Protein AF-0000000066530319 (afdb_homodimer)

Foldseek 3Di:
DPPPPPADPDPVSNVVVVVVVVVVVVVVVVVVVVVLVVLQVDLWWKWKAQPVVGFTPDIYPNCCVVQVDDPVVCRVPVCVVLQFFDPVCSVVQVVQVVCQVVPQWDFARWGWTAHPVGDIWIKGKIKGFPPPDDDPDTTMIIIIIDTCRVVVVVVVVVVQVQFADPLQRAGEQVNLVVLLQVLLVVCLVVVAKKKKKKKFWPPLVVVCVVQNVVVSSVLQNQLSVLLVVLDDDPKHWYANDPGMIMIMDTRDDPVRVQVSVVSSQVSQQPDWDDDPPDIDGIGMFMFMEMDDNPDPGPVVNVVRRVVQSVVCNVVPGSDYGYD/DPPPPPADPDPVSNVVVVVVVVVVVVVVVVVVVVVLVVLQVDLWWKWKAQPVVGFTPDIYPNCCVVQVDDPVVCRVPVCVVLQFFDPVCSVVQVVQVVCQVVPQWDFARWGWTAHPVGDIWIKGKIKGFPPPDDDPDTTMIIIIIDTCRVVVVVVVVVVCVQFADPLQRAGEQVNLVVLVQVLLVVCLVVVAKKKKKKKFWPPLVVVCVVQNVVQSSVLQNQLSVLLVVLDDPPKHWYDNDDGMIMIMDTRDDPVRVQVSVVSSQVSQQPDWDDDPPDIDGIGMFMFMEMDDNPDPGPVVNVVRRVVQSVVCNVVPGSDYGYD

Radius of gyration: 35.14 Å; Cα contacts (8 Å, |Δi|>4): 1174; chains: 2; bounding box: 63×110×72 Å

pLDDT: mean 91.61, std 8.75, range [45.94, 98.5]

Sequence (646 aa):
MDDLTGIPEDPQEAALALLHSRAEVARLKEREQLFSALLASVNSVLWAYDWQNRRMVYVSPAYEKIFGRSAALLLADYEEWRNSIYPDDLDYADSSLLQVLERGAVEQREYRIVRGDGEVRWLNDKCFVSRQGEAGLPLMVVGIAEDITDKKHMESELQRLATTDVLTQSSNRRYFFDSAEAAFKECRREGIPLAFLLLDVDDFKKINDRFGHQVGDQVLQRIAQSGSAALRRGDLFGRIGGEEFAVLLPGCDEQTARQIGERLQREVQRLRFQEGEHSFGITVSQGLTVLQADDEGLGALYSRADAAMYSAKRQGKDCIVVGMDDLTGIPEDPQEAALALLHSRAEVARLKEREQLFSALLASVNSVLWAYDWQNRRMVYVSPAYEKIFGRSAALLLADYEEWRNSIYPDDLDYADSSLLQVLERGAVEQREYRIVRGDGEVRWLNDKCFVSRQGEAGLPLMVVGIAEDITDKKHMESELQRLATTDVLTQSSNRRYFFDSAEAAFKECRREGIPLAFLLLDVDDFKKINDRFGHQVGDQVLQRIAQSGSAALRRGDLFGRIGGEEFAVLLPGCDEQTARQIGERLQREVQRLRFQEGEHSFGITVSQGLTVLQADDEGLGALYSRADAAMYSAKRQGKDCIVVG

Secondary structure (DSSP, 8-state):
--TTT---SSHHHHHHHHHHHHHHHHHHHHHHHHHHHHHHH-SSEEEEEETTTTEEEEE-THHHHHH-S-HHHHHH-THHHHHHB-GGGHHHHHHHHHHHHHHSEE---EEEEE-TTS-EEEEEEEEEEE----TT---EEEEEEEE-HHHHHHHHHHHHHHHB-TTTSSB-HHHHHHHHHHHHHHHHHHT--EEEEEEEETTHHHHHHHH-HHHHHHHHHHHHHHHHHH--TT-EEEE-SSSEEEEEEET--HHHHHHHHHHHHHHHHH-EEEETTEEEE--EEEEEEE--TT--SHHHHHHHHHHHHHHHHHTTSS-EEE-/--TTT---SSHHHHHHHHHHHHHHHHHHHHHHHHHHHHHHH-SSEEEEEETTTTEEEEE-THHHHHH-S-HHHHHH-THHHHTTB-GGGHHHHHHHHHHHHHHSEE---EEEEE-TTS-EEEEEEEEEEE----TT---EEEEEEEE-HHHHHHHHHHHHHHHB-TTTSSB-HHHHHHHHHHHHHHHHHHT--EEEEEEEETTHHHHHHHH-HHHHHHHHHHHHHHHHHH--TT-EEEE-SSSEEEEEEET--HHHHHHHHHHHHHHHHH-EEEETTEEEE--EEEEEEE--TT--SHHHHHHHHHHHHHHHHHTTSS-EEE-

Organism: Pseudomonas aeruginosa (strain ATCC 15692 / DSM 22644 / CIP 104116 / JCM 14847 / LMG 12228 / 1C / PRS 101 / PAO1) (NCBI:txid208964)

Nearest PDB structures (foldseek):
  3ign-assembly1_A  TM=9.689E-01  e=5.281E-19  Marinobacter nauticus VT8
  5xgd-assembly1_A  TM=5.733E-01  e=2.766E-23  Pseudomonas aeruginosa PAO1
  5xgb-assembly1_A-2  TM=5.643E-01  e=4.269E-23  Pseudomonas aeruginosa PAO1
  5xge-assembly1_A  TM=5.709E-01  e=5.423E-22  Pseudomonas aeruginosa PAO1
  7e6g-assembly1_B  TM=6.761E-01  e=7.594E-18  Pseudomonas aeruginosa

InterPro domains:
  IPR000014 PAS domain [PS50112] (31-104)
  IPR000014 PAS domain [SM00091] (33-102)
  IPR000014 PAS domain [TIGR00229] (29-158)
  IPR000014 PAS domain [cd00130] (55-148)
  IPR000160 GGDEF domain [PF00990] (162-318)
  IPR000160 GGDEF domain [PS50887] (192-323)
  IPR000160 GGDEF domain [SM00267] (151-323)
  IPR000160 GGDEF domain [TIGR00254] (158-321)
  IPR000160 GGDEF domain [cd01949] (163-321)
  IPR000700 PAS-associated, C-terminal [PS50113] (107-160)
  IPR001610 PAC motif [SM00086] (108-151)
  IPR013655 PAS fold 3 [PF08447] (57-144)
  IPR029787 Nucleotide cyclase [SSF55073] (167-322)
  IPR035965 PAS domain superfamily [SSF55785] (39-153)
  IPR043128 Reverse transcriptase/Diguanylate cyclase domain [G3DSA:3.30.70.270] (157-322)
  IPR052163 Diguanylate Cyclase/Regulatory Protein [PTHR46663] (30-322)

Solvent-accessible surface area (backbone atoms only — not comparable to full-atom values): 33245 Å² total; per-residue (Å²): 90,39,85,87,78,68,42,45,71,50,65,68,55,34,50,50,51,32,52,52,34,49,51,48,36,54,54,44,49,52,52,46,53,52,49,52,55,52,53,61,65,40,84,36,26,37,38,31,32,32,62,78,79,61,34,38,75,42,68,36,71,32,36,34,72,71,40,47,44,63,61,66,55,29,50,73,32,49,62,52,57,64,70,27,36,31,77,94,32,40,65,57,55,54,54,54,56,56,42,21,78,75,64,41,47,36,75,83,39,74,44,42,30,40,25,63,85,62,51,75,42,36,30,40,42,24,35,31,53,54,68,83,57,59,98,83,53,74,55,31,38,34,34,39,34,32,76,39,40,66,58,52,52,50,52,51,50,40,51,44,51,61,33,33,27,85,82,46,68,32,24,16,44,68,37,38,50,54,52,47,44,54,50,47,53,50,25,62,74,70,70,42,46,30,22,37,37,31,36,35,52,54,65,47,67,57,45,24,72,73,64,31,60,68,51,41,49,51,52,50,29,53,48,39,51,51,50,59,67,73,51,58,92,82,45,42,56,19,41,61,40,85,62,28,35,39,35,38,32,72,69,26,47,67,68,60,43,47,52,51,51,50,50,47,46,52,58,44,47,65,42,74,46,76,57,90,92,45,73,50,70,49,41,42,16,22,2,30,27,55,70,54,92,83,56,87,46,61,64,52,53,50,53,37,8,49,54,16,19,52,48,14,50,72,73,71,35,64,35,75,26,78,74,90,41,86,86,79,68,42,44,70,49,65,68,55,35,50,51,51,33,51,53,36,48,49,49,36,54,53,44,50,53,50,46,51,51,51,51,55,52,53,61,66,40,86,35,26,36,37,30,34,33,62,78,78,60,34,38,76,43,69,36,69,31,37,36,71,70,40,47,45,61,63,67,54,30,49,73,32,48,61,51,55,63,70,27,34,29,78,94,33,40,66,56,55,53,55,54,57,56,43,20,78,76,63,41,47,38,78,83,38,72,43,40,30,40,24,63,84,63,51,75,43,34,30,40,42,23,34,31,53,54,67,82,56,58,98,83,53,73,56,30,38,34,34,40,35,34,76,39,40,66,58,52,51,50,52,51,50,41,51,42,51,62,33,33,26,85,82,46,68,33,22,16,42,70,38,38,50,55,52,46,45,52,51,48,54,50,25,63,74,70,71,43,46,30,22,40,38,30,37,34,52,54,64,48,67,58,46,25,70,73,65,31,61,69,51,41,50,50,50,51,29,52,48,39,50,50,51,60,69,72,51,60,91,81,45,43,55,20,43,64,41,86,61,28,34,39,37,38,33,73,69,24,47,66,67,60,43,50,51,51,52,49,51,48,46,51,57,43,49,66,40,73,48,77,56,91,93,44,73,49,70,50,42,44,15,23,2,30,27,55,71,54,91,81,54,84,47,61,63,54,53,50,52,37,8,49,52,15,19,51,48,14,50,71,74,70,34,64,35,78,24,78,75

Structure (mmCIF, N/CA/C/O backbone):
data_AF-0000000066530319-model_v1
#
loop_
_entity.id
_entity.type
_entity.pdbx_description
1 polymer 'Diguanylate cyclase'
#
loop_
_atom_site.group_PDB
_atom_site.id
_atom_site.type_symbol
_atom_site.label_atom_id
_atom_site.label_alt_id
_atom_site.label_comp_id
_atom_site.label_asym_id
_atom_site.label_entity_id
_atom_site.label_seq_id
_atom_site.pdbx_PDB_ins_code
_atom_site.Cartn_x
_atom_site.Cartn_y
_atom_site.Cartn_z
_atom_site.occupancy
_atom_site.B_iso_or_equiv
_atom_site.auth_seq_id
_atom_site.auth_comp_id
_atom_site.auth_asym_id
_atom_site.auth_atom_id
_atom_site.pdbx_PDB_model_num
ATOM 1 N N . MET A 1 1 ? 12.992 -62.688 -26.875 1 46.16 1 MET A N 1
ATOM 2 C CA . MET A 1 1 ? 12.797 -61.281 -27.156 1 46.16 1 MET A CA 1
ATOM 3 C C . MET A 1 1 ? 13.383 -60.906 -28.516 1 46.16 1 MET A C 1
ATOM 5 O O . MET A 1 1 ? 14.5 -61.312 -28.844 1 46.16 1 MET A O 1
ATOM 9 N N . ASP A 1 2 ? 12.68 -60.719 -29.422 1 50.34 2 ASP A N 1
ATOM 10 C CA . ASP A 1 2 ? 13.305 -60.375 -30.688 1 50.34 2 ASP A CA 1
ATOM 11 C C . ASP A 1 2 ? 14.188 -59.125 -30.547 1 50.34 2 ASP A C 1
ATOM 13 O O . ASP A 1 2 ? 13.805 -58.156 -29.891 1 50.34 2 ASP A O 1
ATOM 17 N N . ASP A 1 3 ? 15.461 -59.312 -30.75 1 53.34 3 ASP A N 1
ATOM 18 C CA . ASP A 1 3 ? 16.594 -58.438 -30.547 1 53.34 3 ASP A CA 1
ATOM 19 C C . ASP A 1 3 ? 16.234 -57 -30.984 1 53.34 3 ASP A C 1
ATOM 21 O O . ASP A 1 3 ? 16.672 -56.031 -30.344 1 53.34 3 ASP A O 1
ATOM 25 N N . LEU A 1 4 ? 15.602 -56.938 -32.188 1 51.16 4 LEU A N 1
ATOM 26 C CA . LEU A 1 4 ? 15.516 -55.625 -32.844 1 51.16 4 LEU A CA 1
ATOM 27 C C . LEU A 1 4 ? 14.328 -54.812 -32.312 1 51.16 4 LEU A C 1
ATOM 29 O O . LEU A 1 4 ? 14.391 -53.594 -32.219 1 51.16 4 LEU A O 1
ATOM 33 N N . THR A 1 5 ? 13.203 -55.625 -32.094 1 60.09 5 THR A N 1
ATOM 34 C CA . THR A 1 5 ? 11.977 -54.875 -31.875 1 60.09 5 THR A CA 1
ATOM 35 C C . THR A 1 5 ? 11.594 -54.875 -30.406 1 60.09 5 THR A C 1
ATOM 37 O O . THR A 1 5 ? 10.719 -54.125 -29.984 1 60.09 5 THR A O 1
ATOM 40 N N . GLY A 1 6 ? 12.461 -55.656 -29.594 1 66.06 6 GLY A N 1
ATOM 41 C CA . GLY A 1 6 ? 12.203 -55.844 -28.172 1 66.06 6 GLY A CA 1
ATOM 42 C C . GLY A 1 6 ? 10.891 -56.531 -27.891 1 66.06 6 GLY A C 1
ATOM 43 O O . GLY A 1 6 ? 10.367 -56.438 -26.766 1 66.06 6 GLY A O 1
ATOM 44 N N . ILE A 1 7 ? 10.312 -57.062 -28.891 1 71.5 7 ILE A N 1
ATOM 45 C CA . ILE A 1 7 ? 9.055 -57.781 -28.766 1 71.5 7 ILE A CA 1
ATOM 46 C C . ILE A 1 7 ? 9.328 -59.25 -28.391 1 71.5 7 ILE A C 1
ATOM 48 O O . ILE A 1 7 ? 10.117 -59.906 -29.047 1 71.5 7 ILE A O 1
ATOM 52 N N . PRO A 1 8 ? 8.734 -59.719 -27.375 1 76.69 8 PRO A N 1
ATOM 53 C CA . PRO A 1 8 ? 8.953 -61.125 -27 1 76.69 8 PRO A CA 1
ATOM 54 C C . PRO A 1 8 ? 8.562 -62.094 -28.094 1 76.69 8 PRO A C 1
ATOM 56 O O . PRO A 1 8 ? 7.566 -61.875 -28.797 1 76.69 8 PRO A O 1
ATOM 59 N N . GLU A 1 9 ? 9.266 -63.156 -28.281 1 78.19 9 GLU A N 1
ATOM 60 C CA . GLU A 1 9 ? 9.008 -64.188 -29.297 1 78.19 9 GLU A CA 1
ATOM 61 C C . GLU A 1 9 ? 7.844 -65.062 -28.875 1 78.19 9 GLU A C 1
ATOM 63 O O . GLU A 1 9 ? 7.047 -65.5 -29.719 1 78.19 9 GLU A O 1
ATOM 68 N N . ASP A 1 10 ? 7.777 -65.312 -27.578 1 83.31 10 ASP A N 1
ATOM 69 C CA . ASP A 1 10 ? 6.695 -66.125 -27.031 1 83.31 10 ASP A CA 1
ATOM 70 C C . ASP A 1 10 ? 5.379 -65.312 -27.031 1 83.31 10 ASP A C 1
ATOM 72 O O . ASP A 1 10 ? 5.301 -64.25 -26.469 1 83.31 10 ASP A O 1
ATOM 76 N N . PRO A 1 11 ? 4.301 -65.812 -27.75 1 81.56 11 PRO A N 1
ATOM 77 C CA . PRO A 1 11 ? 3.016 -65.125 -27.844 1 81.56 11 PRO A CA 1
ATOM 78 C C . PRO A 1 11 ? 2.426 -64.812 -26.469 1 81.56 11 PRO A C 1
ATOM 80 O O . PRO A 1 11 ? 1.812 -63.719 -26.297 1 81.56 11 PRO A O 1
ATOM 83 N N . GLN A 1 12 ? 2.6 -65.688 -25.562 1 83.31 12 GLN A N 1
ATOM 84 C CA . GLN A 1 12 ? 2.094 -65.438 -24.219 1 83.31 12 GLN A CA 1
ATOM 85 C C . GLN A 1 12 ? 2.84 -64.312 -23.562 1 83.31 12 GLN A C 1
ATOM 87 O O . GLN A 1 12 ? 2.229 -63.438 -22.906 1 83.31 12 GLN A O 1
ATOM 92 N N . GLU A 1 13 ? 4.09 -64.312 -23.781 1 85.81 13 GLU A N 1
ATOM 93 C CA . GLU A 1 13 ? 4.91 -63.219 -23.234 1 85.81 13 GLU A CA 1
ATOM 94 C C . GLU A 1 13 ? 4.574 -61.906 -23.906 1 85.81 13 GLU A C 1
ATOM 96 O O . GLU A 1 13 ? 4.543 -60.844 -23.234 1 85.81 13 GLU A O 1
ATOM 101 N N . ALA A 1 14 ? 4.305 -61.906 -25.156 1 84.88 14 ALA A N 1
ATOM 102 C CA . ALA A 1 14 ? 3.936 -60.688 -25.891 1 84.88 14 ALA A CA 1
ATOM 103 C C . ALA A 1 14 ? 2.59 -60.156 -25.422 1 84.88 14 ALA A C 1
ATOM 105 O O . ALA A 1 14 ? 2.42 -58.938 -25.281 1 84.88 14 ALA A O 1
ATOM 106 N N . ALA A 1 15 ? 1.704 -61.031 -25.125 1 86.44 15 ALA A N 1
ATOM 107 C CA . ALA A 1 15 ? 0.384 -60.625 -24.641 1 86.44 15 ALA A CA 1
ATOM 108 C C . ALA A 1 15 ? 0.479 -59.969 -23.281 1 86.44 15 ALA A C 1
ATOM 110 O O . ALA A 1 15 ? -0.16 -58.938 -23.031 1 86.44 15 ALA A O 1
ATOM 111 N N . LEU A 1 16 ? 1.314 -60.531 -22.469 1 89.44 16 LEU A N 1
ATOM 112 C CA . LEU A 1 16 ? 1.501 -60 -21.141 1 89.44 16 LEU A CA 1
ATOM 113 C C . LEU A 1 16 ? 2.156 -58.625 -21.219 1 89.44 16 LEU A C 1
ATOM 115 O O . LEU A 1 16 ? 1.77 -57.688 -20.484 1 89.44 16 LEU A O 1
ATOM 119 N N . ALA A 1 17 ? 3.125 -58.531 -22.031 1 89.25 17 ALA A N 1
ATOM 120 C CA . ALA A 1 17 ? 3.809 -57.25 -22.219 1 89.25 17 ALA A CA 1
ATOM 121 C C . ALA A 1 17 ? 2.84 -56.188 -22.719 1 89.25 17 ALA A C 1
ATOM 123 O O . ALA A 1 17 ? 2.9 -55.031 -22.297 1 89.25 17 ALA A O 1
ATOM 124 N N . LEU A 1 18 ? 2.025 -56.5 -23.594 1 90.06 18 LEU A N 1
ATOM 125 C CA . LEU A 1 18 ? 1.032 -55.562 -24.125 1 90.06 18 LEU A CA 1
ATOM 126 C C . LEU A 1 18 ? 0.057 -55.125 -23.031 1 90.06 18 LEU A C 1
ATOM 128 O O . LEU A 1 18 ? -0.252 -53.938 -22.922 1 90.06 18 LEU A O 1
ATOM 132 N N . LEU A 1 19 ? -0.387 -56.062 -22.234 1 90.62 19 LEU A N 1
ATOM 133 C CA . LEU A 1 19 ? -1.299 -55.75 -21.141 1 90.62 19 LEU A CA 1
ATOM 134 C C . LEU A 1 19 ? -0.653 -54.75 -20.172 1 90.62 19 LEU A C 1
ATOM 136 O O . LEU A 1 19 ? -1.291 -53.812 -19.734 1 90.62 19 LEU A O 1
ATOM 140 N N . HIS A 1 20 ? 0.564 -55.062 -19.844 1 91.69 20 HIS A N 1
ATOM 141 C CA . HIS A 1 20 ? 1.298 -54.188 -18.953 1 91.69 20 HIS A CA 1
ATOM 142 C C . HIS A 1 20 ? 1.433 -52.781 -19.531 1 91.69 20 HIS A C 1
ATOM 144 O O . HIS A 1 20 ? 1.243 -51.781 -18.828 1 91.69 20 HIS A O 1
ATOM 150 N N . SER A 1 21 ? 1.764 -52.656 -20.781 1 91.44 21 SER A N 1
ATOM 151 C CA . SER A 1 21 ? 1.935 -51.375 -21.438 1 91.44 21 SER A CA 1
ATOM 152 C C . SER A 1 21 ? 0.623 -50.625 -21.5 1 91.44 21 SER A C 1
ATOM 154 O O . SER A 1 21 ? 0.601 -49.406 -21.266 1 91.44 21 SER A O 1
ATOM 156 N N . ARG A 1 22 ? -0.396 -51.281 -21.719 1 91 22 ARG A N 1
ATOM 157 C CA . ARG A 1 22 ? -1.703 -50.625 -21.766 1 91 22 ARG A CA 1
ATOM 158 C C . ARG A 1 22 ? -2.104 -50.125 -20.391 1 91 22 ARG A C 1
ATOM 160 O O . ARG A 1 22 ? -2.691 -49.031 -20.281 1 91 22 ARG A O 1
ATOM 167 N N . ALA A 1 23 ? -1.798 -50.906 -19.453 1 92.25 23 ALA A N 1
ATOM 168 C CA . ALA A 1 23 ? -2.066 -50.469 -18.094 1 92.25 23 ALA A CA 1
ATOM 169 C C . ALA A 1 23 ? -1.273 -49.188 -17.75 1 92.25 23 ALA A C 1
ATOM 171 O O . ALA A 1 23 ? -1.794 -48.281 -17.109 1 92.25 23 ALA A O 1
ATOM 172 N N . GLU A 1 24 ? -0.096 -49.219 -18.156 1 93.06 24 GLU A N 1
ATOM 173 C CA . GLU A 1 24 ? 0.76 -48.031 -17.938 1 93.06 24 GLU A CA 1
ATOM 174 C C . GLU A 1 24 ? 0.235 -46.812 -18.672 1 93.06 24 GLU A C 1
ATOM 176 O O . GLU A 1 24 ? 0.258 -45.719 -18.156 1 93.06 24 GLU A O 1
ATOM 181 N N . VAL A 1 25 ? -0.174 -46.969 -19.859 1 92.31 25 VAL A N 1
ATOM 182 C CA . VAL A 1 25 ? -0.753 -45.875 -20.641 1 92.31 25 VAL A CA 1
ATOM 183 C C . VAL A 1 25 ? -1.958 -45.281 -19.906 1 92.31 25 VAL A C 1
ATOM 185 O O . VAL A 1 25 ? -2.086 -44.062 -19.781 1 92.31 25 VAL A O 1
ATOM 188 N N . ALA A 1 26 ? -2.768 -46.188 -19.406 1 91 26 ALA A N 1
ATOM 189 C CA . ALA A 1 26 ? -3.957 -45.75 -18.672 1 91 26 ALA A CA 1
ATOM 190 C C . ALA A 1 26 ? -3.576 -44.906 -17.453 1 91 26 ALA A C 1
ATOM 192 O O . ALA A 1 26 ? -4.152 -43.844 -17.203 1 91 26 ALA A O 1
ATOM 193 N N . ARG A 1 27 ? -2.656 -45.375 -16.766 1 90.81 27 ARG A N 1
ATOM 194 C CA . ARG A 1 27 ? -2.188 -44.688 -15.562 1 90.81 27 ARG A CA 1
ATOM 195 C C . ARG A 1 27 ? -1.613 -43.312 -15.914 1 90.81 27 ARG A C 1
ATOM 197 O O . ARG A 1 27 ? -1.92 -42.312 -15.25 1 90.81 27 ARG A O 1
ATOM 204 N N . LEU A 1 28 ? -0.817 -43.219 -16.938 1 92.38 28 LEU A N 1
ATOM 205 C CA . LEU A 1 28 ? -0.166 -42 -17.344 1 92.38 28 LEU A CA 1
ATOM 206 C C . LEU A 1 28 ? -1.185 -41 -17.891 1 92.38 28 LEU A C 1
ATOM 208 O O . LEU A 1 28 ? -1.033 -39.781 -17.703 1 92.38 28 LEU A O 1
ATOM 212 N N . LYS A 1 29 ? -2.168 -41.469 -18.484 1 90.38 29 LYS A N 1
ATOM 213 C CA . LYS A 1 29 ? -3.225 -40.594 -18.984 1 90.38 29 LYS A CA 1
ATOM 214 C C . LYS A 1 29 ? -3.986 -39.969 -17.844 1 90.38 29 LYS A C 1
ATOM 216 O O . LYS A 1 29 ? -4.312 -38.75 -17.891 1 90.38 29 LYS A O 1
ATOM 221 N N . GLU A 1 30 ? -4.246 -40.719 -16.828 1 87 30 GLU A N 1
ATOM 222 C CA . GLU A 1 30 ? -4.91 -40.188 -15.641 1 87 30 GLU A CA 1
ATOM 223 C C . GLU A 1 30 ? -4.074 -39.094 -14.977 1 87 30 GLU A C 1
ATOM 225 O O . GLU A 1 30 ? -4.605 -38.062 -14.594 1 87 30 GLU A O 1
ATOM 230 N N . ARG A 1 31 ? -2.863 -39.344 -14.844 1 88.56 31 ARG A N 1
ATOM 231 C CA . ARG A 1 31 ? -1.952 -38.375 -14.242 1 88.56 31 ARG A CA 1
ATOM 232 C C . ARG A 1 31 ? -1.877 -37.094 -15.086 1 88.56 31 ARG A C 1
ATOM 234 O O . ARG A 1 31 ? -1.86 -36 -14.547 1 88.56 31 ARG A O 1
ATOM 241 N N . GLU A 1 32 ? -1.806 -37.281 -16.328 1 88.81 32 GLU A N 1
ATOM 242 C CA . GLU A 1 32 ? -1.774 -36.156 -17.25 1 88.81 32 GLU A CA 1
ATOM 243 C C . GLU A 1 32 ? -3.029 -35.281 -17.094 1 88.81 32 GLU A C 1
ATOM 245 O O . GLU A 1 32 ? -2.953 -34.062 -17.109 1 88.81 32 GLU A O 1
ATOM 250 N N . GLN A 1 33 ? -4.133 -35.938 -17 1 88.12 33 GLN A N 1
ATOM 251 C CA . GLN A 1 33 ? -5.391 -35.219 -16.828 1 88.12 33 GLN A CA 1
ATOM 252 C C . GLN A 1 33 ? -5.395 -34.406 -15.523 1 88.12 33 GLN A C 1
ATOM 254 O O . GLN A 1 33 ? -5.836 -33.281 -15.492 1 88.12 33 GLN A O 1
ATOM 259 N N . LEU A 1 34 ? -4.926 -35.062 -14.516 1 88.88 34 LEU A N 1
ATOM 260 C CA . LEU A 1 34 ? -4.828 -34.375 -13.227 1 88.88 34 LEU A CA 1
ATOM 261 C C . LEU A 1 34 ? -3.932 -33.156 -13.328 1 88.88 34 LEU A C 1
ATOM 263 O O . LEU A 1 34 ? -4.32 -32.062 -12.898 1 88.88 34 LEU A O 1
ATOM 267 N N . PHE A 1 35 ? -2.758 -33.281 -13.93 1 90 35 PHE A N 1
ATOM 268 C CA . PHE A 1 35 ? -1.809 -32.188 -14.062 1 90 35 PHE A CA 1
ATOM 269 C C . PHE A 1 35 ? -2.389 -31.078 -14.93 1 90 35 PHE A C 1
ATOM 271 O O . PHE A 1 35 ? -2.199 -29.891 -14.633 1 90 35 PHE A O 1
ATOM 278 N N . SER A 1 36 ? -3.066 -31.484 -15.938 1 89 36 SER A N 1
ATOM 279 C CA . SER A 1 36 ? -3.713 -30.5 -16.797 1 89 36 SER A CA 1
ATOM 280 C C . SER A 1 36 ? -4.723 -29.656 -16.016 1 89 36 SER A C 1
ATOM 282 O O . SER A 1 36 ? -4.785 -28.438 -16.188 1 89 36 SER A O 1
ATOM 284 N N . ALA A 1 37 ? -5.488 -30.297 -15.164 1 88.56 37 ALA A N 1
ATOM 285 C CA . ALA A 1 37 ? -6.461 -29.594 -14.344 1 88.56 37 ALA A CA 1
ATOM 286 C C . ALA A 1 37 ? -5.77 -28.641 -13.367 1 88.56 37 ALA A C 1
ATOM 288 O O . ALA A 1 37 ? -6.219 -27.516 -13.172 1 88.56 37 ALA A O 1
ATOM 289 N N . LEU A 1 38 ? -4.73 -29.062 -12.766 1 91.56 38 LEU A N 1
ATOM 290 C CA . LEU A 1 38 ? -3.961 -28.25 -11.844 1 91.56 38 LEU A CA 1
ATOM 291 C C . LEU A 1 38 ? -3.373 -27.031 -12.547 1 91.56 38 LEU A C 1
ATOM 293 O O . LEU A 1 38 ? -3.494 -25.906 -12.062 1 91.56 38 LEU A O 1
ATOM 297 N N . LEU A 1 39 ? -2.76 -27.266 -13.719 1 90.69 39 LEU A N 1
ATOM 298 C CA . LEU A 1 39 ? -2.141 -26.188 -14.484 1 90.69 39 LEU A CA 1
ATOM 299 C C . LEU A 1 39 ? -3.18 -25.156 -14.914 1 90.69 39 LEU A C 1
ATOM 301 O O . LEU A 1 39 ? -2.893 -23.953 -14.953 1 90.69 39 LEU A O 1
ATOM 305 N N . ALA A 1 40 ? -4.359 -25.609 -15.156 1 88.12 40 ALA A N 1
ATOM 306 C CA . ALA A 1 40 ? -5.441 -24.719 -15.586 1 88.12 40 ALA A CA 1
ATOM 307 C C . ALA A 1 40 ? -5.895 -23.828 -14.438 1 88.12 40 ALA A C 1
ATOM 309 O O . ALA A 1 40 ? -6.473 -22.75 -14.664 1 88.12 40 ALA A O 1
ATOM 310 N N . SER A 1 41 ? -5.629 -24.234 -13.234 1 87.5 41 SER A N 1
ATOM 311 C CA . SER A 1 41 ? -6.07 -23.469 -12.07 1 87.5 41 SER A CA 1
ATOM 312 C C . SER A 1 41 ? -5.105 -22.328 -11.758 1 87.5 41 SER A C 1
ATOM 314 O O . SER A 1 41 ? -5.445 -21.406 -11.008 1 87.5 41 SER A O 1
ATOM 316 N N . VAL A 1 42 ? -3.91 -22.406 -12.352 1 91.19 42 VAL A N 1
ATOM 317 C CA . VAL A 1 42 ? -2.873 -21.438 -12.039 1 91.19 42 VAL A CA 1
ATOM 318 C C . VAL A 1 42 ? -3.174 -20.109 -12.758 1 91.19 42 VAL A C 1
ATOM 320 O O . VAL A 1 42 ? -3.451 -20.109 -13.961 1 91.19 42 VAL A O 1
ATOM 323 N N . ASN A 1 43 ? -3.178 -19.031 -12.008 1 89.19 43 ASN A N 1
ATOM 324 C CA . ASN A 1 43 ? -3.482 -17.719 -12.57 1 89.19 43 ASN A CA 1
ATOM 325 C C . ASN A 1 43 ? -2.229 -17.031 -13.102 1 89.19 43 ASN A C 1
ATOM 327 O O . ASN A 1 43 ? -2.205 -15.812 -13.266 1 89.19 43 ASN A O 1
ATOM 331 N N . SER A 1 44 ? -1.233 -17.703 -13.32 1 95 44 SER A N 1
ATOM 332 C CA . SER A 1 44 ? 0.005 -17.25 -13.938 1 95 44 SER A CA 1
ATOM 333 C C . SER A 1 44 ? 0.306 -18.016 -15.219 1 95 44 SER A C 1
ATOM 335 O O . SER A 1 44 ? -0.212 -19.125 -15.422 1 95 44 SER A O 1
ATOM 337 N N . VAL A 1 45 ? 1.066 -17.406 -16.031 1 97.06 45 VAL A N 1
ATOM 338 C CA . VAL A 1 45 ? 1.383 -18.047 -17.297 1 97.06 45 VAL A CA 1
ATOM 339 C C . VAL A 1 45 ? 2.553 -19 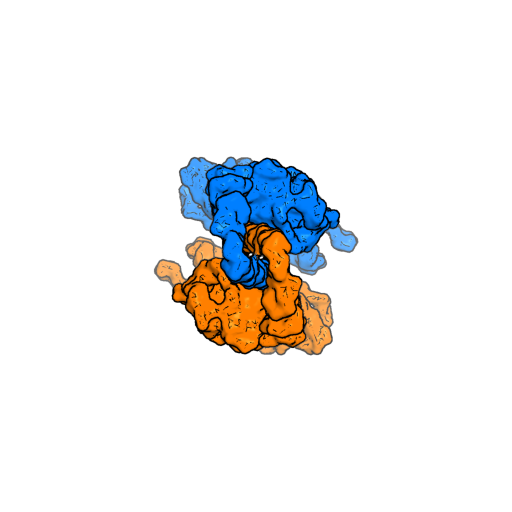-17.109 1 97.06 45 VAL A C 1
ATOM 341 O O . VAL A 1 45 ? 3.67 -18.578 -16.812 1 97.06 45 VAL A O 1
ATOM 344 N N . LEU A 1 46 ? 2.244 -20.25 -17.266 1 96.56 46 LEU A N 1
ATOM 345 C CA . LEU A 1 46 ? 3.301 -21.25 -17.312 1 96.56 46 LEU A CA 1
ATOM 346 C C . LEU A 1 46 ? 3.74 -21.516 -18.75 1 96.56 46 LEU A C 1
ATOM 348 O O . LEU A 1 46 ? 2.906 -21.594 -19.656 1 96.56 46 LEU A O 1
ATOM 352 N N . TRP A 1 47 ? 5.023 -21.625 -18.938 1 96.12 47 TRP A N 1
ATOM 353 C CA . TRP A 1 47 ? 5.531 -21.797 -20.297 1 96.12 47 TRP A CA 1
ATOM 354 C C . TRP A 1 47 ? 6.766 -22.688 -20.312 1 96.12 47 TRP A C 1
ATOM 356 O O . TRP A 1 47 ? 7.449 -22.828 -19.281 1 96.12 47 TRP A O 1
ATOM 366 N N . ALA A 1 48 ? 6.957 -23.375 -21.375 1 95.38 48 ALA A N 1
ATOM 367 C CA . ALA A 1 48 ? 8.141 -24.188 -21.672 1 95.38 48 ALA A CA 1
ATOM 368 C C . ALA A 1 48 ? 8.688 -23.875 -23.062 1 95.38 48 ALA A C 1
ATOM 370 O O . ALA A 1 48 ? 7.934 -23.812 -24.031 1 95.38 48 ALA A O 1
ATOM 371 N N . TYR A 1 49 ? 9.922 -23.672 -23.078 1 94.12 49 TYR A N 1
ATOM 372 C CA . TYR A 1 49 ? 10.602 -23.25 -24.297 1 94.12 49 TYR A CA 1
ATOM 373 C C . TYR A 1 49 ? 11.734 -24.203 -24.656 1 94.12 49 TYR A C 1
ATOM 375 O O . TYR A 1 49 ? 12.594 -24.5 -23.812 1 94.12 49 TYR A O 1
ATOM 383 N N . ASP A 1 50 ? 11.656 -24.703 -25.859 1 91.44 50 ASP A N 1
ATOM 384 C CA . ASP A 1 50 ? 12.734 -25.5 -26.422 1 91.44 50 ASP A CA 1
ATOM 385 C C . ASP A 1 50 ? 13.836 -24.609 -27 1 91.44 50 ASP A C 1
ATOM 387 O O . ASP A 1 50 ? 13.68 -24.031 -28.062 1 91.44 50 ASP A O 1
ATOM 391 N N . TRP A 1 51 ? 14.945 -24.547 -26.312 1 89.81 51 TRP A N 1
ATOM 392 C CA . TRP A 1 51 ? 16 -23.594 -26.656 1 89.81 51 TRP A CA 1
ATOM 393 C C . TRP A 1 51 ? 16.672 -23.953 -27.984 1 89.81 51 TRP A C 1
ATOM 395 O O . TRP A 1 51 ? 17 -23.078 -28.781 1 89.81 51 TRP A O 1
ATOM 405 N N . GLN A 1 52 ? 16.828 -25.172 -28.203 1 86.56 52 GLN A N 1
ATOM 406 C CA . GLN A 1 52 ? 17.531 -25.641 -29.391 1 86.56 52 GLN A CA 1
ATOM 407 C C . GLN A 1 52 ? 16.703 -25.359 -30.656 1 86.56 52 GLN A C 1
ATOM 409 O O . GLN A 1 52 ? 17.234 -24.859 -31.656 1 86.56 52 GLN A O 1
ATOM 414 N N . ASN A 1 53 ? 15.453 -25.688 -30.594 1 88.94 53 ASN A N 1
ATOM 415 C CA . ASN A 1 53 ? 14.609 -25.516 -31.766 1 88.94 53 ASN A CA 1
ATOM 416 C C . ASN A 1 53 ? 13.914 -24.156 -31.766 1 88.94 53 ASN A C 1
ATOM 418 O O . ASN A 1 53 ? 13.141 -23.844 -32.688 1 88.94 53 ASN A O 1
ATOM 422 N N . ARG A 1 54 ? 14.117 -23.391 -30.75 1 89.94 54 ARG A N 1
ATOM 423 C CA . ARG A 1 54 ? 13.602 -22.031 -30.609 1 89.94 54 ARG A CA 1
ATOM 424 C C . ARG A 1 54 ? 12.086 -22 -30.781 1 89.94 54 ARG A C 1
ATOM 426 O O . ARG A 1 54 ? 11.562 -21.203 -31.562 1 89.94 54 ARG A O 1
ATOM 433 N N . ARG A 1 55 ? 11.461 -22.828 -30.109 1 92.81 55 ARG A N 1
ATOM 434 C CA . ARG A 1 55 ? 10.008 -22.891 -30.188 1 92.81 55 ARG A CA 1
ATOM 435 C C . ARG A 1 55 ? 9.383 -23.094 -28.812 1 92.81 55 ARG A C 1
ATOM 437 O O . ARG A 1 55 ? 9.953 -23.766 -27.953 1 92.81 55 ARG A O 1
ATOM 444 N N . MET A 1 56 ? 8.211 -22.562 -28.625 1 94.31 56 MET A N 1
ATOM 445 C CA . MET A 1 56 ? 7.414 -22.797 -27.422 1 94.31 56 MET A CA 1
ATOM 446 C C . MET A 1 56 ? 6.785 -24.188 -27.453 1 94.31 56 MET A C 1
ATOM 448 O O . MET A 1 56 ? 6.133 -24.562 -28.422 1 94.31 56 MET A O 1
ATOM 452 N N . VAL A 1 57 ? 7.004 -24.906 -26.391 1 92.44 57 VAL A N 1
ATOM 453 C CA . VAL A 1 57 ? 6.5 -26.266 -26.328 1 92.44 57 VAL A CA 1
ATOM 454 C C . VAL A 1 57 ? 5.172 -26.297 -25.562 1 92.44 57 VAL A C 1
ATOM 456 O O . VAL A 1 57 ? 4.32 -27.141 -25.828 1 92.44 57 VAL A O 1
ATOM 459 N N . TYR A 1 58 ? 5.066 -25.375 -24.719 1 93.75 58 TYR A N 1
ATOM 460 C CA . TYR A 1 58 ? 3.857 -25.312 -23.891 1 93.75 58 TYR A CA 1
ATOM 461 C C . TYR A 1 58 ? 3.607 -23.906 -23.391 1 93.75 58 TYR A C 1
ATOM 463 O O . TYR A 1 58 ? 4.551 -23.172 -23.094 1 93.75 58 TYR A O 1
ATOM 471 N N . VAL A 1 59 ? 2.371 -23.562 -23.297 1 96.25 59 VAL A N 1
ATOM 472 C CA . VAL A 1 59 ? 1.913 -22.344 -22.641 1 96.25 59 VAL A CA 1
ATOM 473 C C . VAL A 1 59 ? 0.56 -22.594 -21.969 1 96.25 59 VAL A C 1
ATOM 475 O O . VAL A 1 59 ? -0.307 -23.25 -22.547 1 96.25 59 VAL A O 1
ATOM 478 N N . SER A 1 60 ? 0.409 -22.172 -20.781 1 94.5 60 SER A N 1
ATOM 479 C CA . SER A 1 60 ? -0.806 -22.453 -20.031 1 94.5 60 SER A CA 1
ATOM 480 C C . SER A 1 60 ? -1.959 -21.578 -20.484 1 94.5 60 SER A C 1
ATOM 482 O O . SER A 1 60 ? -1.743 -20.562 -21.156 1 94.5 60 SER A O 1
ATOM 484 N N . PRO A 1 61 ? -3.148 -21.938 -20.078 1 91.69 61 PRO A N 1
ATOM 485 C CA . PRO A 1 61 ? -4.34 -21.188 -20.484 1 91.69 61 PRO A CA 1
ATOM 486 C C . PRO A 1 61 ? -4.336 -19.75 -19.984 1 91.69 61 PRO A C 1
ATOM 488 O O . PRO A 1 61 ? -4.945 -18.859 -20.594 1 91.69 61 PRO A O 1
ATOM 491 N N . ALA A 1 62 ? -3.67 -19.484 -18.969 1 95.06 62 ALA A N 1
ATOM 492 C CA . ALA A 1 62 ? -3.611 -18.156 -18.375 1 95.06 62 ALA A CA 1
ATOM 493 C C . ALA A 1 62 ? -3.004 -17.156 -19.344 1 95.06 62 ALA A C 1
ATOM 495 O O . ALA A 1 62 ? -3.213 -15.945 -19.219 1 95.06 62 ALA A O 1
ATOM 496 N N . TYR A 1 63 ? -2.285 -17.609 -20.328 1 97.12 63 TYR A N 1
ATOM 497 C CA . TYR A 1 63 ? -1.633 -16.734 -21.297 1 97.12 63 TYR A CA 1
ATOM 498 C C . TYR A 1 63 ? -2.65 -15.836 -22 1 97.12 63 TYR A C 1
ATOM 500 O O . TYR A 1 63 ? -2.471 -14.625 -22.078 1 97.12 63 TYR A O 1
ATOM 508 N N . GLU A 1 64 ? -3.695 -16.422 -22.422 1 96.69 64 GLU A N 1
ATOM 509 C CA . GLU A 1 64 ? -4.691 -15.656 -23.156 1 96.69 64 GLU A CA 1
ATOM 510 C C . GLU A 1 64 ? -5.383 -14.633 -22.266 1 96.69 64 GLU A C 1
ATOM 512 O O . GLU A 1 64 ? -5.73 -13.539 -22.719 1 96.69 64 GLU A O 1
ATOM 517 N N . LYS A 1 65 ? -5.527 -14.953 -21.047 1 95.06 65 LYS A N 1
ATOM 518 C CA . LYS A 1 65 ? -6.152 -14.031 -20.109 1 95.06 65 LYS A CA 1
ATOM 519 C C . LYS A 1 65 ? -5.223 -12.867 -19.766 1 95.06 65 LYS A C 1
ATOM 521 O O . LYS A 1 65 ? -5.66 -11.719 -19.703 1 95.06 65 LYS A O 1
ATOM 526 N N . ILE A 1 66 ? -3.975 -13.125 -19.641 1 96.94 66 ILE A N 1
ATOM 527 C CA . ILE A 1 66 ? -3.029 -12.125 -19.156 1 96.94 66 ILE A CA 1
ATOM 528 C C . ILE A 1 66 ? -2.482 -11.312 -20.328 1 96.94 66 ILE A C 1
ATOM 530 O O . ILE A 1 66 ? -2.445 -10.086 -20.266 1 96.94 66 ILE A O 1
ATOM 534 N N . PHE A 1 67 ? -2.17 -11.961 -21.422 1 97.56 67 PHE A N 1
ATOM 535 C CA . PHE A 1 67 ? -1.581 -11.273 -22.578 1 97.56 67 PHE A CA 1
ATOM 536 C C . PHE A 1 67 ? -2.664 -10.773 -23.516 1 97.56 67 PHE A C 1
ATOM 538 O O . PHE A 1 67 ? -2.424 -9.867 -24.312 1 97.56 67 PHE A O 1
ATOM 545 N N . GLY A 1 68 ? -3.857 -11.453 -23.406 1 97.19 68 GLY A N 1
ATOM 546 C CA . GLY A 1 68 ? -4.918 -11.086 -24.328 1 97.19 68 GLY A CA 1
ATOM 547 C C . GLY A 1 68 ? -4.594 -11.43 -25.766 1 97.19 68 GLY A C 1
ATOM 548 O O . GLY A 1 68 ? -4.988 -10.711 -26.688 1 97.19 68 GLY A O 1
ATOM 549 N N . ARG A 1 69 ? -3.764 -12.367 -26 1 96.69 69 ARG A N 1
ATOM 550 C CA . ARG A 1 69 ? -3.318 -12.805 -27.312 1 96.69 69 ARG A CA 1
ATOM 551 C C . ARG A 1 69 ? -3.502 -14.312 -27.484 1 96.69 69 ARG A C 1
ATOM 553 O O . ARG A 1 69 ? -3.705 -15.031 -26.5 1 96.69 69 ARG A O 1
ATOM 560 N N . SER A 1 70 ? -3.395 -14.75 -28.641 1 95.94 70 SER A N 1
ATOM 561 C CA . SER A 1 70 ? -3.658 -16.156 -28.953 1 95.94 70 SER A CA 1
ATOM 562 C C . SER A 1 70 ? -2.496 -17.047 -28.531 1 95.94 70 SER A C 1
ATOM 564 O O . SER A 1 70 ? -1.352 -16.812 -28.938 1 95.94 70 SER A O 1
ATOM 566 N N . ALA A 1 71 ? -2.84 -18.109 -27.797 1 96.38 71 ALA A N 1
ATOM 567 C CA . ALA A 1 71 ? -1.83 -19.094 -27.406 1 96.38 71 ALA A CA 1
ATOM 568 C C . ALA A 1 71 ? -1.323 -19.859 -28.625 1 96.38 71 ALA A C 1
ATOM 570 O O . ALA A 1 71 ? -0.135 -20.172 -28.719 1 96.38 71 ALA A O 1
ATOM 571 N N . ALA A 1 72 ? -2.186 -20.125 -29.516 1 96.25 72 ALA A N 1
ATOM 572 C CA . ALA A 1 72 ? -1.844 -20.859 -30.734 1 96.25 72 ALA A CA 1
ATOM 573 C C . ALA A 1 72 ? -0.788 -20.125 -31.547 1 96.25 72 ALA A C 1
ATOM 575 O O . ALA A 1 72 ? 0.142 -20.734 -32.062 1 96.25 72 ALA A O 1
ATOM 576 N N . LEU A 1 73 ? -0.938 -18.828 -31.609 1 95.44 73 LEU A N 1
ATOM 577 C CA . LEU A 1 73 ? 0.024 -18.031 -32.375 1 95.44 73 LEU A CA 1
ATOM 578 C C . LEU A 1 73 ? 1.395 -18.062 -31.703 1 95.44 73 LEU A C 1
ATOM 580 O O . LEU A 1 73 ? 2.42 -18.141 -32.375 1 95.44 73 LEU A O 1
ATOM 584 N N . LEU A 1 74 ? 1.411 -18.016 -30.406 1 96.5 74 LEU A N 1
ATOM 585 C CA . LEU A 1 74 ? 2.674 -18.078 -29.672 1 96.5 74 LEU A CA 1
ATOM 586 C C . LEU A 1 74 ? 3.361 -19.422 -29.875 1 96.5 74 LEU A C 1
ATOM 588 O O . LEU A 1 74 ? 4.578 -19.484 -30.078 1 96.5 74 LEU A O 1
ATOM 592 N N . LEU A 1 75 ? 2.592 -20.516 -29.812 1 95.75 75 LEU A N 1
ATOM 593 C CA . LEU A 1 75 ? 3.145 -21.859 -30 1 95.75 75 LEU A CA 1
ATOM 594 C C . LEU A 1 75 ? 3.709 -22.016 -31.406 1 95.75 75 LEU A C 1
ATOM 596 O O . LEU A 1 75 ? 4.668 -22.766 -31.609 1 95.75 75 LEU A O 1
ATOM 600 N N . ALA A 1 76 ? 3.117 -21.266 -32.312 1 95 76 ALA A N 1
ATOM 601 C CA . ALA A 1 76 ? 3.564 -21.312 -33.688 1 95 76 ALA A CA 1
ATOM 602 C C . ALA A 1 76 ? 4.816 -20.469 -33.906 1 95 76 ALA A C 1
ATOM 604 O O . ALA A 1 76 ? 5.672 -20.812 -34.719 1 95 76 ALA A O 1
ATOM 605 N N . ASP A 1 77 ? 4.852 -19.359 -33.188 1 94.94 77 ASP A N 1
ATOM 606 C CA . ASP A 1 77 ? 5.949 -18.406 -33.344 1 94.94 77 ASP A CA 1
ATOM 607 C C . ASP A 1 77 ? 6.32 -17.734 -32.031 1 94.94 77 ASP A C 1
ATOM 609 O O . ASP A 1 77 ? 5.605 -16.859 -31.562 1 94.94 77 ASP A O 1
ATOM 613 N N . TYR A 1 78 ? 7.52 -18.078 -31.641 1 91.94 78 TYR A N 1
ATOM 614 C CA . TYR A 1 78 ? 8.039 -17.562 -30.375 1 91.94 78 TYR A CA 1
ATOM 615 C C . TYR A 1 78 ? 8.125 -16.031 -30.422 1 91.94 78 TYR A C 1
ATOM 617 O O . TYR A 1 78 ? 8.07 -15.375 -29.375 1 91.94 78 TYR A O 1
ATOM 625 N N . GLU A 1 79 ? 8.234 -15.422 -31.562 1 92.94 79 GLU A N 1
ATOM 626 C CA . GLU A 1 79 ? 8.383 -13.977 -31.719 1 92.94 79 GLU A CA 1
ATOM 627 C C . GLU A 1 79 ? 7.148 -13.234 -31.219 1 92.94 79 GLU A C 1
ATOM 629 O O . GLU A 1 79 ? 7.207 -12.039 -30.953 1 92.94 79 GLU A O 1
ATOM 634 N N . GLU A 1 80 ? 6.082 -14 -31.109 1 94.38 80 GLU A N 1
ATOM 635 C CA . GLU A 1 80 ? 4.855 -13.398 -30.578 1 94.38 80 GLU A CA 1
ATOM 636 C C . GLU A 1 80 ? 5.051 -12.906 -29.156 1 94.38 80 GLU A C 1
ATOM 638 O O . GLU A 1 80 ? 4.457 -11.906 -28.75 1 94.38 80 GLU A O 1
ATOM 643 N N . TRP A 1 81 ? 5.848 -13.594 -28.438 1 94.62 81 TRP A N 1
ATOM 644 C CA . TRP A 1 81 ? 6.176 -13.141 -27.094 1 94.62 81 TRP A CA 1
ATOM 645 C C . TRP A 1 81 ? 6.957 -11.828 -27.125 1 94.62 81 TRP A C 1
ATOM 647 O O . TRP A 1 81 ? 6.598 -10.867 -26.453 1 94.62 81 TRP A O 1
ATOM 657 N N . ARG A 1 82 ? 7.98 -11.742 -27.938 1 94.06 82 ARG A N 1
ATOM 658 C CA . ARG A 1 82 ? 8.812 -10.547 -28.062 1 94.06 82 ARG A CA 1
ATOM 659 C C . ARG A 1 82 ? 7.984 -9.344 -28.5 1 94.06 82 ARG A C 1
ATOM 661 O O . ARG A 1 82 ? 8.188 -8.234 -28 1 94.06 82 ARG A O 1
ATOM 668 N N . ASN A 1 83 ? 7.062 -9.625 -29.312 1 95.06 83 ASN A N 1
ATOM 669 C CA . ASN A 1 83 ? 6.219 -8.57 -29.859 1 95.06 83 ASN A CA 1
ATOM 670 C C . ASN A 1 83 ? 5.277 -8.008 -28.797 1 95.06 83 ASN A C 1
ATOM 672 O O . ASN A 1 83 ? 4.711 -6.926 -28.969 1 95.06 83 ASN A O 1
ATOM 676 N N . SER A 1 84 ? 5.105 -8.742 -27.734 1 97.19 84 SER A N 1
ATOM 677 C CA . SER A 1 84 ? 4.184 -8.305 -26.703 1 97.19 84 SER A CA 1
ATOM 678 C C . SER A 1 84 ? 4.898 -7.484 -25.625 1 97.19 84 SER A C 1
ATOM 680 O O . SER A 1 84 ? 4.254 -6.863 -24.781 1 97.19 84 SER A O 1
ATOM 682 N N . ILE A 1 85 ? 6.172 -7.445 -25.656 1 97.75 85 ILE A N 1
ATOM 683 C CA . ILE A 1 85 ? 6.953 -6.754 -24.641 1 97.75 85 ILE A CA 1
ATOM 684 C C . ILE A 1 85 ? 6.918 -5.25 -24.891 1 97.75 85 ILE A C 1
ATOM 686 O O . ILE A 1 85 ? 7.027 -4.805 -26.031 1 97.75 85 ILE A O 1
ATOM 690 N N . TYR A 1 86 ? 6.703 -4.512 -23.844 1 97.69 86 TYR A N 1
ATOM 691 C CA . TYR A 1 86 ? 6.801 -3.061 -23.969 1 97.69 86 TYR A CA 1
ATOM 692 C C . TYR A 1 86 ? 8.141 -2.646 -24.547 1 97.69 86 TYR A C 1
ATOM 694 O O . TYR A 1 86 ? 9.195 -3.123 -24.109 1 97.69 86 TYR A O 1
ATOM 702 N N . PRO A 1 87 ? 8.188 -1.735 -25.453 1 96.38 87 PRO A N 1
ATOM 703 C CA . PRO A 1 87 ? 9.391 -1.446 -26.234 1 96.38 87 PRO A CA 1
ATOM 704 C C . PRO A 1 87 ? 10.594 -1.094 -25.375 1 96.38 87 PRO A C 1
ATOM 706 O O . PRO A 1 87 ? 11.695 -1.59 -25.609 1 96.38 87 PRO A O 1
ATOM 709 N N . ASP A 1 88 ? 10.398 -0.327 -24.266 1 96.88 88 ASP A N 1
ATOM 710 C CA . ASP A 1 88 ? 11.5 0.123 -23.422 1 96.88 88 ASP A CA 1
ATOM 711 C C . ASP A 1 88 ? 12.078 -1.034 -22.609 1 96.88 88 ASP A C 1
ATOM 713 O O . ASP A 1 88 ? 13.172 -0.919 -22.047 1 96.88 88 ASP A O 1
ATOM 717 N N . ASP A 1 89 ? 11.336 -2.172 -22.594 1 97.44 89 ASP A N 1
ATOM 718 C CA . ASP A 1 89 ? 11.75 -3.273 -21.734 1 97.44 89 ASP A CA 1
ATOM 719 C C . ASP A 1 89 ? 12.266 -4.449 -22.562 1 97.44 89 ASP A C 1
ATOM 721 O O . ASP A 1 89 ? 12.703 -5.461 -22 1 97.44 89 ASP A O 1
ATOM 725 N N . LEU A 1 90 ? 12.273 -4.355 -23.906 1 96.38 90 LEU A N 1
ATOM 726 C CA . LEU A 1 90 ? 12.586 -5.465 -24.797 1 96.38 90 LEU A CA 1
ATOM 727 C C . LEU A 1 90 ? 14.008 -5.957 -24.562 1 96.38 90 LEU A C 1
ATOM 729 O O . LEU A 1 90 ? 14.234 -7.16 -24.406 1 96.38 90 LEU A O 1
ATOM 733 N N . ASP A 1 91 ? 14.898 -5.066 -24.547 1 95.94 91 ASP A N 1
ATOM 734 C CA . ASP A 1 91 ? 16.297 -5.434 -24.359 1 95.94 91 ASP A CA 1
ATOM 735 C C . ASP A 1 91 ? 16.5 -6.145 -23.016 1 95.94 91 ASP A C 1
ATOM 737 O O . ASP A 1 91 ? 17.188 -7.168 -22.953 1 95.94 91 ASP A O 1
ATOM 741 N N . TYR A 1 92 ? 15.938 -5.613 -22.078 1 96.19 92 TYR A N 1
ATOM 742 C CA . TYR A 1 92 ? 16.062 -6.207 -20.75 1 96.19 92 TYR A CA 1
ATOM 743 C C . TYR A 1 92 ? 15.453 -7.602 -20.719 1 96.19 92 TYR A C 1
ATOM 745 O O . TYR A 1 92 ? 16.062 -8.539 -20.188 1 96.19 92 TYR A O 1
ATOM 753 N N . ALA A 1 93 ? 14.25 -7.758 -21.234 1 95.69 93 ALA A N 1
ATOM 754 C CA . ALA A 1 93 ? 13.562 -9.047 -21.234 1 95.69 93 ALA A CA 1
ATOM 755 C C . ALA A 1 93 ? 14.375 -10.102 -21.969 1 95.69 93 ALA A C 1
ATOM 757 O O . ALA A 1 93 ? 14.531 -11.227 -21.5 1 95.69 93 ALA A O 1
ATOM 758 N N . ASP A 1 94 ? 14.938 -9.75 -23.078 1 93.31 94 ASP A N 1
ATOM 759 C CA . ASP A 1 94 ? 15.75 -10.656 -23.891 1 93.31 94 ASP A CA 1
ATOM 760 C C . ASP A 1 94 ? 17.031 -11.047 -23.156 1 93.31 94 ASP A C 1
ATOM 762 O O . ASP A 1 94 ? 17.359 -12.234 -23.047 1 93.31 94 ASP A O 1
ATOM 766 N N . SER A 1 95 ? 17.688 -10.023 -22.688 1 94.31 95 SER A N 1
ATOM 767 C CA . SER A 1 95 ? 18.984 -10.266 -22.047 1 94.31 95 SER A CA 1
ATOM 768 C C . SER A 1 95 ? 18.812 -11.086 -20.766 1 94.31 95 SER A C 1
ATOM 770 O O . SER A 1 95 ? 19.625 -11.945 -20.469 1 94.31 95 SER A O 1
ATOM 772 N N . SER A 1 96 ? 17.75 -10.82 -20.078 1 94.06 96 SER A N 1
ATOM 773 C CA . SER A 1 96 ? 17.516 -11.547 -18.828 1 94.06 96 SER A CA 1
ATOM 774 C C . SER A 1 96 ? 17.172 -13.008 -19.109 1 94.06 96 SER A C 1
ATOM 776 O O . SER A 1 96 ? 17.516 -13.891 -18.312 1 94.06 96 SER A O 1
ATOM 778 N N . LEU A 1 97 ? 16.5 -13.312 -20.188 1 93.12 97 LEU A N 1
ATOM 779 C CA . LEU A 1 97 ? 16.203 -14.688 -20.562 1 93.12 97 LEU A CA 1
ATOM 780 C C . LEU A 1 97 ? 17.469 -15.461 -20.875 1 93.12 97 LEU A C 1
ATOM 782 O O . LEU A 1 97 ? 17.625 -16.609 -20.453 1 93.12 97 LEU A O 1
ATOM 786 N N . LEU A 1 98 ? 18.359 -14.797 -21.5 1 92.38 98 LEU A N 1
ATOM 787 C CA . LEU A 1 98 ? 19.609 -15.422 -21.875 1 92.38 98 LEU A CA 1
ATOM 788 C C . LEU A 1 98 ? 20.438 -15.781 -20.641 1 92.38 98 LEU A C 1
ATOM 790 O O . LEU A 1 98 ? 21.203 -16.75 -20.656 1 92.38 98 LEU A O 1
ATOM 794 N N . GLN A 1 99 ? 20.203 -15.062 -19.609 1 94.62 99 GLN A N 1
ATOM 795 C CA . GLN A 1 99 ? 20.969 -15.273 -18.375 1 94.62 99 GLN A CA 1
ATOM 796 C C . GLN A 1 99 ? 20.656 -16.625 -17.766 1 94.62 99 GLN A C 1
ATOM 798 O O . GLN A 1 99 ? 21.438 -17.156 -16.969 1 94.62 99 GLN A O 1
ATOM 803 N N . VAL A 1 100 ? 19.469 -17.172 -18.125 1 92.81 100 VAL A N 1
ATOM 804 C CA . VAL A 1 100 ? 19.047 -18.438 -17.531 1 92.81 100 VAL A CA 1
ATOM 805 C C . VAL A 1 100 ? 20 -19.562 -17.953 1 92.81 100 VAL A C 1
ATOM 807 O O . VAL A 1 100 ? 20.203 -20.516 -17.219 1 92.81 100 VAL A O 1
ATOM 810 N N . LEU A 1 101 ? 20.594 -19.453 -19.125 1 89.69 101 LEU A N 1
ATOM 811 C CA . LEU A 1 101 ? 21.484 -20.469 -19.641 1 89.69 101 LEU A CA 1
ATOM 812 C C . LEU A 1 101 ? 22.797 -20.516 -18.844 1 89.69 101 LEU A C 1
ATOM 814 O O . LEU A 1 101 ? 23.391 -21.578 -18.672 1 89.69 101 LEU A O 1
ATOM 818 N N . GLU A 1 102 ? 23.109 -19.344 -18.359 1 91.75 102 GLU A N 1
ATOM 819 C CA . GLU A 1 102 ? 24.344 -19.25 -17.594 1 91.75 102 GLU A CA 1
ATOM 820 C C . GLU A 1 102 ? 24.109 -19.562 -16.125 1 91.75 102 GLU A C 1
ATOM 822 O O . GLU A 1 102 ? 24.875 -20.297 -15.5 1 91.75 102 GLU A O 1
ATOM 827 N N . ARG A 1 103 ? 23.078 -19.109 -15.609 1 92.75 103 ARG A N 1
ATOM 828 C CA . ARG A 1 103 ? 22.844 -19.172 -14.172 1 92.75 103 ARG A CA 1
ATOM 829 C C . ARG A 1 103 ? 22 -20.375 -13.797 1 92.75 103 ARG A C 1
ATOM 831 O O . ARG A 1 103 ? 21.938 -20.766 -12.625 1 92.75 103 ARG A O 1
ATOM 838 N N . GLY A 1 104 ? 21.328 -20.938 -14.789 1 91.25 104 GLY A N 1
ATOM 839 C CA . GLY A 1 104 ? 20.453 -22.062 -14.531 1 91.25 104 GLY A CA 1
ATOM 840 C C . GLY A 1 104 ? 19.047 -21.641 -14.125 1 91.25 104 GLY A C 1
ATOM 841 O O . GLY A 1 104 ? 18.094 -22.391 -14.32 1 91.25 104 GLY A O 1
ATOM 842 N N . ALA A 1 105 ? 19.062 -20.469 -13.461 1 93.06 105 ALA A N 1
ATOM 843 C CA . ALA A 1 105 ? 17.766 -19.938 -13.055 1 93.06 105 ALA A CA 1
ATOM 844 C C . ALA A 1 105 ? 17.797 -18.422 -12.922 1 93.06 105 ALA A C 1
ATOM 846 O O . ALA A 1 105 ? 18.844 -17.844 -12.602 1 93.06 105 ALA A O 1
ATOM 847 N N . VAL A 1 106 ? 16.719 -17.828 -13.242 1 93.12 106 VAL A N 1
ATOM 848 C CA . VAL A 1 106 ? 16.516 -16.406 -13.031 1 93.12 106 VAL A CA 1
ATOM 849 C C . VAL A 1 106 ? 15.148 -16.172 -12.383 1 93.12 106 VAL A C 1
ATOM 851 O O . VAL A 1 106 ? 14.109 -16.422 -12.992 1 93.12 106 VAL A O 1
ATOM 854 N N . GLU A 1 107 ? 15.203 -15.586 -11.164 1 89.12 107 GLU A N 1
ATOM 855 C CA . GLU A 1 107 ? 13.969 -15.523 -10.383 1 89.12 107 GLU A CA 1
ATOM 856 C C . GLU A 1 107 ? 13.328 -14.141 -10.477 1 89.12 107 GLU A C 1
ATOM 858 O O . GLU A 1 107 ? 12.133 -13.992 -10.242 1 89.12 107 GLU A O 1
ATOM 863 N N . GLN A 1 108 ? 14.125 -13.273 -10.734 1 90.12 108 GLN A N 1
ATOM 864 C CA . GLN A 1 108 ? 13.594 -11.914 -10.781 1 90.12 108 GLN A CA 1
ATOM 865 C C . GLN A 1 108 ? 13.781 -11.305 -12.164 1 90.12 108 GLN A C 1
ATOM 867 O O . GLN A 1 108 ? 14.875 -10.859 -12.516 1 90.12 108 GLN A O 1
ATOM 872 N N . ARG A 1 109 ? 12.695 -11.391 -13.008 1 95.5 109 ARG A N 1
ATOM 873 C CA . ARG A 1 109 ? 12.609 -10.766 -14.32 1 95.5 109 ARG A CA 1
ATOM 874 C C . ARG A 1 109 ? 11.305 -9.984 -14.469 1 95.5 109 ARG A C 1
ATOM 876 O O . ARG A 1 109 ? 10.305 -10.523 -14.938 1 95.5 109 ARG A O 1
ATOM 883 N N . GLU A 1 110 ? 11.445 -8.734 -14.031 1 97.06 110 GLU A N 1
ATOM 884 C CA . GLU A 1 110 ? 10.25 -7.902 -14.117 1 97.06 110 GLU A CA 1
ATOM 885 C C . GLU A 1 110 ? 10.289 -7.008 -15.359 1 97.06 110 GLU A C 1
ATOM 887 O O . GLU A 1 110 ? 11.281 -6.309 -15.594 1 97.06 110 GLU A O 1
ATOM 892 N N . TYR A 1 111 ? 9.32 -7.043 -16.203 1 98 111 TYR A N 1
ATOM 893 C CA . TYR A 1 111 ? 9.203 -6.199 -17.375 1 98 111 TYR A CA 1
ATOM 894 C C . TYR A 1 111 ? 7.746 -5.988 -17.766 1 98 111 TYR A C 1
ATOM 896 O O . TYR A 1 111 ? 6.863 -6.699 -17.281 1 98 111 TYR A O 1
ATOM 904 N N . ARG A 1 112 ? 7.469 -5.027 -18.578 1 97.94 112 ARG A N 1
ATOM 905 C CA . ARG A 1 112 ? 6.113 -4.691 -19 1 97.94 112 ARG A CA 1
ATOM 906 C C . ARG A 1 112 ? 5.77 -5.367 -20.328 1 97.94 112 ARG A C 1
ATOM 908 O O . ARG A 1 112 ? 6.645 -5.574 -21.172 1 97.94 112 ARG A O 1
ATOM 915 N N . ILE A 1 113 ? 4.465 -5.645 -20.453 1 98.5 113 ILE A N 1
ATOM 916 C CA . ILE A 1 113 ? 3.939 -6.133 -21.734 1 98.5 113 ILE A CA 1
ATOM 917 C C . ILE A 1 113 ? 2.773 -5.254 -22.172 1 98.5 113 ILE A C 1
ATOM 919 O O . ILE A 1 113 ? 2.201 -4.516 -21.375 1 98.5 113 ILE A O 1
ATOM 923 N N . VAL A 1 114 ? 2.482 -5.367 -23.469 1 98.06 114 VAL A N 1
ATOM 924 C CA . VAL A 1 114 ? 1.294 -4.742 -24.031 1 98.06 114 VAL A CA 1
ATOM 925 C C . VAL A 1 114 ? 0.286 -5.816 -24.438 1 98.06 114 VAL A C 1
ATOM 927 O O . VAL A 1 114 ? 0.566 -6.645 -25.312 1 98.06 114 VAL A O 1
ATOM 930 N N . ARG A 1 115 ? -0.815 -5.738 -23.797 1 97.75 115 ARG A N 1
ATOM 931 C CA . ARG A 1 115 ? -1.868 -6.703 -24.094 1 97.75 115 ARG A CA 1
ATOM 932 C C . ARG A 1 115 ? -2.406 -6.504 -25.5 1 97.75 115 ARG A C 1
ATOM 934 O O . ARG A 1 115 ? -2.137 -5.484 -26.141 1 97.75 115 ARG A O 1
ATOM 941 N N . GLY A 1 116 ? -3.182 -7.555 -25.953 1 95.62 116 GLY A N 1
ATOM 942 C CA . GLY A 1 116 ? -3.805 -7.453 -27.266 1 95.62 116 GLY A CA 1
ATOM 943 C C . GLY A 1 116 ? -4.695 -6.23 -27.406 1 95.62 116 GLY A C 1
ATOM 944 O O . GLY A 1 116 ? -4.832 -5.684 -28.5 1 95.62 116 GLY A O 1
ATOM 945 N N . ASP A 1 117 ? -5.215 -5.742 -26.297 1 96.06 117 ASP A N 1
ATOM 946 C CA . ASP A 1 117 ? -6.121 -4.598 -26.328 1 96.06 117 ASP A CA 1
ATOM 947 C C . ASP A 1 117 ? -5.367 -3.295 -26.078 1 96.06 117 ASP A C 1
ATOM 949 O O . ASP A 1 117 ? -5.977 -2.227 -25.984 1 96.06 117 ASP A O 1
ATOM 953 N N . GLY A 1 118 ? -4.117 -3.332 -25.875 1 96.31 118 GLY A N 1
ATOM 954 C CA . GLY A 1 118 ? -3.301 -2.137 -25.719 1 96.31 118 GLY A CA 1
ATOM 955 C C . GLY A 1 118 ? -2.965 -1.818 -24.281 1 96.31 118 GLY A C 1
ATOM 956 O O . GLY A 1 118 ? -2.141 -0.943 -24 1 96.31 118 GLY A O 1
ATOM 957 N N . GLU A 1 119 ? -3.531 -2.502 -23.406 1 97 119 GLU A N 1
ATOM 958 C CA . GLU A 1 119 ? -3.264 -2.26 -21.984 1 97 119 GLU A CA 1
ATOM 959 C C . GLU A 1 119 ? -1.852 -2.699 -21.609 1 97 119 GLU A C 1
ATOM 961 O O . GLU A 1 119 ? -1.379 -3.744 -22.062 1 97 119 GLU A O 1
ATOM 966 N N . VAL A 1 120 ? -1.234 -1.874 -20.781 1 97.75 120 VAL A N 1
ATOM 967 C CA . VAL A 1 120 ? 0.105 -2.215 -20.312 1 97.75 120 VAL A CA 1
ATOM 968 C C . VAL A 1 120 ? 0.013 -2.961 -18.984 1 97.75 120 VAL A C 1
ATOM 970 O O . VAL A 1 120 ? -0.754 -2.572 -18.094 1 97.75 120 VAL A O 1
ATOM 973 N N . ARG A 1 121 ? 0.783 -4.035 -18.812 1 98 121 ARG A N 1
ATOM 974 C CA . ARG A 1 121 ? 0.828 -4.828 -17.578 1 98 121 ARG A CA 1
ATOM 975 C C . ARG A 1 121 ? 2.268 -5.137 -17.188 1 98 121 ARG A C 1
ATOM 977 O O . ARG A 1 121 ? 3.15 -5.219 -18.047 1 98 121 ARG A O 1
ATOM 984 N N . TRP A 1 122 ? 2.484 -5.246 -15.922 1 98.12 122 TRP A N 1
ATOM 985 C CA . TRP A 1 122 ? 3.771 -5.66 -15.367 1 98.12 122 TRP A CA 1
ATOM 986 C C . TRP A 1 122 ? 3.799 -7.164 -15.117 1 98.12 122 TRP A C 1
ATOM 988 O O . TRP A 1 122 ? 2.834 -7.73 -14.602 1 98.12 122 TRP A O 1
ATOM 998 N N . LEU A 1 123 ? 4.918 -7.832 -15.445 1 98 123 LEU A N 1
ATOM 999 C CA . LEU A 1 123 ? 5.109 -9.258 -15.188 1 98 123 LEU A CA 1
ATOM 1000 C C . LEU A 1 123 ? 6.359 -9.5 -14.352 1 98 123 LEU A C 1
ATOM 1002 O O . LEU A 1 123 ? 7.336 -8.758 -14.461 1 98 123 LEU A O 1
ATOM 1006 N N . ASN A 1 124 ? 6.262 -10.398 -13.492 1 97.38 124 ASN A N 1
ATOM 1007 C CA . ASN A 1 124 ? 7.441 -11.086 -12.977 1 97.38 124 ASN A CA 1
ATOM 1008 C C . ASN A 1 124 ? 7.594 -12.477 -13.594 1 97.38 124 ASN A C 1
ATOM 1010 O O . ASN A 1 124 ? 6.816 -13.383 -13.289 1 97.38 124 ASN A O 1
ATOM 1014 N N . ASP A 1 125 ? 8.539 -12.656 -14.469 1 96.81 125 ASP A N 1
ATOM 1015 C CA . ASP A 1 125 ? 8.719 -13.836 -15.305 1 96.81 125 ASP A CA 1
ATOM 1016 C C . ASP A 1 125 ? 9.93 -14.648 -14.859 1 96.81 125 ASP A C 1
ATOM 1018 O O . ASP A 1 125 ? 11.016 -14.523 -15.438 1 96.81 125 ASP A O 1
ATOM 1022 N N . LYS A 1 126 ? 9.672 -15.578 -13.945 1 96.19 126 LYS A N 1
ATOM 1023 C CA . LYS A 1 126 ? 10.734 -16.453 -13.445 1 96.19 126 LYS A CA 1
ATOM 1024 C C . LYS A 1 126 ? 10.93 -17.656 -14.359 1 96.19 126 LYS A C 1
ATOM 1026 O O . LYS A 1 126 ? 9.969 -18.188 -14.914 1 96.19 126 LYS A O 1
ATOM 1031 N N . CYS A 1 127 ? 12.227 -18.094 -14.508 1 95.25 127 CYS A N 1
ATOM 1032 C CA . CYS A 1 127 ? 12.453 -19.25 -15.352 1 95.25 127 CYS A CA 1
ATOM 1033 C C . CYS A 1 127 ? 13.68 -20.031 -14.898 1 95.25 127 CYS A C 1
ATOM 1035 O O . CYS A 1 127 ? 14.5 -19.516 -14.125 1 95.25 127 CYS A O 1
ATOM 1037 N N . PHE A 1 128 ? 13.766 -21.266 -15.305 1 92.69 128 PHE A N 1
ATOM 1038 C CA . PHE A 1 128 ? 14.883 -22.141 -14.969 1 92.69 128 PHE A CA 1
ATOM 1039 C C . PHE A 1 128 ? 15.094 -23.188 -16.047 1 92.69 128 PHE A C 1
ATOM 1041 O O . PHE A 1 128 ? 14.172 -23.5 -16.812 1 92.69 128 PHE A O 1
ATOM 1048 N N . VAL A 1 129 ? 16.312 -23.703 -16.078 1 91.25 129 VAL A N 1
ATOM 1049 C CA . VAL A 1 129 ? 16.656 -24.766 -17.016 1 91.25 129 VAL A CA 1
ATOM 1050 C C . VAL A 1 129 ? 16.156 -26.109 -16.484 1 91.25 129 VAL A C 1
ATOM 1052 O O . VAL A 1 129 ? 16.422 -26.469 -15.336 1 91.25 129 VAL A O 1
ATOM 1055 N N . SER A 1 130 ? 15.25 -26.688 -17.219 1 82.62 130 SER A N 1
ATOM 1056 C CA . SER A 1 130 ? 14.758 -28 -16.812 1 82.62 130 SER A CA 1
ATOM 1057 C C . SER A 1 130 ? 15.742 -29.094 -17.172 1 82.62 130 SER A C 1
ATOM 1059 O O . SER A 1 130 ? 16.109 -29.234 -18.344 1 82.62 130 SER A O 1
ATOM 1061 N N . ARG A 1 131 ? 16.828 -29.484 -16.312 1 64.06 131 ARG A N 1
ATOM 1062 C CA . ARG A 1 131 ? 17.938 -30.406 -16.562 1 64.06 131 ARG A CA 1
ATOM 1063 C C . ARG A 1 131 ? 17.422 -31.828 -16.797 1 64.06 131 ARG A C 1
ATOM 1065 O O . ARG A 1 131 ? 18.203 -32.75 -16.969 1 64.06 131 ARG A O 1
ATOM 1072 N N . GLN A 1 132 ? 16.234 -32.312 -16.406 1 54.41 132 GLN A N 1
ATOM 1073 C CA . GLN A 1 132 ? 16.109 -33.75 -16.234 1 54.41 132 GLN A CA 1
ATOM 1074 C C . GLN A 1 132 ? 16.484 -34.5 -17.516 1 54.41 132 GLN A C 1
ATOM 1076 O O . GLN A 1 132 ? 16.297 -35.688 -17.609 1 54.41 132 GLN A O 1
ATOM 1081 N N . GLY A 1 133 ? 16.734 -33.812 -18.562 1 48.41 133 GLY A N 1
ATOM 1082 C CA . GLY A 1 133 ? 16.828 -34.719 -19.688 1 48.41 133 GLY A CA 1
ATOM 1083 C C . GLY A 1 133 ? 18.156 -35.469 -19.734 1 48.41 133 GLY A C 1
ATOM 1084 O O . GLY A 1 133 ? 19.156 -35 -19.203 1 48.41 133 GLY A O 1
ATOM 1085 N N . GLU A 1 134 ? 18.078 -36.844 -19.688 1 48.25 134 GLU A N 1
ATOM 1086 C CA . GLU A 1 134 ? 19.125 -37.75 -20.125 1 48.25 134 GLU A CA 1
ATOM 1087 C C . GLU A 1 134 ? 19.906 -37.188 -21.312 1 48.25 134 GLU A C 1
ATOM 1089 O O . GLU A 1 134 ? 19.406 -36.281 -22 1 48.25 134 GLU A O 1
ATOM 1094 N N . ALA A 1 135 ? 21.047 -37.75 -21.562 1 49.41 135 ALA A N 1
ATOM 1095 C CA . ALA A 1 135 ? 21.891 -37.594 -22.75 1 49.41 135 ALA A CA 1
ATOM 1096 C C . ALA A 1 135 ? 21.047 -37.594 -24.031 1 49.41 135 ALA A C 1
ATOM 1098 O O . ALA A 1 135 ? 20.281 -38.531 -24.281 1 49.41 135 ALA A O 1
ATOM 1099 N N . GLY A 1 136 ? 20.703 -36.312 -24.578 1 57.88 136 GLY A N 1
ATOM 1100 C CA . GLY A 1 136 ? 20.109 -36.188 -25.906 1 57.88 136 GLY A CA 1
ATOM 1101 C C . GLY A 1 136 ? 18.844 -35.312 -25.891 1 57.88 136 GLY A C 1
ATOM 1102 O O . GLY A 1 136 ? 18.297 -35.031 -26.953 1 57.88 136 GLY A O 1
ATOM 1103 N N . LEU A 1 137 ? 18.297 -35.062 -24.719 1 61.28 137 LEU A N 1
ATOM 1104 C CA . LEU A 1 137 ? 17.047 -34.312 -24.75 1 61.28 137 LEU A CA 1
ATOM 1105 C C . LEU A 1 137 ? 17.328 -32.812 -24.906 1 61.28 137 LEU A C 1
ATOM 1107 O O . LEU A 1 137 ? 18.359 -32.312 -24.438 1 61.28 137 LEU A O 1
ATOM 1111 N N . PRO A 1 138 ? 16.516 -32.125 -25.688 1 72.62 138 PRO A N 1
ATOM 1112 C CA . PRO A 1 138 ? 16.688 -30.688 -25.953 1 72.62 138 PRO A CA 1
ATOM 1113 C C . PRO A 1 138 ? 16.688 -29.859 -24.672 1 72.62 138 PRO A C 1
ATOM 1115 O O . PRO A 1 138 ? 16.094 -30.266 -23.672 1 72.62 138 PRO A O 1
ATOM 1118 N N . LEU A 1 139 ? 17.578 -28.906 -24.672 1 85.94 139 LEU A N 1
ATOM 1119 C CA . LEU A 1 139 ? 17.625 -27.938 -23.578 1 85.94 139 LEU A CA 1
ATOM 1120 C C . LEU A 1 139 ? 16.281 -27.234 -23.422 1 85.94 139 LEU A C 1
ATOM 1122 O O . LEU A 1 139 ? 15.852 -26.516 -24.344 1 85.94 139 LEU A O 1
ATOM 1126 N N . MET A 1 140 ? 15.594 -27.531 -22.359 1 89.75 140 MET A N 1
ATOM 1127 C CA . MET A 1 140 ? 14.273 -26.953 -22.094 1 89.75 140 MET A CA 1
ATOM 1128 C C . MET A 1 140 ? 14.359 -25.906 -21 1 89.75 140 MET A C 1
ATOM 1130 O O . MET A 1 140 ? 14.992 -26.125 -19.953 1 89.75 140 MET A O 1
ATOM 1134 N N . VAL A 1 141 ? 13.797 -24.75 -21.297 1 93.31 141 VAL A N 1
ATOM 1135 C CA . VAL A 1 141 ? 13.641 -23.719 -20.281 1 93.31 141 VAL A CA 1
ATOM 1136 C C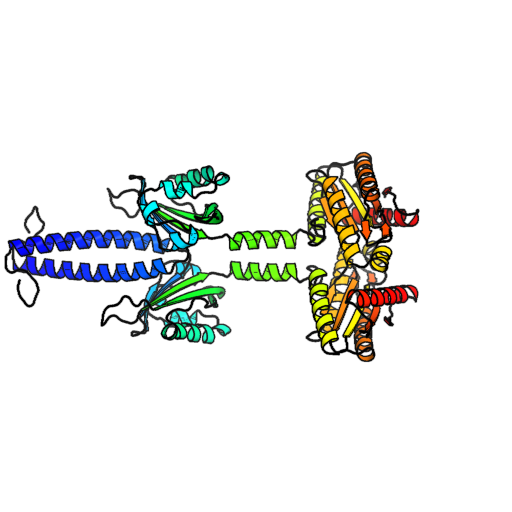 . VAL A 1 141 ? 12.164 -23.609 -19.875 1 93.31 141 VAL A C 1
ATOM 1138 O O . VAL A 1 141 ? 11.289 -23.516 -20.75 1 93.31 141 VAL A O 1
ATOM 1141 N N . VAL A 1 142 ? 11.922 -23.672 -18.609 1 94.38 142 VAL A N 1
ATOM 1142 C CA . VAL A 1 142 ? 10.57 -23.594 -18.078 1 94.38 142 VAL A CA 1
ATOM 1143 C C . VAL A 1 142 ? 10.43 -22.344 -17.203 1 94.38 142 VAL A C 1
ATOM 1145 O O . VAL A 1 142 ? 11.383 -21.938 -16.531 1 94.38 142 VAL A O 1
ATOM 1148 N N . GLY A 1 143 ? 9.211 -21.75 -17.266 1 95.56 143 GLY A N 1
ATOM 1149 C CA . GLY A 1 143 ? 9.039 -20.531 -16.484 1 95.56 143 GLY A CA 1
ATOM 1150 C C . GLY A 1 143 ? 7.598 -20.281 -16.078 1 95.56 143 GLY A C 1
ATOM 1151 O O . GLY A 1 143 ? 6.703 -21.047 -16.438 1 95.56 143 GLY A O 1
ATOM 1152 N N . ILE A 1 144 ? 7.477 -19.281 -15.234 1 96.56 144 ILE A N 1
ATOM 1153 C CA . ILE A 1 144 ? 6.184 -18.812 -14.75 1 96.56 144 ILE A CA 1
ATOM 1154 C C . ILE A 1 144 ? 6.168 -17.281 -14.758 1 96.56 144 ILE A C 1
ATOM 1156 O O . ILE A 1 144 ? 7.016 -16.641 -14.133 1 96.56 144 ILE A O 1
ATOM 1160 N N . ALA A 1 145 ? 5.273 -16.734 -15.516 1 97.38 145 ALA A N 1
ATOM 1161 C CA . ALA A 1 145 ? 5.105 -15.281 -15.586 1 97.38 145 ALA A CA 1
ATOM 1162 C C . ALA A 1 145 ? 3.873 -14.836 -14.797 1 97.38 145 ALA A C 1
ATOM 1164 O O . ALA A 1 145 ? 2.74 -15.117 -15.195 1 97.38 145 ALA A O 1
ATOM 1165 N N . GLU A 1 146 ? 4.109 -14.094 -13.758 1 96.06 146 GLU A N 1
ATOM 1166 C CA . GLU A 1 146 ? 3.037 -13.617 -12.891 1 96.06 146 GLU A CA 1
ATOM 1167 C C . GLU A 1 146 ? 2.684 -12.164 -13.203 1 96.06 146 GLU A C 1
ATOM 1169 O O . GLU A 1 146 ? 3.572 -11.328 -13.367 1 96.06 146 GLU A O 1
ATOM 1174 N N . ASP A 1 147 ? 1.331 -11.914 -13.305 1 96.94 147 ASP A N 1
ATOM 1175 C CA . ASP A 1 147 ? 0.874 -10.531 -13.43 1 96.94 147 ASP A CA 1
ATOM 1176 C C . ASP A 1 147 ? 1.008 -9.789 -12.102 1 96.94 147 ASP A C 1
ATOM 1178 O O . ASP A 1 147 ? 0.249 -10.047 -11.164 1 96.94 147 ASP A O 1
ATOM 1182 N N . ILE A 1 148 ? 1.955 -8.867 -12.07 1 96 148 ILE A N 1
ATOM 1183 C CA . ILE A 1 148 ? 2.207 -8.172 -10.812 1 96 148 ILE A CA 1
ATOM 1184 C C . ILE A 1 148 ? 1.76 -6.715 -10.93 1 96 148 ILE A C 1
ATOM 1186 O O . ILE A 1 148 ? 2.277 -5.84 -10.234 1 96 148 ILE A O 1
ATOM 1190 N N . THR A 1 149 ? 0.839 -6.422 -11.828 1 96.94 149 THR A N 1
ATOM 1191 C CA . THR A 1 149 ? 0.371 -5.062 -12.07 1 96.94 149 THR A CA 1
ATOM 1192 C C . THR A 1 149 ? -0.25 -4.469 -10.812 1 96.94 149 THR A C 1
ATOM 1194 O O . THR A 1 149 ? 0.086 -3.352 -10.414 1 96.94 149 THR A O 1
ATOM 1197 N N . ASP A 1 150 ? -1.114 -5.164 -10.203 1 94.06 150 ASP A N 1
ATOM 1198 C CA . ASP A 1 150 ? -1.76 -4.691 -8.984 1 94.06 150 ASP A CA 1
ATOM 1199 C C . ASP A 1 150 ? -0.731 -4.441 -7.883 1 94.06 150 ASP A C 1
ATOM 1201 O O . ASP A 1 150 ? -0.832 -3.455 -7.145 1 94.06 150 ASP A O 1
ATOM 1205 N N . LYS A 1 151 ? 0.18 -5.41 -7.77 1 93.56 151 LYS A N 1
ATOM 1206 C CA . LYS A 1 151 ? 1.247 -5.242 -6.785 1 93.56 151 LYS A CA 1
ATOM 1207 C C . LYS A 1 151 ? 2.027 -3.955 -7.035 1 93.56 151 LYS A C 1
ATOM 1209 O O . LYS A 1 151 ? 2.299 -3.195 -6.105 1 93.56 151 LYS A O 1
ATOM 1214 N N . LYS A 1 152 ? 2.389 -3.684 -8.281 1 95.62 152 LYS A N 1
ATOM 1215 C CA . LYS A 1 152 ? 3.123 -2.477 -8.648 1 95.62 152 LYS A CA 1
ATOM 1216 C C . LYS A 1 152 ? 2.312 -1.223 -8.336 1 95.62 152 LYS A C 1
ATOM 1218 O O . LYS A 1 152 ? 2.854 -0.236 -7.832 1 95.62 152 LYS A O 1
ATOM 1223 N N . HIS A 1 153 ? 1.06 -1.271 -8.609 1 94.62 153 HIS A N 1
ATOM 1224 C CA . HIS A 1 153 ? 0.178 -0.156 -8.281 1 94.62 153 HIS A CA 1
ATOM 1225 C C . HIS A 1 153 ? 0.133 0.09 -6.777 1 94.62 153 HIS A C 1
ATOM 1227 O O . HIS A 1 153 ? 0.202 1.237 -6.328 1 94.62 153 HIS A O 1
ATOM 1233 N N . MET A 1 154 ? 0.019 -0.922 -6.008 1 93.75 154 MET A N 1
ATOM 1234 C CA . MET A 1 154 ? -0.019 -0.802 -4.551 1 93.75 154 MET A CA 1
ATOM 1235 C C . MET A 1 154 ? 1.294 -0.24 -4.016 1 93.75 154 MET A C 1
ATOM 1237 O O . MET A 1 154 ? 1.293 0.604 -3.119 1 93.75 154 MET A O 1
ATOM 1241 N N . GLU A 1 155 ? 2.35 -0.764 -4.57 1 94 155 GLU A N 1
ATOM 1242 C CA . GLU A 1 155 ? 3.66 -0.26 -4.176 1 94 155 GLU A CA 1
ATOM 1243 C C . GLU A 1 155 ? 3.789 1.232 -4.465 1 94 155 GLU A C 1
ATOM 1245 O O . GLU A 1 155 ? 4.293 1.992 -3.635 1 94 155 GLU A O 1
ATOM 1250 N N . SER A 1 156 ? 3.34 1.612 -5.57 1 94.12 156 SER A N 1
ATOM 1251 C CA . SER A 1 156 ? 3.373 3.021 -5.949 1 94.12 156 SER A CA 1
ATOM 1252 C C . SER A 1 156 ? 2.498 3.863 -5.027 1 94.12 156 SER A C 1
ATOM 1254 O O . SER A 1 156 ? 2.904 4.941 -4.594 1 94.12 156 SER A O 1
ATOM 1256 N N . GLU A 1 157 ? 1.355 3.414 -4.758 1 93.12 157 GLU A N 1
ATOM 1257 C CA . GLU A 1 157 ? 0.441 4.117 -3.861 1 93.12 157 GLU A CA 1
ATOM 1258 C C . GLU A 1 157 ? 1.02 4.223 -2.453 1 93.12 157 GLU A C 1
ATOM 1260 O O . GLU A 1 157 ? 0.895 5.258 -1.802 1 93.12 157 GLU A O 1
ATOM 1265 N N . LEU A 1 158 ? 1.599 3.213 -1.971 1 92.62 158 LEU A N 1
ATOM 1266 C CA . LEU A 1 158 ? 2.258 3.221 -0.669 1 92.62 158 LEU A CA 1
ATOM 1267 C C . LEU A 1 158 ? 3.344 4.289 -0.616 1 92.62 158 LEU A C 1
ATOM 1269 O O . LEU A 1 158 ? 3.422 5.051 0.35 1 92.62 158 LEU A O 1
ATOM 1273 N N . GLN A 1 159 ? 4.117 4.289 -1.628 1 93.19 159 GLN A N 1
ATOM 1274 C CA . GLN A 1 159 ? 5.18 5.285 -1.694 1 93.19 159 GLN A CA 1
ATOM 1275 C C . GLN A 1 159 ? 4.605 6.699 -1.69 1 93.19 159 GLN A C 1
ATOM 1277 O O . GLN A 1 159 ? 5.094 7.57 -0.969 1 93.19 159 GLN A O 1
ATOM 1282 N N . ARG A 1 160 ? 3.619 6.895 -2.457 1 92.56 160 ARG A N 1
ATOM 1283 C CA . ARG A 1 160 ? 2.971 8.203 -2.541 1 92.56 160 ARG A CA 1
ATOM 1284 C C . ARG A 1 160 ? 2.414 8.625 -1.185 1 92.56 160 ARG A C 1
ATOM 1286 O O . ARG A 1 160 ? 2.695 9.727 -0.708 1 92.56 160 ARG A O 1
ATOM 1293 N N . LEU A 1 161 ? 1.707 7.762 -0.521 1 90.25 161 LEU A N 1
ATOM 1294 C CA . LEU A 1 161 ? 1.083 8.062 0.762 1 90.25 161 LEU A CA 1
ATOM 1295 C C . LEU A 1 161 ? 2.137 8.266 1.845 1 90.25 161 LEU A C 1
ATOM 1297 O O . LEU A 1 161 ? 1.935 9.055 2.773 1 90.25 161 LEU A O 1
ATOM 1301 N N . ALA A 1 162 ? 3.227 7.621 1.679 1 90.38 162 ALA A N 1
ATOM 1302 C CA . ALA A 1 162 ? 4.273 7.672 2.697 1 90.38 162 ALA A CA 1
ATOM 1303 C C . ALA A 1 162 ? 5.125 8.93 2.545 1 90.38 162 ALA A C 1
ATOM 1305 O O . ALA A 1 162 ? 5.742 9.391 3.51 1 90.38 162 ALA A O 1
ATOM 1306 N N . THR A 1 163 ? 5.094 9.516 1.355 1 93.69 163 THR A N 1
ATOM 1307 C CA . THR A 1 163 ? 6.129 10.523 1.134 1 93.69 163 THR A CA 1
ATOM 1308 C C . THR A 1 163 ? 5.516 11.844 0.676 1 93.69 163 THR A C 1
ATOM 1310 O O . THR A 1 163 ? 6.16 12.891 0.747 1 93.69 163 THR A O 1
ATOM 1313 N N . THR A 1 164 ? 4.305 11.797 0.189 1 93.44 164 THR A N 1
ATOM 1314 C CA . THR A 1 164 ? 3.766 12.945 -0.525 1 93.44 164 THR A CA 1
ATOM 1315 C C . THR A 1 164 ? 2.543 13.508 0.197 1 93.44 164 THR A C 1
ATOM 1317 O O . THR A 1 164 ? 1.713 12.742 0.701 1 93.44 164 THR A O 1
ATOM 1320 N N . ASP A 1 165 ? 2.498 14.828 0.22 1 91.38 165 ASP A N 1
ATOM 1321 C CA . ASP A 1 165 ? 1.277 15.508 0.64 1 91.38 165 ASP A CA 1
ATOM 1322 C C . ASP A 1 165 ? 0.215 15.461 -0.456 1 91.38 165 ASP A C 1
ATOM 1324 O O . ASP A 1 165 ? 0.411 16 -1.544 1 91.38 165 ASP A O 1
ATOM 1328 N N . VAL A 1 166 ? -0.884 14.844 -0.105 1 85.69 166 VAL A N 1
ATOM 1329 C CA . VAL A 1 166 ? -1.893 14.508 -1.104 1 85.69 166 VAL A CA 1
ATOM 1330 C C . VAL A 1 166 ? -2.441 15.789 -1.734 1 85.69 166 VAL A C 1
ATOM 1332 O O . VAL A 1 166 ? -2.734 15.82 -2.932 1 85.69 166 VAL A O 1
ATOM 1335 N N . LEU A 1 167 ? -2.518 16.828 -1.009 1 89 167 LEU A N 1
ATOM 1336 C CA . LEU A 1 167 ? -3.121 18.062 -1.501 1 89 167 LEU A CA 1
ATOM 1337 C C . LEU A 1 167 ? -2.189 18.781 -2.475 1 89 167 LEU A C 1
ATOM 1339 O O . LEU A 1 167 ? -2.611 19.188 -3.561 1 89 167 LEU A O 1
ATOM 1343 N N . THR A 1 168 ? -0.965 18.859 -2.119 1 95.31 168 THR A N 1
ATOM 1344 C CA . THR A 1 168 ? -0.073 19.75 -2.852 1 95.31 168 THR A CA 1
ATOM 1345 C C . THR A 1 168 ? 0.898 18.953 -3.719 1 95.31 168 THR A C 1
ATOM 1347 O O . THR A 1 168 ? 1.579 19.531 -4.574 1 95.31 168 THR A O 1
ATOM 1350 N N . GLN A 1 169 ? 1.064 17.703 -3.477 1 93.81 169 GLN A N 1
ATOM 1351 C CA . GLN A 1 169 ? 1.954 16.797 -4.199 1 93.81 169 GLN A CA 1
ATOM 1352 C C . GLN A 1 169 ? 3.412 17.047 -3.828 1 93.81 169 GLN A C 1
ATOM 1354 O O . GLN A 1 169 ? 4.32 16.516 -4.465 1 93.81 169 GLN A O 1
ATOM 1359 N N . SER A 1 170 ? 3.6 17.875 -2.857 1 94.81 170 SER A N 1
ATOM 1360 C CA . SER A 1 170 ? 4.934 18.031 -2.293 1 94.81 170 SER A CA 1
ATOM 1361 C C . SER A 1 170 ? 5.219 16.984 -1.228 1 94.81 170 SER A C 1
ATOM 1363 O O . SER A 1 170 ? 4.367 16.141 -0.935 1 94.81 170 SER A O 1
ATOM 1365 N N . SER A 1 171 ? 6.465 17 -0.747 1 94.75 171 SER A N 1
ATOM 1366 C CA . SER A 1 171 ? 6.773 16.078 0.336 1 94.75 171 SER A CA 1
ATOM 1367 C C . SER A 1 171 ? 5.891 16.328 1.554 1 94.75 171 SER A C 1
ATOM 1369 O O . SER A 1 171 ? 5.617 17.484 1.896 1 94.75 171 SER A O 1
ATOM 1371 N N . ASN A 1 172 ? 5.445 15.219 2.127 1 91.19 172 ASN A N 1
ATOM 1372 C CA . ASN A 1 172 ? 4.727 15.391 3.385 1 91.19 172 ASN A CA 1
ATOM 1373 C C . ASN A 1 172 ? 5.68 15.656 4.543 1 91.19 172 ASN A C 1
ATOM 1375 O O . ASN A 1 172 ? 6.898 15.562 4.387 1 91.19 172 ASN A O 1
ATOM 1379 N N . ARG A 1 173 ? 5.129 16 5.621 1 88.12 173 ARG A N 1
ATOM 1380 C CA . ARG A 1 173 ? 5.918 16.438 6.77 1 88.12 173 ARG A CA 1
ATOM 1381 C C . ARG A 1 173 ? 6.918 15.367 7.188 1 88.12 173 ARG A C 1
ATOM 1383 O O . ARG A 1 173 ? 8.109 15.648 7.336 1 88.12 173 ARG A O 1
ATOM 1390 N N . ARG A 1 174 ? 6.422 14.219 7.359 1 84.69 174 ARG A N 1
ATOM 1391 C CA . ARG A 1 174 ? 7.273 13.133 7.84 1 84.69 174 ARG A CA 1
ATOM 1392 C C . ARG A 1 174 ? 8.445 12.891 6.895 1 84.69 174 ARG A C 1
ATOM 1394 O O . ARG A 1 174 ? 9.602 12.844 7.328 1 84.69 174 ARG A O 1
ATOM 1401 N N . TYR A 1 175 ? 8.094 12.734 5.652 1 92.12 175 TYR A N 1
ATOM 1402 C CA . TYR A 1 175 ? 9.133 12.453 4.668 1 92.12 175 TYR A CA 1
ATOM 1403 C C . TYR A 1 175 ? 10.109 13.617 4.559 1 92.12 175 TYR A C 1
ATOM 1405 O O . TYR A 1 175 ? 11.32 13.414 4.422 1 92.12 175 TYR A O 1
ATOM 1413 N N . PHE A 1 176 ? 9.633 14.836 4.539 1 94.75 176 PHE A N 1
ATOM 1414 C CA . PHE A 1 176 ? 10.5 16 4.473 1 94.75 176 PHE A CA 1
ATOM 1415 C C . PHE A 1 176 ? 11.531 15.984 5.598 1 94.75 176 PHE A C 1
ATOM 1417 O O . PHE A 1 176 ? 12.727 16.109 5.348 1 94.75 176 PHE A O 1
ATOM 1424 N N . PHE A 1 177 ? 11.07 15.758 6.793 1 91.38 177 PHE A N 1
ATOM 1425 C CA . PHE A 1 177 ? 11.961 15.875 7.938 1 91.38 177 PHE A CA 1
ATOM 1426 C C . PHE A 1 177 ? 12.922 14.688 8 1 91.38 177 PHE A C 1
ATOM 1428 O O . PHE A 1 177 ? 14.07 14.836 8.422 1 91.38 177 PHE A O 1
ATOM 1435 N N . ASP A 1 178 ? 12.469 13.562 7.676 1 93 178 ASP A N 1
ATOM 1436 C CA . ASP A 1 178 ? 13.375 12.422 7.594 1 93 178 ASP A CA 1
ATOM 1437 C C . ASP A 1 178 ? 14.508 12.688 6.605 1 93 178 ASP A C 1
ATOM 1439 O O . ASP A 1 178 ? 15.672 12.453 6.914 1 93 178 ASP A O 1
ATOM 1443 N N . SER A 1 179 ? 14.078 13.125 5.453 1 95.81 179 SER A N 1
ATOM 1444 C CA . SER A 1 179 ? 15.055 13.43 4.414 1 95.81 179 SER A CA 1
ATOM 1445 C C . SER A 1 179 ? 15.961 14.586 4.82 1 95.81 179 SER A C 1
ATOM 1447 O O . SER A 1 179 ? 17.156 14.562 4.551 1 95.81 179 SER A O 1
ATOM 1449 N N . ALA A 1 180 ? 15.359 15.547 5.426 1 96.38 180 ALA A N 1
ATOM 1450 C CA . ALA A 1 180 ? 16.109 16.719 5.867 1 96.38 180 ALA A CA 1
ATOM 1451 C C . ALA A 1 180 ? 17.141 16.344 6.926 1 96.38 180 ALA A C 1
ATOM 1453 O O . ALA A 1 180 ? 18.266 16.859 6.926 1 96.38 180 ALA A O 1
ATOM 1454 N N . GLU A 1 181 ? 16.75 15.5 7.832 1 95 181 GLU A N 1
ATOM 1455 C CA . GLU A 1 181 ? 17.672 15.031 8.859 1 95 181 GLU A CA 1
ATOM 1456 C C . GLU A 1 181 ? 18.875 14.32 8.242 1 95 181 GLU A C 1
ATOM 1458 O O . GLU A 1 181 ? 20.016 14.539 8.656 1 95 181 GLU A O 1
ATOM 1463 N N . ALA A 1 182 ? 18.609 13.461 7.316 1 96.06 182 ALA A N 1
ATOM 1464 C CA . ALA A 1 182 ? 19.688 12.75 6.613 1 96.06 182 ALA A CA 1
ATOM 1465 C C . ALA A 1 182 ? 20.625 13.734 5.914 1 96.06 182 ALA A C 1
ATOM 1467 O O . ALA A 1 182 ? 21.844 13.602 5.996 1 96.06 182 ALA A O 1
ATOM 1468 N N . ALA A 1 183 ? 20.031 14.711 5.227 1 96.19 183 ALA A N 1
ATOM 1469 C CA . ALA A 1 183 ? 20.828 15.719 4.527 1 96.19 183 ALA A CA 1
ATOM 1470 C C . ALA A 1 183 ? 21.641 16.562 5.508 1 96.19 183 ALA A C 1
ATOM 1472 O O . ALA A 1 183 ? 22.797 16.891 5.23 1 96.19 183 ALA A O 1
ATOM 1473 N N . PHE A 1 184 ? 21.094 16.891 6.652 1 96.38 184 PHE A N 1
ATOM 1474 C CA . PHE A 1 184 ? 21.781 17.656 7.695 1 96.38 184 PHE A CA 1
ATOM 1475 C C . PHE A 1 184 ? 23.031 16.922 8.172 1 96.38 184 PHE A C 1
ATOM 1477 O O . PHE A 1 184 ? 24.109 17.516 8.242 1 96.38 184 PHE A O 1
ATOM 1484 N N . LYS A 1 185 ? 22.828 15.648 8.445 1 96.12 185 LYS A N 1
ATOM 1485 C CA . LYS A 1 185 ? 23.938 14.844 8.93 1 96.12 185 LYS A CA 1
ATOM 1486 C C . LYS A 1 185 ? 25.047 14.758 7.895 1 96.12 185 LYS A C 1
ATOM 1488 O O . LYS A 1 185 ? 26.234 14.891 8.227 1 96.12 185 LYS A O 1
ATOM 1493 N N . GLU A 1 186 ? 24.672 14.578 6.727 1 96.06 186 GLU A N 1
ATOM 1494 C CA . GLU A 1 186 ? 25.625 14.477 5.633 1 96.06 186 GLU A CA 1
ATOM 1495 C C . GLU A 1 186 ? 26.391 15.789 5.441 1 96.06 186 GLU A C 1
ATOM 1497 O O . GLU A 1 186 ? 27.609 15.797 5.336 1 96.06 186 GLU A O 1
ATOM 1502 N N . CYS A 1 187 ? 25.703 16.859 5.387 1 96.12 187 CYS A N 1
ATOM 1503 C CA . CYS A 1 187 ? 26.312 18.172 5.176 1 96.12 187 CYS A CA 1
ATOM 1504 C C . CYS A 1 187 ? 27.219 18.547 6.336 1 96.12 187 CYS A C 1
ATOM 1506 O O . CYS A 1 187 ? 28.297 19.109 6.133 1 96.12 187 CYS A O 1
ATOM 1508 N N . ARG A 1 188 ? 26.766 18.219 7.496 1 95 188 ARG A N 1
ATOM 1509 C CA . ARG A 1 188 ? 27.578 18.5 8.672 1 95 188 ARG A CA 1
ATOM 1510 C C . ARG A 1 188 ? 28.875 17.688 8.641 1 95 188 ARG A C 1
ATOM 1512 O O . ARG A 1 188 ? 29.953 18.234 8.914 1 95 188 ARG A O 1
ATOM 1519 N N . ARG A 1 189 ? 28.75 16.453 8.32 1 94.56 189 ARG A N 1
ATOM 1520 C CA . ARG A 1 189 ? 29.891 15.555 8.273 1 94.56 189 ARG A CA 1
ATOM 1521 C C . ARG A 1 189 ? 30.875 15.992 7.191 1 94.56 189 ARG A C 1
ATOM 1523 O O . ARG A 1 189 ? 32.094 15.969 7.41 1 94.56 189 ARG A O 1
ATOM 1530 N N . GLU A 1 190 ? 30.406 16.453 6.078 1 95.5 190 GLU A N 1
ATOM 1531 C CA . GLU A 1 190 ? 31.25 16.75 4.926 1 95.5 190 GLU A CA 1
ATOM 1532 C C . GLU A 1 190 ? 31.641 18.234 4.891 1 95.5 190 GLU A C 1
ATOM 1534 O O . GLU A 1 190 ? 32.406 18.656 4.035 1 95.5 190 GLU A O 1
ATOM 1539 N N . GLY A 1 191 ? 31.109 19.062 5.695 1 94.44 191 GLY A N 1
ATOM 1540 C CA . GLY A 1 191 ? 31.375 20.484 5.719 1 94.44 191 GLY A CA 1
ATOM 1541 C C . GLY A 1 191 ? 30.75 21.234 4.555 1 94.44 191 GLY A C 1
ATOM 1542 O O . GLY A 1 191 ? 31.344 22.156 4.016 1 94.44 191 GLY A O 1
ATOM 1543 N N . ILE A 1 192 ? 29.641 20.703 4.098 1 95.81 192 ILE A N 1
ATOM 1544 C CA . ILE A 1 192 ? 28.906 21.312 2.99 1 95.81 192 ILE A CA 1
ATOM 1545 C C . ILE A 1 192 ? 27.875 22.297 3.533 1 95.81 192 ILE A C 1
ATOM 1547 O O . ILE A 1 192 ? 27.219 22.016 4.539 1 95.81 192 ILE A O 1
ATOM 1551 N N . PRO A 1 193 ? 27.812 23.5 2.934 1 96.88 193 PRO A N 1
ATOM 1552 C CA . PRO A 1 193 ? 26.797 24.438 3.391 1 96.88 193 PRO A CA 1
ATOM 1553 C C . PRO A 1 193 ? 25.375 23.891 3.244 1 96.88 193 PRO A C 1
ATOM 1555 O O . PRO A 1 193 ? 25.125 23.047 2.389 1 96.88 193 PRO A O 1
ATOM 1558 N N . LEU A 1 194 ? 24.516 24.375 4.109 1 97.81 194 LEU A N 1
ATOM 1559 C CA . LEU A 1 194 ? 23.125 23.953 4.141 1 97.81 194 LEU A CA 1
ATOM 1560 C C . LEU A 1 194 ? 22.203 25.109 4.535 1 97.81 194 LEU A C 1
ATOM 1562 O O . LEU A 1 194 ? 22.453 25.766 5.543 1 97.81 194 LEU A O 1
ATOM 1566 N N . ALA A 1 195 ? 21.25 25.359 3.727 1 98 195 ALA A N 1
ATOM 1567 C CA . ALA A 1 195 ? 20.281 26.406 4.043 1 98 195 ALA A CA 1
ATOM 1568 C C . ALA A 1 195 ? 18.891 25.828 4.258 1 98 195 ALA A C 1
ATOM 1570 O O . ALA A 1 195 ? 18.547 24.797 3.676 1 98 195 ALA A O 1
ATOM 1571 N N . PHE A 1 196 ? 18.141 26.422 5.094 1 98 196 PHE A N 1
ATOM 1572 C CA . PHE A 1 196 ? 16.781 26.031 5.457 1 98 196 PHE A CA 1
ATOM 1573 C C . PHE A 1 196 ? 15.836 27.234 5.363 1 98 196 PHE A C 1
ATOM 1575 O O . PHE A 1 196 ? 16.094 28.281 5.941 1 98 196 PHE A O 1
ATOM 1582 N N . LEU A 1 197 ? 14.773 27.062 4.582 1 97.69 197 LEU A N 1
ATOM 1583 C CA . LEU A 1 197 ? 13.758 28.109 4.422 1 97.69 197 LEU A CA 1
ATOM 1584 C C . LEU A 1 197 ? 12.398 27.625 4.918 1 97.69 197 LEU A C 1
ATOM 1586 O O . LEU A 1 197 ? 11.984 26.5 4.617 1 97.69 197 LEU A O 1
ATOM 1590 N N . LEU A 1 198 ? 11.766 28.438 5.691 1 97.06 198 LEU A N 1
ATOM 1591 C CA . LEU A 1 198 ? 10.383 28.219 6.117 1 97.06 198 LEU A CA 1
ATOM 1592 C C . LEU A 1 198 ? 9.461 29.281 5.527 1 97.06 198 LEU A C 1
ATOM 1594 O O . LEU A 1 198 ? 9.758 30.469 5.582 1 97.06 198 LEU A O 1
ATOM 1598 N N . LEU A 1 199 ? 8.398 28.781 4.934 1 96.69 199 LEU A N 1
ATOM 1599 C CA . LEU A 1 199 ? 7.422 29.672 4.312 1 96.69 199 LEU A CA 1
ATOM 1600 C C . LEU A 1 199 ? 6.055 29.531 4.973 1 96.69 199 LEU A C 1
ATOM 1602 O O . LEU A 1 199 ? 5.629 28.422 5.293 1 96.69 199 LEU A O 1
ATOM 1606 N N . ASP A 1 200 ? 5.395 30.562 5.098 1 96.06 200 ASP A N 1
ATOM 1607 C CA . ASP A 1 200 ? 4.023 30.578 5.59 1 96.06 200 ASP A CA 1
ATOM 1608 C C . ASP A 1 200 ? 3.146 31.5 4.734 1 96.06 200 ASP A C 1
ATOM 1610 O O . ASP A 1 200 ? 3.562 32.594 4.367 1 96.06 200 ASP A O 1
ATOM 1614 N N . VAL A 1 201 ? 1.986 31.062 4.438 1 96.31 201 VAL A N 1
ATOM 1615 C CA . VAL A 1 201 ? 1.064 31.859 3.625 1 96.31 201 VAL A CA 1
ATOM 1616 C C . VAL A 1 201 ? 0.464 32.969 4.465 1 96.31 201 VAL A C 1
ATOM 1618 O O . VAL A 1 201 ? -0.118 32.719 5.523 1 96.31 201 VAL A O 1
ATOM 1621 N N . ASP A 1 202 ? 0.584 34.188 3.922 1 96 202 ASP A N 1
ATOM 1622 C CA . ASP A 1 202 ? 0.079 35.344 4.652 1 96 202 ASP A CA 1
ATOM 1623 C C . ASP A 1 202 ? -1.444 35.438 4.586 1 96 202 ASP A C 1
ATOM 1625 O O . ASP A 1 202 ? -2.029 35.344 3.506 1 96 202 ASP A O 1
ATOM 1629 N N . ASP A 1 203 ? -2.068 35.562 5.766 1 93 203 ASP A N 1
ATOM 1630 C CA . ASP A 1 203 ? -3.502 35.781 5.906 1 93 203 ASP A CA 1
ATOM 1631 C C . ASP A 1 203 ? -4.305 34.625 5.312 1 93 203 ASP A C 1
ATOM 1633 O O . ASP A 1 203 ? -5.344 34.844 4.684 1 93 203 ASP A O 1
ATOM 1637 N N . PHE A 1 204 ? -3.803 33.469 5.48 1 91.94 204 PHE A N 1
ATOM 1638 C CA . PHE A 1 204 ? -4.438 32.281 4.895 1 91.94 204 PHE A CA 1
ATOM 1639 C C . PHE A 1 204 ? -5.812 32.031 5.508 1 91.94 204 PHE A C 1
ATOM 1641 O O . PHE A 1 204 ? -6.754 31.672 4.809 1 91.94 204 PHE A O 1
ATOM 1648 N N . LYS A 1 205 ? -5.875 32.188 6.785 1 84 205 LYS A N 1
ATOM 1649 C CA . LYS A 1 205 ? -7.164 32 7.453 1 84 205 LYS A CA 1
ATOM 1650 C C . LYS A 1 205 ? -8.203 32.969 6.879 1 84 205 LYS A C 1
ATOM 1652 O O . LYS A 1 205 ? -9.367 32.594 6.695 1 84 205 LYS A O 1
ATOM 1657 N N . LYS A 1 206 ? -7.832 34.188 6.656 1 88.75 206 LYS A N 1
ATOM 1658 C CA . LYS A 1 206 ? -8.742 35.156 6.082 1 88.75 206 LYS A CA 1
ATOM 1659 C C . LYS A 1 206 ? -9.234 34.719 4.707 1 88.75 206 LYS A C 1
ATOM 1661 O O . LYS A 1 206 ? -10.391 34.938 4.352 1 88.75 206 LYS A O 1
ATOM 1666 N N . ILE A 1 207 ? -8.367 34.188 3.979 1 91.38 207 ILE A N 1
ATOM 1667 C CA . ILE A 1 207 ? -8.719 33.656 2.656 1 91.38 207 ILE A CA 1
ATOM 1668 C C . ILE A 1 207 ? -9.75 32.562 2.789 1 91.38 207 ILE A C 1
ATOM 1670 O O . ILE A 1 207 ? -10.766 32.562 2.088 1 91.38 207 ILE A O 1
ATOM 1674 N N . ASN A 1 208 ? -9.531 31.625 3.66 1 85.56 208 ASN A N 1
ATOM 1675 C CA . ASN A 1 208 ? -10.477 30.531 3.891 1 85.56 208 ASN A CA 1
ATOM 1676 C C . ASN A 1 208 ? -11.828 31.047 4.367 1 85.56 208 ASN A C 1
ATOM 1678 O O . ASN A 1 208 ? -12.875 30.547 3.939 1 85.56 208 ASN A O 1
ATOM 1682 N N . ASP A 1 209 ? -11.75 32 5.238 1 81.44 209 ASP A N 1
ATOM 1683 C CA . ASP A 1 209 ? -12.969 32.562 5.805 1 81.44 209 ASP A CA 1
ATOM 1684 C C . ASP A 1 209 ? -13.805 33.25 4.734 1 81.44 209 ASP A C 1
ATOM 1686 O O . ASP A 1 209 ? -15.039 33.188 4.746 1 81.44 209 ASP A O 1
ATOM 1690 N N . ARG A 1 210 ? -13.102 33.938 3.934 1 85.88 210 ARG A N 1
ATOM 1691 C CA . ARG A 1 210 ? -13.773 34.781 2.945 1 85.88 210 ARG A CA 1
ATOM 1692 C C . ARG A 1 210 ? -14.234 33.938 1.751 1 85.88 210 ARG A C 1
ATOM 1694 O O . ARG A 1 210 ? -15.328 34.156 1.226 1 85.88 210 ARG A O 1
ATOM 1701 N N . PHE A 1 211 ? -13.398 33.031 1.321 1 88.19 211 PHE A N 1
ATOM 1702 C CA . PHE A 1 211 ? -13.672 32.375 0.041 1 88.19 211 PHE A CA 1
ATOM 1703 C C . PHE A 1 211 ? -13.922 30.891 0.224 1 88.19 211 PHE A C 1
ATOM 1705 O O . PHE A 1 211 ? -14.281 30.188 -0.727 1 88.19 211 PHE A O 1
ATOM 1712 N N . GLY A 1 212 ? -13.742 30.406 1.359 1 82.56 212 GLY A N 1
ATOM 1713 C CA . GLY A 1 212 ? -13.961 29 1.634 1 82.56 212 GLY A CA 1
ATOM 1714 C C . GLY A 1 212 ? -12.68 28.188 1.599 1 82.56 212 GLY A C 1
ATOM 1715 O O . GLY A 1 212 ? -11.695 28.578 0.974 1 82.56 212 GLY A O 1
ATOM 1716 N N . HIS A 1 213 ? -12.727 26.938 2.104 1 80.12 213 HIS A N 1
ATOM 1717 C CA . HIS A 1 213 ? -11.555 26.078 2.238 1 80.12 213 HIS A CA 1
ATOM 1718 C C . HIS A 1 213 ? -11.125 25.5 0.887 1 80.12 213 HIS A C 1
ATOM 1720 O O . HIS A 1 213 ? -9.945 25.219 0.675 1 80.12 213 HIS A O 1
ATOM 1726 N N . GLN A 1 214 ? -12.016 25.344 0.065 1 84.31 214 GLN A N 1
ATOM 1727 C CA . GLN A 1 214 ? -11.672 24.859 -1.263 1 84.31 214 GLN A CA 1
ATOM 1728 C C . GLN A 1 214 ? -10.734 25.812 -1.983 1 84.31 214 GLN A C 1
ATOM 1730 O O . GLN A 1 214 ? -9.789 25.391 -2.648 1 84.31 214 GLN A O 1
ATOM 1735 N N . VAL A 1 215 ? -11.078 27.062 -1.8 1 90.62 215 VAL A N 1
ATOM 1736 C CA . VAL A 1 215 ? -10.227 28.078 -2.391 1 90.62 215 VAL A CA 1
ATOM 1737 C C . VAL A 1 215 ? -8.867 28.094 -1.693 1 90.62 215 VAL A C 1
ATOM 1739 O O . VAL A 1 215 ? -7.828 28.25 -2.34 1 90.62 215 VAL A O 1
ATOM 1742 N N . GLY A 1 216 ? -8.898 27.891 -0.446 1 92.5 216 GLY A N 1
ATOM 1743 C CA . GLY A 1 216 ? -7.656 27.75 0.291 1 92.5 216 GLY A CA 1
ATOM 1744 C C . GLY A 1 216 ? -6.793 26.609 -0.214 1 92.5 216 GLY A C 1
ATOM 1745 O O . GLY A 1 216 ? -5.574 26.75 -0.352 1 92.5 216 GLY A O 1
ATOM 1746 N N . ASP A 1 217 ? -7.418 25.547 -0.518 1 90.5 217 ASP A N 1
ATOM 1747 C CA . ASP A 1 217 ? -6.711 24.391 -1.062 1 90.5 217 ASP A CA 1
ATOM 1748 C C . ASP A 1 217 ? -6.043 24.734 -2.391 1 90.5 217 ASP A C 1
ATOM 1750 O O . ASP A 1 217 ? -4.91 24.312 -2.645 1 90.5 217 ASP A O 1
ATOM 1754 N N . GLN A 1 218 ? -6.73 25.406 -3.146 1 95.06 218 GLN A N 1
ATOM 1755 C CA . GLN A 1 218 ? -6.184 25.812 -4.438 1 95.06 218 GLN A CA 1
ATOM 1756 C C . GLN A 1 218 ? -4.961 26.719 -4.258 1 95.06 218 GLN A C 1
ATOM 1758 O O . GLN A 1 218 ? -3.994 26.609 -5.016 1 95.06 218 GLN A O 1
ATOM 1763 N N . VAL A 1 219 ? -5.094 27.562 -3.309 1 96.38 219 VAL A N 1
ATOM 1764 C CA . VAL A 1 219 ? -3.98 28.453 -3 1 96.38 219 VAL A CA 1
ATOM 1765 C C . VAL A 1 219 ? -2.748 27.625 -2.625 1 96.38 219 VAL A C 1
ATOM 1767 O O . VAL A 1 219 ? -1.661 27.844 -3.166 1 96.38 219 VAL A O 1
ATOM 1770 N N . LEU A 1 220 ? -2.928 26.703 -1.768 1 96.31 220 LEU A N 1
ATOM 1771 C CA . LEU A 1 220 ? -1.828 25.844 -1.321 1 96.31 220 LEU A CA 1
ATOM 1772 C C . LEU A 1 220 ? -1.229 25.078 -2.492 1 96.31 220 LEU A C 1
ATOM 1774 O O . LEU A 1 220 ? -0.008 24.938 -2.59 1 96.31 220 LEU A O 1
ATOM 1778 N N . GLN A 1 221 ? -2.049 24.578 -3.369 1 96.94 221 GLN A N 1
ATOM 1779 C CA . GLN A 1 221 ? -1.6 23.828 -4.531 1 96.94 221 GLN A CA 1
ATOM 1780 C C . GLN A 1 221 ? -0.732 24.688 -5.449 1 96.94 221 GLN A C 1
ATOM 1782 O O . GLN A 1 221 ? 0.317 24.25 -5.918 1 96.94 221 GLN A O 1
ATOM 1787 N N . ARG A 1 222 ? -1.167 25.891 -5.641 1 96.75 222 ARG A N 1
ATOM 1788 C CA . ARG A 1 222 ? -0.442 26.781 -6.539 1 96.75 222 ARG A CA 1
ATOM 1789 C C . ARG A 1 222 ? 0.89 27.219 -5.934 1 96.75 222 ARG A C 1
ATOM 1791 O O . ARG A 1 222 ? 1.88 27.375 -6.648 1 96.75 222 ARG A O 1
ATOM 1798 N N . ILE A 1 223 ? 0.875 27.391 -4.684 1 96.56 223 ILE A N 1
ATOM 1799 C CA . ILE A 1 223 ? 2.121 27.734 -4.004 1 96.56 223 ILE A CA 1
ATOM 1800 C C . ILE A 1 223 ? 3.104 26.562 -4.125 1 96.56 223 ILE A C 1
ATOM 1802 O O . ILE A 1 223 ? 4.285 26.766 -4.41 1 96.56 223 ILE A O 1
ATOM 1806 N N . ALA A 1 224 ? 2.609 25.406 -3.916 1 96.56 224 ALA A N 1
ATOM 1807 C CA . ALA A 1 224 ? 3.457 24.234 -4.008 1 96.56 224 ALA A CA 1
ATOM 1808 C C . ALA A 1 224 ? 4.031 24.078 -5.414 1 96.56 224 ALA A C 1
ATOM 1810 O O . ALA A 1 224 ? 5.195 23.703 -5.574 1 96.56 224 ALA A O 1
ATOM 1811 N N . GLN A 1 225 ? 3.246 24.328 -6.371 1 95.75 225 GLN A N 1
ATOM 1812 C CA . GLN A 1 225 ? 3.711 24.266 -7.754 1 95.75 225 GLN A CA 1
ATOM 1813 C C . GLN A 1 225 ? 4.84 25.266 -8 1 95.75 225 GLN A C 1
ATOM 1815 O O . GLN A 1 225 ? 5.84 24.938 -8.641 1 95.75 225 GLN A O 1
ATOM 1820 N N . SER A 1 226 ? 4.676 26.469 -7.461 1 94.38 226 SER A N 1
ATOM 1821 C CA . SER A 1 226 ? 5.703 27.5 -7.586 1 94.38 226 SER A CA 1
ATOM 1822 C C . SER A 1 226 ? 6.988 27.078 -6.875 1 94.38 226 SER A C 1
ATOM 1824 O O . SER A 1 226 ? 8.086 27.297 -7.395 1 94.38 226 SER A O 1
ATOM 1826 N N . GLY A 1 227 ? 6.824 26.516 -5.75 1 92.12 227 GLY A N 1
ATOM 1827 C CA . GLY A 1 227 ? 7.969 26.062 -4.98 1 92.12 227 GLY A CA 1
ATOM 1828 C C . GLY A 1 227 ? 8.75 24.953 -5.676 1 92.12 227 GLY A C 1
ATOM 1829 O O . GLY A 1 227 ? 9.977 25.031 -5.773 1 92.12 227 GLY A O 1
ATOM 1830 N N . SER A 1 228 ? 8.023 24.016 -6.16 1 91.31 228 SER A N 1
ATOM 1831 C CA . SER A 1 228 ? 8.664 22.891 -6.828 1 91.31 228 SER A CA 1
ATOM 1832 C C . SER A 1 228 ? 9.375 23.328 -8.102 1 91.31 228 SER A C 1
ATOM 1834 O O . SER A 1 228 ? 10.438 22.797 -8.438 1 91.31 228 SER A O 1
ATOM 1836 N N . ALA A 1 229 ? 8.828 24.281 -8.727 1 90.06 229 ALA A N 1
ATOM 1837 C CA . ALA A 1 229 ? 9.375 24.766 -9.984 1 90.06 229 ALA A CA 1
ATOM 1838 C C . ALA A 1 229 ? 10.648 25.578 -9.758 1 90.06 229 ALA A C 1
ATOM 1840 O O . ALA A 1 229 ? 11.508 25.656 -10.633 1 90.06 229 ALA A O 1
ATOM 1841 N N . ALA A 1 230 ? 10.773 26.125 -8.602 1 87.44 230 ALA A N 1
ATOM 1842 C CA . ALA A 1 230 ? 11.883 27.031 -8.312 1 87.44 230 ALA A CA 1
ATOM 1843 C C . ALA A 1 230 ? 13.094 26.266 -7.785 1 87.44 230 ALA A C 1
ATOM 1845 O O . ALA A 1 230 ? 14.172 26.844 -7.602 1 87.44 230 ALA A O 1
ATOM 1846 N N . LEU A 1 231 ? 12.969 24.984 -7.566 1 89.38 231 LEU A N 1
ATOM 1847 C CA . LEU A 1 231 ? 14.016 24.234 -6.883 1 89.38 231 LEU A CA 1
ATOM 1848 C C . LEU A 1 231 ? 14.703 23.266 -7.836 1 89.38 231 LEU A C 1
ATOM 1850 O O . LEU A 1 231 ? 14.156 22.938 -8.891 1 89.38 231 LEU A O 1
ATOM 1854 N N . ARG A 1 232 ? 15.906 22.922 -7.496 1 86.44 232 ARG A N 1
ATOM 1855 C CA . ARG A 1 232 ? 16.703 21.984 -8.281 1 86.44 232 ARG A CA 1
ATOM 1856 C C . ARG A 1 232 ? 16.578 20.578 -7.742 1 86.44 232 ARG A C 1
ATOM 1858 O O . ARG A 1 232 ? 15.938 20.344 -6.715 1 86.44 232 ARG A O 1
ATOM 1865 N N . ARG A 1 233 ? 17.375 19.75 -8.562 1 85.38 233 ARG A N 1
ATOM 1866 C CA . ARG A 1 233 ? 17.469 18.375 -8.125 1 85.38 233 ARG A CA 1
ATOM 1867 C C . ARG A 1 233 ? 18.25 18.25 -6.824 1 85.38 233 ARG A C 1
ATOM 1869 O O . ARG A 1 233 ? 19.281 18.922 -6.652 1 85.38 233 ARG A O 1
ATOM 1876 N N . GLY A 1 234 ? 17.844 17.688 -5.809 1 89.25 234 GLY A N 1
ATOM 1877 C CA . GLY A 1 234 ? 18.531 17.531 -4.527 1 89.25 234 GLY A CA 1
ATOM 1878 C C . GLY A 1 234 ? 17.922 18.391 -3.428 1 89.25 234 GLY A C 1
ATOM 1879 O O . GLY A 1 234 ? 18.141 18.125 -2.242 1 89.25 234 GLY A O 1
ATOM 1880 N N . ASP A 1 235 ? 17.297 19.5 -3.887 1 94.88 235 ASP A N 1
ATOM 1881 C CA . ASP A 1 235 ? 16.578 20.328 -2.904 1 94.88 235 ASP A CA 1
ATOM 1882 C C . ASP A 1 235 ? 15.336 19.609 -2.393 1 94.88 235 ASP A C 1
ATOM 1884 O O . ASP A 1 235 ? 14.758 18.781 -3.094 1 94.88 235 ASP A O 1
ATOM 1888 N N . LEU A 1 236 ? 15.086 19.922 -1.186 1 96.56 236 LEU A N 1
ATOM 1889 C CA . LEU A 1 236 ? 13.883 19.344 -0.598 1 96.56 236 LEU A CA 1
ATOM 1890 C C . LEU A 1 236 ? 12.805 20.391 -0.406 1 96.56 236 LEU A C 1
ATOM 1892 O O . LEU A 1 236 ? 13.102 21.531 -0.025 1 96.56 236 LEU A O 1
ATOM 1896 N N . PHE A 1 237 ? 11.656 20.094 -0.768 1 97.19 237 PHE A N 1
ATOM 1897 C CA . PHE A 1 237 ? 10.484 20.938 -0.602 1 97.19 237 PHE A CA 1
ATOM 1898 C C . PHE A 1 237 ? 9.305 20.141 -0.064 1 97.19 237 PHE A C 1
ATOM 1900 O O . PHE A 1 237 ? 8.992 19.062 -0.577 1 97.19 237 PHE A O 1
ATOM 1907 N N . GLY A 1 238 ? 8.656 20.609 0.983 1 96.31 238 GLY A N 1
ATOM 1908 C CA . GLY A 1 238 ? 7.539 19.859 1.552 1 96.31 238 GLY A CA 1
ATOM 1909 C C . GLY A 1 238 ? 6.562 20.734 2.309 1 96.31 238 GLY A C 1
ATOM 1910 O O . GLY A 1 238 ? 6.914 21.844 2.744 1 96.31 238 GLY A O 1
ATOM 1911 N N . ARG A 1 239 ? 5.32 20.328 2.4 1 94.44 239 ARG A N 1
ATOM 1912 C CA . ARG A 1 239 ? 4.324 20.953 3.266 1 94.44 239 ARG A CA 1
ATOM 1913 C C . ARG A 1 239 ? 4.402 20.391 4.684 1 94.44 239 ARG A C 1
ATOM 1915 O O . ARG A 1 239 ? 4.145 19.203 4.902 1 94.44 239 ARG A O 1
ATOM 1922 N N . ILE A 1 240 ? 4.73 21.188 5.621 1 89.94 240 ILE A N 1
ATOM 1923 C CA . ILE A 1 240 ? 5.047 20.688 6.949 1 89.94 240 ILE A CA 1
ATOM 1924 C C . ILE A 1 240 ? 3.939 21.078 7.93 1 89.94 240 ILE A C 1
ATOM 1926 O O . ILE A 1 240 ? 3.939 20.641 9.078 1 89.94 240 ILE A O 1
ATOM 1930 N N . GLY A 1 241 ? 3.045 21.891 7.516 1 84.62 241 GLY A N 1
ATOM 1931 C CA . GLY A 1 241 ? 1.877 22.328 8.266 1 84.62 241 GLY A CA 1
ATOM 1932 C C . GLY A 1 241 ? 0.7 22.688 7.375 1 84.62 241 GLY A C 1
ATOM 1933 O O . GLY A 1 241 ? 0.732 22.438 6.164 1 84.62 241 GLY A O 1
ATOM 1934 N N . GLY A 1 242 ? -0.367 23.141 7.969 1 83.38 242 GLY A N 1
ATOM 1935 C CA . GLY A 1 242 ? -1.538 23.516 7.191 1 83.38 242 GLY A CA 1
ATOM 1936 C C . GLY A 1 242 ? -1.229 24.516 6.09 1 83.38 242 GLY A C 1
ATOM 1937 O O . GLY A 1 242 ? -1.593 24.297 4.934 1 83.38 242 GLY A O 1
ATOM 1938 N N . GLU A 1 243 ? -0.543 25.547 6.492 1 91.19 243 GLU A N 1
ATOM 1939 C CA . GLU A 1 243 ? -0.21 26.594 5.543 1 91.19 243 GLU A CA 1
ATOM 1940 C C . GLU A 1 243 ? 1.297 26.828 5.48 1 91.19 243 GLU A C 1
ATOM 1942 O O . GLU A 1 243 ? 1.751 27.875 4.992 1 91.19 243 GLU A O 1
ATOM 1947 N N . GLU A 1 244 ? 1.999 25.891 5.984 1 93.06 244 GLU A N 1
ATOM 1948 C CA . GLU A 1 244 ? 3.447 26.047 6.086 1 93.06 244 GLU A CA 1
ATOM 1949 C C . GLU A 1 244 ? 4.176 25.078 5.156 1 93.06 244 GLU A C 1
ATOM 1951 O O . GLU A 1 244 ? 3.77 23.938 5.008 1 93.06 244 GLU A O 1
ATOM 1956 N N . PHE A 1 245 ? 5.207 25.625 4.512 1 96.56 245 PHE A N 1
ATOM 1957 C CA . PHE A 1 245 ? 6.098 24.859 3.66 1 96.56 245 PHE A CA 1
ATOM 1958 C C . PHE A 1 245 ? 7.547 25.016 4.105 1 96.56 245 PHE A C 1
ATOM 1960 O O . PHE A 1 245 ? 7.902 26.016 4.738 1 96.56 245 PHE A O 1
ATOM 1967 N N . ALA A 1 246 ? 8.328 24.047 3.812 1 96.94 246 ALA A N 1
ATOM 1968 C CA . ALA A 1 246 ? 9.75 24.109 4.129 1 96.94 246 ALA A CA 1
ATOM 1969 C C . ALA A 1 246 ? 10.594 23.734 2.916 1 96.94 246 ALA A C 1
ATOM 1971 O O . ALA A 1 246 ? 10.164 22.953 2.068 1 96.94 246 ALA A O 1
ATOM 1972 N N . VAL A 1 247 ? 11.773 24.328 2.842 1 97.69 247 VAL A N 1
ATOM 1973 C CA . VAL A 1 247 ? 12.758 24.062 1.797 1 97.69 247 VAL A CA 1
ATOM 1974 C C . VAL A 1 247 ? 14.125 23.797 2.426 1 97.69 247 VAL A C 1
ATOM 1976 O O . VAL A 1 247 ? 14.547 24.531 3.324 1 97.69 247 VAL A O 1
ATOM 1979 N N . LEU A 1 248 ? 14.719 22.766 2.029 1 97.88 248 LEU A N 1
ATOM 1980 C CA . LEU A 1 248 ? 16.109 22.484 2.4 1 97.88 248 LEU A CA 1
ATOM 1981 C C . LEU A 1 248 ? 17.016 22.516 1.177 1 97.88 248 LEU A C 1
ATOM 1983 O O . LEU A 1 248 ? 16.734 21.844 0.177 1 97.88 248 LEU A O 1
ATOM 1987 N N . LEU A 1 249 ? 18.078 23.234 1.286 1 97.69 249 LEU A N 1
ATOM 1988 C CA . LEU A 1 249 ? 18.969 23.469 0.151 1 97.69 249 LEU A CA 1
ATOM 1989 C C . LEU A 1 249 ? 20.391 23.031 0.478 1 97.69 249 LEU A C 1
ATOM 1991 O O . LEU A 1 249 ? 21.234 23.844 0.845 1 97.69 249 LEU A O 1
ATOM 1995 N N . PRO A 1 250 ? 20.688 21.766 0.239 1 97 250 PRO A N 1
ATOM 1996 C CA . PRO A 1 250 ? 22.062 21.344 0.413 1 97 250 PRO A CA 1
ATOM 1997 C C . PRO A 1 250 ? 23.031 22.016 -0.569 1 97 250 PRO A C 1
ATOM 1999 O O . PRO A 1 250 ? 22.688 22.172 -1.745 1 97 250 PRO A O 1
ATOM 2002 N N . GLY A 1 251 ? 24.109 22.438 -0.087 1 95.56 251 GLY A N 1
ATOM 2003 C CA . GLY A 1 251 ? 25.141 23.016 -0.926 1 95.56 251 GLY A CA 1
ATOM 2004 C C . GLY A 1 251 ? 24.922 24.5 -1.198 1 95.56 251 GLY A C 1
ATOM 2005 O O . GLY A 1 251 ? 25.625 25.094 -2.02 1 95.56 251 GLY A O 1
ATOM 2006 N N . CYS A 1 252 ? 24 25.078 -0.49 1 95.25 252 CYS A N 1
ATOM 2007 C CA . CYS A 1 252 ? 23.688 26.484 -0.725 1 95.25 252 CYS A CA 1
ATOM 2008 C C . CYS A 1 252 ? 24.109 27.344 0.459 1 95.25 252 CYS A C 1
ATOM 2010 O O . CYS A 1 252 ? 23.828 27.016 1.609 1 95.25 252 CYS A O 1
ATOM 2012 N N . ASP A 1 253 ? 24.781 28.438 0.124 1 95.19 253 ASP A N 1
ATOM 2013 C CA . ASP A 1 253 ? 25.125 29.406 1.163 1 95.19 253 ASP A CA 1
ATOM 2014 C C . ASP A 1 253 ? 24 30.406 1.361 1 95.19 253 ASP A C 1
ATOM 2016 O O . ASP A 1 253 ? 22.938 30.297 0.735 1 95.19 253 ASP A O 1
ATOM 2020 N N . GLU A 1 254 ? 24.234 31.25 2.252 1 96.5 254 GLU A N 1
ATOM 2021 C CA . GLU A 1 254 ? 23.188 32.188 2.637 1 96.5 254 GLU A CA 1
ATOM 2022 C C . GLU A 1 254 ? 22.766 33.062 1.451 1 96.5 254 GLU A C 1
ATOM 2024 O O . GLU A 1 254 ? 21.562 33.281 1.242 1 96.5 254 GLU A O 1
ATOM 2029 N N . GLN A 1 255 ? 23.703 33.531 0.716 1 96.62 255 GLN A N 1
ATOM 2030 C CA . GLN A 1 255 ? 23.406 34.406 -0.403 1 96.62 255 GLN A CA 1
ATOM 2031 C C . GLN A 1 255 ? 22.578 33.688 -1.466 1 96.62 255 GLN A C 1
ATOM 2033 O O . GLN A 1 255 ? 21.562 34.25 -1.928 1 96.62 255 GLN A O 1
ATOM 2038 N N . THR A 1 256 ? 23.047 32.562 -1.853 1 95.69 256 THR A N 1
ATOM 2039 C CA . THR A 1 256 ? 22.328 31.766 -2.85 1 95.69 256 THR A CA 1
ATOM 2040 C C . THR A 1 256 ? 20.922 31.406 -2.346 1 95.69 256 THR A C 1
ATOM 2042 O O . THR A 1 256 ? 19.953 31.484 -3.102 1 95.69 256 THR A O 1
ATOM 2045 N N . ALA A 1 257 ? 20.828 31.047 -1.124 1 96.94 257 ALA A N 1
ATOM 2046 C CA . ALA A 1 257 ? 19.531 30.688 -0.527 1 96.94 257 ALA A CA 1
ATOM 2047 C C . ALA A 1 257 ? 18.578 31.875 -0.53 1 96.94 257 ALA A C 1
ATOM 2049 O O . ALA A 1 257 ? 17.391 31.719 -0.765 1 96.94 257 ALA A O 1
ATOM 2050 N N . ARG A 1 258 ? 19.125 33 -0.244 1 96.69 258 ARG A N 1
ATOM 2051 C CA . ARG A 1 258 ? 18.328 34.219 -0.249 1 96.69 258 ARG A CA 1
ATOM 2052 C C . ARG A 1 258 ? 17.781 34.5 -1.641 1 96.69 258 ARG A C 1
ATOM 2054 O O . ARG A 1 258 ? 16.625 34.938 -1.785 1 96.69 258 ARG A O 1
ATOM 2061 N N . GLN A 1 259 ? 18.562 34.312 -2.617 1 95.94 259 GLN A N 1
ATOM 2062 C CA . GLN A 1 259 ? 18.125 34.5 -3.994 1 95.94 259 GLN A CA 1
ATOM 2063 C C . GLN A 1 259 ? 16.984 33.562 -4.355 1 95.94 259 GLN A C 1
ATOM 2065 O O . GLN A 1 259 ? 16.016 33.969 -5.016 1 95.94 259 GLN A O 1
ATOM 2070 N N . ILE A 1 260 ? 17.156 32.375 -3.959 1 95.62 260 ILE A N 1
ATOM 2071 C CA . ILE A 1 260 ? 16.109 31.375 -4.219 1 95.62 260 ILE A CA 1
ATOM 2072 C C . ILE A 1 260 ? 14.828 31.766 -3.486 1 95.62 260 ILE A C 1
ATOM 2074 O O . ILE A 1 260 ? 13.742 31.719 -4.062 1 95.62 260 ILE A O 1
ATOM 2078 N N . GLY A 1 261 ? 14.922 32.188 -2.246 1 96.25 261 GLY A N 1
ATOM 2079 C CA . GLY A 1 261 ? 13.773 32.625 -1.479 1 96.25 261 GLY A CA 1
ATOM 2080 C C . GLY A 1 261 ? 13.07 33.812 -2.105 1 96.25 261 GLY A C 1
ATOM 2081 O O . GLY A 1 261 ? 11.844 33.875 -2.148 1 96.25 261 GLY A O 1
ATOM 2082 N N . GLU A 1 262 ? 13.852 34.719 -2.545 1 96.12 262 GLU A N 1
ATOM 2083 C CA . GLU A 1 262 ? 13.305 35.906 -3.188 1 96.12 262 GLU A CA 1
ATOM 2084 C C . GLU A 1 262 ? 12.586 35.562 -4.484 1 96.12 262 GLU A C 1
ATOM 2086 O O . GLU A 1 262 ? 11.547 36.156 -4.801 1 96.12 262 GLU A O 1
ATOM 2091 N N . ARG A 1 263 ? 13.203 34.719 -5.199 1 94.94 263 ARG A N 1
ATOM 2092 C CA . ARG A 1 263 ? 12.547 34.25 -6.414 1 94.94 263 ARG A CA 1
ATOM 2093 C C . ARG A 1 263 ? 11.195 33.625 -6.094 1 94.94 263 ARG A C 1
ATOM 2095 O O . ARG A 1 263 ? 10.203 33.875 -6.77 1 94.94 263 ARG A O 1
ATOM 2102 N N . LEU A 1 264 ? 11.164 32.812 -5.129 1 95 264 LEU A N 1
ATOM 2103 C CA . LEU A 1 264 ? 9.922 32.156 -4.699 1 95 264 LEU A CA 1
ATOM 2104 C C . LEU A 1 264 ? 8.898 33.219 -4.266 1 95 264 LEU A C 1
ATOM 2106 O O . LEU A 1 264 ? 7.711 33.094 -4.586 1 95 264 LEU A O 1
ATOM 2110 N N . GLN A 1 265 ? 9.359 34.125 -3.566 1 95.56 265 GLN A N 1
ATOM 2111 C CA . GLN A 1 265 ? 8.5 35.219 -3.117 1 95.56 265 GLN A CA 1
ATOM 2112 C C . GLN A 1 265 ? 7.836 35.938 -4.301 1 95.56 265 GLN A C 1
ATOM 2114 O O . GLN A 1 265 ? 6.629 36.188 -4.285 1 95.56 265 GLN A O 1
ATOM 2119 N N . ARG A 1 266 ? 8.602 36.219 -5.262 1 95.38 266 ARG A N 1
ATOM 2120 C CA . ARG A 1 266 ? 8.102 36.906 -6.441 1 95.38 266 ARG A CA 1
ATOM 2121 C C . ARG A 1 266 ? 7.105 36.062 -7.203 1 95.38 266 ARG A C 1
ATOM 2123 O O . ARG A 1 266 ? 6.078 36.562 -7.672 1 95.38 266 ARG A O 1
ATOM 2130 N N . GLU A 1 267 ? 7.418 34.844 -7.375 1 95.38 267 GLU A N 1
ATOM 2131 C CA . GLU A 1 267 ? 6.523 33.938 -8.078 1 95.38 267 GLU A CA 1
ATOM 2132 C C . GLU A 1 267 ? 5.168 33.844 -7.383 1 95.38 267 GLU A C 1
ATOM 2134 O O . GLU A 1 267 ? 4.129 33.812 -8.039 1 95.38 267 GLU A O 1
ATOM 2139 N N . VAL A 1 268 ? 5.184 33.781 -6.098 1 96.12 268 VAL A N 1
ATOM 2140 C CA . VAL A 1 268 ? 3.947 33.688 -5.328 1 96.12 268 VAL A CA 1
ATOM 2141 C C . VAL A 1 268 ? 3.164 35 -5.43 1 96.12 268 VAL A C 1
ATOM 2143 O O . VAL A 1 268 ? 1.938 34.969 -5.57 1 96.12 268 VAL A O 1
ATOM 2146 N N . GLN A 1 269 ? 3.867 36.062 -5.395 1 95.31 269 GLN A N 1
ATOM 2147 C CA . GLN A 1 269 ? 3.244 37.375 -5.496 1 95.31 269 GLN A CA 1
ATOM 2148 C C . GLN A 1 269 ? 2.506 37.531 -6.824 1 95.31 269 GLN A C 1
ATOM 2150 O O . GLN A 1 269 ? 1.525 38.281 -6.91 1 95.31 269 GLN A O 1
ATOM 2155 N N . ARG A 1 270 ? 2.945 36.844 -7.75 1 95.31 270 ARG A N 1
ATOM 2156 C CA . ARG A 1 270 ? 2.385 36.969 -9.094 1 95.31 270 ARG A CA 1
ATOM 2157 C C . ARG A 1 270 ? 1.121 36.156 -9.234 1 95.31 270 ARG A C 1
ATOM 2159 O O . ARG A 1 270 ? 0.341 36.344 -10.172 1 95.31 270 ARG A O 1
ATOM 2166 N N . LEU A 1 271 ? 0.929 35.219 -8.398 1 95.94 271 LEU A N 1
ATOM 2167 C CA . LEU A 1 271 ? -0.253 34.375 -8.484 1 95.94 271 LEU A CA 1
ATOM 2168 C C . LEU A 1 271 ? -1.526 35.188 -8.305 1 95.94 271 LEU A C 1
ATOM 2170 O O . LEU A 1 271 ? -1.573 36.125 -7.477 1 95.94 271 LEU A O 1
ATOM 2174 N N . ARG A 1 272 ? -2.539 34.875 -9.102 1 95.5 272 ARG A N 1
ATOM 2175 C CA . ARG A 1 272 ? -3.869 35.469 -9.008 1 95.5 272 ARG A CA 1
ATOM 2176 C C . ARG A 1 272 ? -4.949 34.406 -8.977 1 95.5 272 ARG A C 1
ATOM 2178 O O . ARG A 1 272 ? -4.859 33.406 -9.695 1 95.5 272 ARG A O 1
ATOM 2185 N N . PHE A 1 273 ? -5.879 34.625 -8.109 1 96 273 PHE A N 1
ATOM 2186 C CA . PHE A 1 273 ? -6.988 33.688 -7.961 1 96 273 PHE A CA 1
ATOM 2187 C C . PHE A 1 273 ? -8.32 34.375 -8.242 1 96 273 PHE A C 1
ATOM 2189 O O . PHE A 1 273 ? -8.5 35.562 -7.898 1 96 273 PHE A O 1
ATOM 2196 N N . GLN A 1 274 ? -9.188 33.656 -8.906 1 93.25 274 GLN A N 1
ATOM 2197 C CA . GLN A 1 274 ? -10.5 34.188 -9.258 1 93.25 274 GLN A CA 1
ATOM 2198 C C . GLN A 1 274 ? -11.617 33.406 -8.586 1 93.25 274 GLN A C 1
ATOM 2200 O O . GLN A 1 274 ? -11.664 32.188 -8.719 1 93.25 274 GLN A O 1
ATOM 2205 N N . GLU A 1 275 ? -12.383 34.031 -7.859 1 90.31 275 GLU A N 1
ATOM 2206 C CA . GLU A 1 275 ? -13.586 33.438 -7.281 1 90.31 275 GLU A CA 1
ATOM 2207 C C . GLU A 1 275 ? -14.812 34.312 -7.566 1 90.31 275 GLU A C 1
ATOM 2209 O O . GLU A 1 275 ? -15.055 35.281 -6.867 1 90.31 275 GLU A O 1
ATOM 2214 N N . GLY A 1 276 ? -15.641 33.812 -8.477 1 88.31 276 GLY A N 1
ATOM 2215 C CA . GLY A 1 276 ? -16.734 34.656 -8.938 1 88.31 276 GLY A CA 1
ATOM 2216 C C . GLY A 1 276 ? -16.25 35.969 -9.562 1 88.31 276 GLY A C 1
ATOM 2217 O O . GLY A 1 276 ? -15.477 35.938 -10.516 1 88.31 276 GLY A O 1
ATOM 2218 N N . GLU A 1 277 ? -16.688 37.094 -8.898 1 90.25 277 GLU A N 1
ATOM 2219 C CA . GLU A 1 277 ? -16.344 38.406 -9.422 1 90.25 277 GLU A CA 1
ATOM 2220 C C . GLU A 1 277 ? -15.133 38.969 -8.68 1 90.25 277 GLU A C 1
ATOM 2222 O O . GLU A 1 277 ? -14.688 40.094 -8.992 1 90.25 277 GLU A O 1
ATOM 2227 N N . HIS A 1 278 ? -14.625 38.188 -7.801 1 91.62 278 HIS A N 1
ATOM 2228 C CA . HIS A 1 278 ? -13.531 38.688 -6.98 1 91.62 278 HIS A CA 1
ATOM 2229 C C . HIS A 1 278 ? -12.195 38.094 -7.414 1 91.62 278 HIS A C 1
ATOM 2231 O O . HIS A 1 278 ? -12.109 36.906 -7.699 1 91.62 278 HIS A O 1
ATOM 2237 N N . SER A 1 279 ? -11.227 39 -7.594 1 94.69 279 SER A N 1
ATOM 2238 C CA . SER A 1 279 ? -9.844 38.594 -7.84 1 94.69 279 SER A CA 1
ATOM 2239 C C . SER A 1 279 ? -8.938 39 -6.68 1 94.69 279 SER A C 1
ATOM 2241 O O . SER A 1 279 ? -9.086 40.094 -6.117 1 94.69 279 SER A O 1
ATOM 2243 N N . PHE A 1 280 ? -8.078 38.062 -6.242 1 95.5 280 PHE A N 1
ATOM 2244 C CA . PHE A 1 280 ? -7.188 38.406 -5.137 1 95.5 280 PHE A CA 1
ATOM 2245 C C . PHE A 1 280 ? -5.828 37.75 -5.312 1 95.5 280 PHE A C 1
ATOM 2247 O O . PHE A 1 280 ? -5.691 36.812 -6.098 1 95.5 280 PHE A O 1
ATOM 2254 N N . GLY A 1 281 ? -4.844 38.312 -4.656 1 96.38 281 GLY A N 1
ATOM 2255 C CA . GLY A 1 281 ? -3.504 37.75 -4.605 1 96.38 281 GLY A CA 1
ATOM 2256 C C . GLY A 1 281 ? -3.105 37.281 -3.221 1 96.38 281 GLY A C 1
ATOM 2257 O O . GLY A 1 281 ? -3.871 37.406 -2.266 1 96.38 281 GLY A O 1
ATOM 2258 N N . ILE A 1 282 ? -1.928 36.656 -3.256 1 96.31 282 ILE A N 1
ATOM 2259 C CA . ILE A 1 282 ? -1.445 36.125 -1.975 1 96.31 282 ILE A CA 1
ATOM 2260 C C . ILE A 1 282 ? 0.04 36.469 -1.82 1 96.31 282 ILE A C 1
ATOM 2262 O O . ILE A 1 282 ? 0.71 36.812 -2.795 1 96.31 282 ILE A O 1
ATOM 2266 N N . THR A 1 283 ? 0.489 36.469 -0.624 1 96.94 283 THR A N 1
ATOM 2267 C CA . THR A 1 283 ? 1.907 36.594 -0.318 1 96.94 283 THR A CA 1
ATOM 2268 C C . THR A 1 283 ? 2.352 35.562 0.705 1 96.94 283 THR A C 1
ATOM 2270 O O . THR A 1 283 ? 1.519 34.875 1.288 1 96.94 283 THR A O 1
ATOM 2273 N N . VAL A 1 284 ? 3.65 35.406 0.761 1 97.19 284 VAL A N 1
ATOM 2274 C CA . VAL A 1 284 ? 4.211 34.5 1.756 1 97.19 284 VAL A CA 1
ATOM 2275 C C . VAL A 1 284 ? 5.285 35.219 2.566 1 97.19 284 VAL A C 1
ATOM 2277 O O . VAL A 1 284 ? 5.926 36.156 2.07 1 97.19 284 VAL A O 1
ATOM 2280 N N . SER A 1 285 ? 5.406 34.875 3.771 1 98.19 285 SER A N 1
ATOM 2281 C CA . SER A 1 285 ? 6.5 35.281 4.641 1 98.19 285 SER A CA 1
ATOM 2282 C C . SER A 1 285 ? 7.5 34.156 4.859 1 98.19 285 SER A C 1
ATOM 2284 O O . SER A 1 285 ? 7.109 33 5.004 1 98.19 285 SER A O 1
ATOM 2286 N N . GLN A 1 286 ? 8.789 34.531 4.852 1 97.94 286 GLN A N 1
ATOM 2287 C CA . GLN A 1 286 ? 9.812 33.469 4.855 1 97.94 286 GLN A CA 1
ATOM 2288 C C . GLN A 1 286 ? 10.836 33.719 5.961 1 97.94 286 GLN A C 1
ATOM 2290 O O . GLN A 1 286 ? 11.18 34.875 6.258 1 97.94 286 GLN A O 1
ATOM 2295 N N . GLY A 1 287 ? 11.219 32.625 6.586 1 98.19 287 GLY A N 1
ATOM 2296 C CA . GLY A 1 287 ? 12.391 32.594 7.441 1 98.19 287 GLY A CA 1
ATOM 2297 C C . GLY A 1 287 ? 13.516 31.75 6.867 1 98.19 287 GLY A C 1
ATOM 2298 O O . GLY A 1 287 ? 13.305 30.609 6.488 1 98.19 287 GLY A O 1
ATOM 2299 N N . LEU A 1 288 ? 14.695 32.344 6.805 1 98.19 288 LEU A N 1
ATOM 2300 C CA . LEU A 1 288 ? 15.844 31.688 6.195 1 98.19 288 LEU A CA 1
ATOM 2301 C C . LEU A 1 288 ? 16.984 31.547 7.203 1 98.19 288 LEU A C 1
ATOM 2303 O O . LEU A 1 288 ? 17.25 32.469 7.977 1 98.19 288 LEU A O 1
ATOM 2307 N N . THR A 1 289 ? 17.578 30.391 7.219 1 97.88 289 THR A N 1
ATOM 2308 C CA . THR A 1 289 ? 18.781 30.188 8.023 1 97.88 289 THR A CA 1
ATOM 2309 C C . THR A 1 289 ? 19.75 29.25 7.324 1 97.88 289 THR A C 1
ATOM 2311 O O . THR A 1 289 ? 19.422 28.656 6.297 1 97.88 289 THR A O 1
ATOM 2314 N N . VAL A 1 290 ? 20.953 29.25 7.855 1 97.69 290 VAL A N 1
ATOM 2315 C CA . VAL A 1 290 ? 21.984 28.375 7.297 1 97.69 290 VAL A CA 1
ATOM 2316 C C . VAL A 1 290 ? 22.625 27.562 8.414 1 97.69 290 VAL A C 1
ATOM 2318 O O . VAL A 1 290 ? 22.547 27.938 9.586 1 97.69 290 VAL A O 1
ATOM 2321 N N . LEU A 1 291 ? 23.188 26.516 7.996 1 96.88 291 LEU A N 1
ATOM 2322 C CA . LEU A 1 291 ? 23.891 25.625 8.922 1 96.88 291 LEU A CA 1
ATOM 2323 C C . LEU A 1 291 ? 25.031 26.375 9.609 1 96.88 291 LEU A C 1
ATOM 2325 O O . LEU A 1 291 ? 25.828 27.062 8.953 1 96.88 291 LEU A O 1
ATOM 2329 N N . GLN A 1 292 ? 24.984 26.281 10.906 1 95.19 292 GLN A N 1
ATOM 2330 C CA . GLN A 1 292 ? 26.062 26.844 11.711 1 95.19 292 GLN A CA 1
ATOM 2331 C C . GLN A 1 292 ? 26.875 25.75 12.391 1 95.19 292 GLN A C 1
ATOM 2333 O O . GLN A 1 292 ? 26.391 24.625 12.586 1 95.19 292 GLN A O 1
ATOM 2338 N N . ALA A 1 293 ? 28.016 26.078 12.828 1 91.44 293 ALA A N 1
ATOM 2339 C CA . ALA A 1 293 ? 28.938 25.109 13.398 1 91.44 293 ALA A CA 1
ATOM 2340 C C . ALA A 1 293 ? 28.406 24.531 14.703 1 91.44 293 ALA A C 1
ATOM 2342 O O . ALA A 1 293 ? 28.656 23.359 15.023 1 91.44 293 ALA A O 1
ATOM 2343 N N . ASP A 1 294 ? 27.594 25.297 15.359 1 91.06 294 ASP A N 1
ATOM 2344 C CA . ASP A 1 294 ? 27.172 24.875 16.688 1 91.06 294 ASP A CA 1
ATOM 2345 C C . ASP A 1 294 ? 25.797 24.219 16.641 1 91.06 294 ASP A C 1
ATOM 2347 O O . ASP A 1 294 ? 25.25 23.844 17.688 1 91.06 294 ASP A O 1
ATOM 2351 N N . ASP A 1 295 ? 25.406 24.016 15.445 1 92.25 295 ASP A N 1
ATOM 2352 C CA . ASP A 1 295 ? 24.094 23.375 15.336 1 92.25 295 ASP A CA 1
ATOM 2353 C C . ASP A 1 295 ? 24.188 21.891 15.68 1 92.25 295 ASP A C 1
ATOM 2355 O O . ASP A 1 295 ? 24.953 21.141 15.047 1 92.25 295 ASP A O 1
ATOM 2359 N N . GLU A 1 296 ? 23.375 21.484 16.641 1 86.31 296 GLU A N 1
ATOM 2360 C CA . GLU A 1 296 ? 23.453 20.094 17.109 1 86.31 296 GLU A CA 1
ATOM 2361 C C . GLU A 1 296 ? 22.5 19.203 16.344 1 86.31 296 GLU A C 1
ATOM 2363 O O . GLU A 1 296 ? 22.609 17.969 16.406 1 86.31 296 GLU A O 1
ATOM 2368 N N . GLY A 1 297 ? 21.625 19.734 15.688 1 89.88 297 GLY A N 1
ATOM 2369 C CA . GLY A 1 297 ? 20.641 18.969 14.938 1 89.88 297 GLY A CA 1
ATOM 2370 C C . GLY A 1 297 ? 19.766 19.828 14.039 1 89.88 297 GLY A C 1
ATOM 2371 O O . GLY A 1 297 ? 19.859 21.062 14.078 1 89.88 297 GLY A O 1
ATOM 2372 N N . LEU A 1 298 ? 18.953 19.125 13.297 1 91.94 298 LEU A N 1
ATOM 2373 C CA . LEU A 1 298 ? 18.062 19.812 12.367 1 91.94 298 LEU A CA 1
ATOM 2374 C C . LEU A 1 298 ? 17.078 20.719 13.125 1 91.94 298 LEU A C 1
ATOM 2376 O O . LEU A 1 298 ? 16.672 21.766 12.609 1 91.94 298 LEU A O 1
ATOM 2380 N N . GLY A 1 299 ? 16.781 20.328 14.297 1 88.88 299 GLY A N 1
ATOM 2381 C CA . GLY A 1 299 ? 15.859 21.078 15.125 1 88.88 299 GLY A CA 1
ATOM 2382 C C . GLY A 1 299 ? 16.312 22.516 15.367 1 88.88 299 GLY A C 1
ATOM 2383 O O . GLY A 1 299 ? 15.5 23.422 15.438 1 88.88 299 GLY A O 1
ATOM 2384 N N . ALA A 1 300 ? 17.578 22.688 15.5 1 89.19 300 ALA A N 1
ATOM 2385 C CA . ALA A 1 300 ? 18.141 24.016 15.711 1 89.19 300 ALA A CA 1
ATOM 2386 C C . ALA A 1 300 ? 17.906 24.906 14.484 1 89.19 300 ALA A C 1
ATOM 2388 O O . ALA A 1 300 ? 17.547 26.078 14.617 1 89.19 300 ALA A O 1
ATOM 2389 N N . LEU A 1 301 ? 18.125 24.344 13.312 1 92.81 301 LEU A N 1
ATOM 2390 C CA . LEU A 1 301 ? 17.859 25.062 12.07 1 92.81 301 LEU A CA 1
ATOM 2391 C C . LEU A 1 301 ? 16.391 25.438 11.953 1 92.81 301 LEU A C 1
ATOM 2393 O O . LEU A 1 301 ? 16.062 26.578 11.617 1 92.81 301 LEU A O 1
ATOM 2397 N N . TYR A 1 302 ? 15.602 24.484 12.258 1 91.75 302 TYR A N 1
ATOM 2398 C CA . TYR A 1 302 ? 14.164 24.688 12.164 1 91.75 302 TYR A CA 1
ATOM 2399 C C . TYR A 1 302 ? 13.711 25.797 13.102 1 91.75 302 TYR A C 1
ATOM 2401 O O . TYR A 1 302 ? 12.938 26.688 12.711 1 91.75 302 TYR A O 1
ATOM 2409 N N . SER A 1 303 ? 14.203 25.766 14.281 1 88.69 303 SER A N 1
ATOM 2410 C CA . SER A 1 303 ? 13.828 26.75 15.289 1 88.69 303 SER A CA 1
ATOM 2411 C C . SER A 1 303 ? 14.242 28.156 14.867 1 88.69 303 SER A C 1
ATOM 2413 O O . SER A 1 303 ? 13.477 29.109 15.031 1 88.69 303 SER A O 1
ATOM 2415 N N . ARG A 1 304 ? 15.383 28.25 14.359 1 93.5 304 ARG A N 1
ATOM 2416 C CA . ARG A 1 304 ? 15.867 29.547 13.922 1 93.5 304 ARG A CA 1
ATOM 2417 C C . ARG A 1 304 ? 15.078 30.047 12.719 1 93.5 304 ARG A C 1
ATOM 2419 O O . ARG A 1 304 ? 14.734 31.234 12.648 1 93.5 304 ARG A O 1
ATOM 2426 N N . ALA A 1 305 ? 14.828 29.172 11.805 1 95.69 305 ALA A N 1
ATOM 2427 C CA . ALA A 1 305 ? 14.047 29.562 10.633 1 95.69 305 ALA A CA 1
ATOM 2428 C C . ALA A 1 305 ? 12.633 29.969 11.031 1 95.69 305 ALA A C 1
ATOM 2430 O O . ALA A 1 305 ? 12.062 30.906 10.461 1 95.69 305 ALA A O 1
ATOM 2431 N N . ASP A 1 306 ? 12.102 29.266 11.938 1 91.38 306 ASP A N 1
ATOM 2432 C CA . ASP A 1 306 ? 10.766 29.547 12.438 1 91.38 306 ASP A CA 1
ATOM 2433 C C . ASP A 1 306 ? 10.703 30.938 13.086 1 91.38 306 ASP A C 1
ATOM 2435 O O . ASP A 1 306 ? 9.766 31.688 12.852 1 91.38 306 ASP A O 1
ATOM 2439 N N . ALA A 1 307 ? 11.672 31.188 13.914 1 92.12 307 ALA A N 1
ATOM 2440 C CA . ALA A 1 307 ? 11.75 32.5 14.555 1 92.12 307 ALA A CA 1
ATOM 2441 C C . ALA A 1 307 ? 11.867 33.625 13.516 1 92.12 307 ALA A C 1
ATOM 2443 O O . ALA A 1 307 ? 11.25 34.656 13.656 1 92.12 307 ALA A O 1
ATOM 2444 N N . ALA A 1 308 ? 12.656 33.375 12.562 1 96.62 308 ALA A N 1
ATOM 2445 C CA . ALA A 1 308 ? 12.836 34.344 11.492 1 96.62 308 ALA A CA 1
ATOM 2446 C C . ALA A 1 308 ? 11.547 34.562 10.711 1 96.62 308 ALA A C 1
ATOM 2448 O O . ALA A 1 308 ? 11.195 35.688 10.352 1 96.62 308 ALA A O 1
ATOM 2449 N N . MET A 1 309 ? 10.898 33.5 10.398 1 95.19 309 MET A N 1
ATOM 2450 C CA . MET A 1 309 ? 9.625 33.594 9.695 1 95.19 309 MET A CA 1
ATOM 2451 C C . MET A 1 309 ? 8.602 34.375 10.508 1 95.19 309 MET A C 1
ATOM 2453 O O . MET A 1 309 ? 7.852 35.188 9.953 1 95.19 309 MET A O 1
ATOM 2457 N N . TYR A 1 310 ? 8.562 34.094 11.812 1 91.06 310 TYR A N 1
ATOM 2458 C CA . TYR A 1 310 ? 7.668 34.844 12.695 1 91.06 310 TYR A CA 1
ATOM 2459 C C . TYR A 1 310 ? 7.977 36.344 12.656 1 91.06 310 TYR A C 1
ATOM 2461 O O . TYR A 1 310 ? 7.062 37.156 12.648 1 91.06 310 TYR A O 1
ATOM 2469 N N . SER A 1 311 ? 9.219 36.656 12.672 1 95.5 311 SER A N 1
ATOM 2470 C CA . SER A 1 311 ? 9.648 38.031 12.562 1 95.5 311 SER A CA 1
ATOM 2471 C C . SER A 1 311 ? 9.18 38.656 11.242 1 95.5 311 SER A C 1
ATOM 2473 O O . SER A 1 311 ? 8.789 39.812 11.203 1 95.5 311 SER A O 1
ATOM 2475 N N . ALA A 1 312 ? 9.25 37.906 10.203 1 96.31 312 ALA A N 1
ATOM 2476 C CA . ALA A 1 312 ? 8.797 38.375 8.891 1 96.31 312 ALA A CA 1
ATOM 2477 C C . ALA A 1 312 ? 7.312 38.719 8.922 1 96.31 312 ALA A C 1
ATOM 2479 O O . ALA A 1 312 ? 6.898 39.719 8.359 1 96.31 312 ALA A O 1
ATOM 2480 N N . LYS A 1 313 ? 6.523 37.875 9.555 1 92.94 313 LYS A N 1
ATOM 2481 C CA . LYS A 1 313 ? 5.09 38.125 9.68 1 92.94 313 LYS A CA 1
ATOM 2482 C C . LYS A 1 313 ? 4.832 39.406 10.469 1 92.94 313 LYS A C 1
ATOM 2484 O O . LYS A 1 313 ? 3.906 40.156 10.148 1 92.94 313 LYS A O 1
ATOM 2489 N N . ARG A 1 314 ? 5.66 39.719 11.453 1 91.31 314 ARG A N 1
ATOM 2490 C CA . ARG A 1 314 ? 5.477 40.875 12.328 1 91.31 314 ARG A CA 1
ATOM 2491 C C . ARG A 1 314 ? 5.949 42.156 11.648 1 91.31 314 ARG A C 1
ATOM 2493 O O . ARG A 1 314 ? 5.461 43.25 11.961 1 91.31 314 ARG A O 1
ATOM 2500 N N . GLN A 1 315 ? 6.859 42 10.797 1 93.06 315 GLN A N 1
ATOM 2501 C CA . GLN A 1 315 ? 7.449 43.156 10.125 1 93.06 315 GLN A CA 1
ATOM 2502 C C . GLN A 1 315 ? 6.609 43.594 8.922 1 93.06 315 GLN A C 1
ATOM 2504 O O . GLN A 1 315 ? 7.059 44.375 8.094 1 93.06 315 GLN A O 1
ATOM 2509 N N . GLY A 1 316 ? 5.391 43.062 8.758 1 90.94 316 GLY A N 1
ATOM 2510 C CA . GLY A 1 316 ? 4.523 43.531 7.68 1 90.94 316 GLY A CA 1
ATOM 2511 C C . GLY A 1 316 ? 4.227 42.438 6.656 1 90.94 316 GLY A C 1
ATOM 2512 O O . GLY A 1 316 ? 3.572 42.719 5.645 1 90.94 316 GLY A O 1
ATOM 2513 N N . LYS A 1 317 ? 4.715 41.312 6.859 1 93.38 317 LYS A N 1
ATOM 2514 C CA . LYS A 1 317 ? 4.461 40.156 6.004 1 93.38 317 LYS A CA 1
ATOM 2515 C C . LYS A 1 317 ? 5.117 40.344 4.641 1 93.38 317 LYS A C 1
ATOM 2517 O O . LYS A 1 317 ? 5.875 41.281 4.422 1 93.38 317 LYS A O 1
ATOM 2522 N N . ASP A 1 318 ? 5.133 39.375 3.822 1 95.81 318 ASP A N 1
ATOM 2523 C CA . ASP A 1 318 ? 5.609 39.406 2.443 1 95.81 318 ASP A CA 1
ATOM 2524 C C . ASP A 1 318 ? 7.086 39.812 2.381 1 95.81 318 ASP A C 1
ATOM 2526 O O . ASP A 1 318 ? 7.465 40.719 1.647 1 95.81 318 ASP A O 1
ATOM 2530 N N . CYS A 1 319 ? 7.836 39.156 3.205 1 95.38 319 CYS A N 1
ATOM 2531 C CA . CYS A 1 319 ? 9.273 39.438 3.189 1 95.38 319 CYS A CA 1
ATOM 2532 C C . CYS A 1 319 ? 10.055 38.219 3.699 1 95.38 319 CYS A C 1
ATOM 2534 O O . CYS A 1 319 ? 9.461 37.25 4.137 1 95.38 319 CYS A O 1
ATOM 2536 N N . ILE A 1 320 ? 11.344 38.312 3.547 1 96.81 320 ILE A N 1
ATOM 2537 C CA . ILE A 1 320 ? 12.25 37.281 4.004 1 96.81 320 ILE A CA 1
ATOM 2538 C C . ILE A 1 320 ? 13.141 37.812 5.125 1 96.81 320 ILE A C 1
ATOM 2540 O O . ILE A 1 320 ? 13.711 38.906 5 1 96.81 320 ILE A O 1
ATOM 2544 N N . VAL A 1 321 ? 13.164 37.094 6.188 1 97.5 321 VAL A N 1
ATOM 2545 C CA . VAL A 1 321 ? 14.047 37.438 7.293 1 97.5 321 VAL A CA 1
ATOM 2546 C C . VAL A 1 321 ? 15.062 36.344 7.516 1 97.5 321 VAL A C 1
ATOM 2548 O O . VAL A 1 321 ? 14.719 35.156 7.473 1 97.5 321 VAL A O 1
ATOM 2551 N N . VAL A 1 322 ? 16.297 36.688 7.734 1 95.81 322 VAL A N 1
ATOM 2552 C CA . VAL A 1 322 ? 17.375 35.719 7.973 1 95.81 322 VAL A CA 1
ATOM 2553 C C . VAL A 1 322 ? 17.594 35.562 9.477 1 95.81 322 VAL A C 1
ATOM 2555 O O . VAL A 1 322 ? 17.672 36.531 10.211 1 95.81 322 VAL A O 1
ATOM 2558 N N . GLY A 1 323 ? 17.547 34.281 9.805 1 88.44 323 GLY A N 1
ATOM 2559 C CA . GLY A 1 323 ? 17.781 33.969 11.211 1 88.44 323 GLY A CA 1
ATOM 2560 C C . GLY A 1 323 ? 19.203 33.531 11.5 1 88.44 323 GLY A C 1
ATOM 2561 O O . GLY A 1 323 ? 19.938 33.125 10.586 1 88.44 323 GLY A O 1
ATOM 2562 N N . MET B 1 1 ? -8.781 -60.688 -32.469 1 45.94 1 MET B N 1
ATOM 2563 C CA . MET B 1 1 ? -8.68 -59.969 -31.188 1 45.94 1 MET B CA 1
ATOM 2564 C C . MET B 1 1 ? -9.258 -60.844 -30.062 1 45.94 1 MET B C 1
ATOM 2566 O O . MET B 1 1 ? -10.344 -61.375 -30.203 1 45.94 1 MET B O 1
ATOM 2570 N N . ASP B 1 2 ? -8.586 -61.406 -29.328 1 50.38 2 ASP B N 1
ATOM 2571 C CA . ASP B 1 2 ? -9.195 -62.188 -28.266 1 50.38 2 ASP B CA 1
ATOM 2572 C C . ASP B 1 2 ? -10.141 -61.344 -27.422 1 50.38 2 ASP B C 1
ATOM 2574 O O . ASP B 1 2 ? -9.812 -60.188 -27.062 1 50.38 2 ASP B O 1
ATOM 2578 N N . ASP B 1 3 ? -11.398 -61.656 -27.469 1 52.88 3 ASP B N 1
ATOM 2579 C CA . ASP B 1 3 ? -12.57 -60.969 -26.922 1 52.88 3 ASP B CA 1
ATOM 2580 C C . ASP B 1 3 ? -12.281 -60.375 -25.531 1 52.88 3 ASP B C 1
ATOM 2582 O O . ASP B 1 3 ? -12.781 -59.312 -25.188 1 52.88 3 ASP B O 1
ATOM 2586 N N . LEU B 1 4 ? -11.633 -61.188 -24.672 1 52.53 4 LEU B N 1
ATOM 2587 C CA . LEU B 1 4 ? -11.586 -60.875 -23.25 1 52.53 4 LEU B CA 1
ATOM 2588 C C . LEU B 1 4 ? -10.453 -59.938 -22.938 1 52.53 4 LEU B C 1
ATOM 2590 O O . LEU B 1 4 ? -10.555 -59.094 -22.016 1 52.53 4 LEU B O 1
ATOM 2594 N N . THR B 1 5 ? -9.312 -60.219 -23.672 1 60.5 5 THR B N 1
ATOM 2595 C CA . THR B 1 5 ? -8.133 -59.531 -23.172 1 60.5 5 THR B CA 1
ATOM 2596 C C . THR B 1 5 ? -7.762 -58.375 -24.109 1 60.5 5 THR B C 1
ATOM 2598 O O . THR B 1 5 ? -6.93 -57.531 -23.75 1 60.5 5 THR B O 1
ATOM 2601 N N . GLY B 1 6 ? -8.602 -58.281 -25.25 1 66.19 6 GLY B N 1
ATOM 2602 C CA . GLY B 1 6 ? -8.359 -57.281 -26.281 1 66.19 6 GLY B CA 1
ATOM 2603 C C . GLY B 1 6 ? -7.016 -57.438 -26.969 1 66.19 6 GLY B C 1
ATOM 2604 O O . GLY B 1 6 ? -6.508 -56.5 -27.578 1 66.19 6 GLY B O 1
ATOM 2605 N N . ILE B 1 7 ? -6.406 -58.531 -26.734 1 72 7 ILE B N 1
ATOM 2606 C CA . ILE B 1 7 ? -5.113 -58.844 -27.344 1 72 7 ILE B CA 1
ATOM 2607 C C . ILE B 1 7 ? -5.324 -59.5 -28.703 1 72 7 ILE B C 1
ATOM 2609 O O . ILE B 1 7 ? -6.074 -60.469 -28.844 1 72 7 ILE B O 1
ATOM 2613 N N . PRO B 1 8 ? -4.727 -59 -29.703 1 77.06 8 PRO B N 1
ATOM 2614 C CA . PRO B 1 8 ? -4.898 -59.594 -31.031 1 77.06 8 PRO B CA 1
ATOM 2615 C C . PRO B 1 8 ? -4.438 -61.031 -31.094 1 77.06 8 PRO B C 1
ATOM 2617 O O . PRO B 1 8 ? -3.438 -61.406 -30.469 1 77.06 8 PRO B O 1
ATOM 2620 N N . GLU B 1 9 ? -5.078 -61.875 -31.812 1 78.44 9 GLU B N 1
ATOM 2621 C CA . GLU B 1 9 ? -4.75 -63.312 -31.969 1 78.44 9 GLU B CA 1
ATOM 2622 C C . GLU B 1 9 ? -3.561 -63.5 -32.906 1 78.44 9 GLU B C 1
ATOM 2624 O O . GLU B 1 9 ? -2.73 -64.375 -32.688 1 78.44 9 GLU B O 1
ATOM 2629 N N . ASP B 1 10 ? -3.506 -62.625 -33.875 1 83.31 10 ASP B N 1
ATOM 2630 C CA . ASP B 1 10 ? -2.4 -62.625 -34.844 1 83.31 10 ASP B CA 1
ATOM 2631 C C . ASP B 1 10 ? -1.123 -62.094 -34.219 1 83.31 10 ASP B C 1
ATOM 2633 O O . ASP B 1 10 ? -1.11 -60.969 -33.688 1 83.31 10 ASP B O 1
ATOM 2637 N N . PRO B 1 11 ? -0.004 -62.906 -34.094 1 81.69 11 PRO B N 1
ATOM 2638 C CA . PRO B 1 11 ? 1.246 -62.5 -33.469 1 81.69 11 PRO B CA 1
ATOM 2639 C C . PRO B 1 11 ? 1.79 -61.188 -34.062 1 81.69 11 PRO B C 1
ATOM 2641 O O . PRO B 1 11 ? 2.348 -60.375 -33.344 1 81.69 11 PRO B O 1
ATOM 2644 N N . GLN B 1 12 ? 1.641 -61.031 -35.375 1 83.38 12 GLN B N 1
ATOM 2645 C CA . GLN B 1 12 ? 2.104 -59.812 -36 1 83.38 12 GLN B CA 1
ATOM 2646 C C . GLN B 1 12 ? 1.29 -58.625 -35.531 1 83.38 12 GLN B C 1
ATOM 2648 O O . GLN B 1 12 ? 1.847 -57.562 -35.25 1 83.38 12 GLN B O 1
ATOM 2653 N N . GLU B 1 13 ? 0.038 -58.875 -35.406 1 85.94 13 GLU B N 1
ATOM 2654 C CA . GLU B 1 13 ? -0.844 -57.812 -34.938 1 85.94 13 GLU B CA 1
ATOM 2655 C C . GLU B 1 13 ? -0.555 -57.469 -33.469 1 85.94 13 GLU B C 1
ATOM 2657 O O . GLU B 1 13 ? -0.585 -56.281 -33.094 1 85.94 13 GLU B O 1
ATOM 2662 N N . ALA B 1 14 ? -0.249 -58.438 -32.688 1 84.94 14 ALA B N 1
ATOM 2663 C CA . ALA B 1 14 ? 0.081 -58.25 -31.297 1 84.94 14 ALA B CA 1
ATOM 2664 C C . ALA B 1 14 ? 1.39 -57.469 -31.125 1 84.94 14 ALA B C 1
ATOM 2666 O O . ALA B 1 14 ? 1.499 -56.594 -30.281 1 84.94 14 ALA B O 1
ATOM 2667 N N . ALA B 1 15 ? 2.309 -57.75 -31.969 1 86.31 15 ALA B N 1
ATOM 2668 C CA . ALA B 1 15 ? 3.598 -57.062 -31.938 1 86.31 15 ALA B CA 1
ATOM 2669 C C . ALA B 1 15 ? 3.439 -55.594 -32.281 1 86.31 15 ALA B C 1
ATOM 2671 O O . ALA B 1 15 ? 4.023 -54.719 -31.625 1 86.31 15 ALA B O 1
ATOM 2672 N N . LEU B 1 16 ? 2.611 -55.375 -33.25 1 89.5 16 LEU B N 1
ATOM 2673 C CA . LEU B 1 16 ? 2.369 -53.969 -33.656 1 89.5 16 LEU B CA 1
ATOM 2674 C C . LEU B 1 16 ? 1.651 -53.219 -32.562 1 89.5 16 LEU B C 1
ATOM 2676 O O . LEU B 1 16 ? 1.979 -52.062 -32.281 1 89.5 16 LEU B O 1
ATOM 2680 N N . ALA B 1 17 ? 0.688 -53.844 -31.984 1 89.25 17 ALA B N 1
ATOM 2681 C CA . ALA B 1 17 ? -0.048 -53.219 -30.891 1 89.25 17 ALA B CA 1
ATOM 2682 C C . ALA B 1 17 ? 0.88 -52.906 -29.719 1 89.25 17 ALA B C 1
ATOM 2684 O O . ALA B 1 17 ? 0.758 -51.844 -29.109 1 89.25 17 ALA B O 1
ATOM 2685 N N . LEU B 1 18 ? 1.74 -53.719 -29.406 1 90.12 18 LEU B N 1
ATOM 2686 C CA . LEU B 1 18 ? 2.701 -53.531 -28.328 1 90.12 18 LEU B CA 1
ATOM 2687 C C . LEU B 1 18 ? 3.629 -52.344 -28.656 1 90.12 18 LEU B C 1
ATOM 2689 O O . LEU B 1 18 ? 3.879 -51.5 -27.797 1 90.12 18 LEU B O 1
ATOM 2693 N N . LEU B 1 19 ? 4.098 -52.281 -29.875 1 90.69 19 LEU B N 1
ATOM 2694 C CA . LEU B 1 19 ? 4.965 -51.188 -30.281 1 90.69 19 LEU B CA 1
ATOM 2695 C C . LEU B 1 19 ? 4.254 -49.844 -30.156 1 90.69 19 LEU B C 1
ATOM 2697 O O . LEU B 1 19 ? 4.836 -48.875 -29.672 1 90.69 19 LEU B O 1
ATOM 2701 N N . HIS B 1 20 ? 3.047 -49.844 -30.609 1 91.69 20 HIS B N 1
ATOM 2702 C CA . HIS B 1 20 ? 2.252 -48.625 -30.5 1 91.69 20 HIS B CA 1
ATOM 2703 C C . HIS B 1 20 ? 2.061 -48.219 -29.047 1 91.69 20 HIS B C 1
ATOM 2705 O O . HIS B 1 20 ? 2.189 -47.031 -28.703 1 91.69 20 HIS B O 1
ATOM 2711 N N . SER B 1 21 ? 1.744 -49.125 -28.203 1 91.5 21 SER B N 1
ATOM 2712 C CA . SER B 1 21 ? 1.523 -48.875 -26.781 1 91.5 21 SER B CA 1
ATOM 2713 C C . SER B 1 21 ? 2.797 -48.344 -26.109 1 91.5 21 SER B C 1
ATOM 2715 O O . SER B 1 21 ? 2.754 -47.406 -25.312 1 91.5 21 SER B O 1
ATOM 2717 N N . ARG B 1 22 ? 3.863 -48.906 -26.469 1 91 22 ARG B N 1
ATOM 2718 C CA . ARG B 1 22 ? 5.137 -48.469 -25.891 1 91 22 ARG B CA 1
ATOM 2719 C C . ARG B 1 22 ? 5.48 -47.062 -26.344 1 91 22 ARG B C 1
ATOM 2721 O O . ARG B 1 22 ? 6.012 -46.25 -25.562 1 91 22 ARG B O 1
ATOM 2728 N N . ALA B 1 23 ? 5.199 -46.812 -27.547 1 92.31 23 ALA B N 1
ATOM 2729 C CA . ALA B 1 23 ? 5.414 -45.469 -28.062 1 92.31 23 ALA B CA 1
ATOM 2730 C C . ALA B 1 23 ? 4.555 -44.469 -27.312 1 92.31 23 ALA B C 1
ATOM 2732 O O . ALA B 1 23 ? 5.016 -43.375 -26.984 1 92.31 23 ALA B O 1
ATOM 2733 N N . GLU B 1 24 ? 3.383 -44.844 -27.094 1 93.06 24 GLU B N 1
ATOM 2734 C CA . GLU B 1 24 ? 2.467 -43.969 -26.344 1 93.06 24 GLU B CA 1
ATOM 2735 C C . GLU B 1 24 ? 2.947 -43.781 -24.906 1 93.06 24 GLU B C 1
ATOM 2737 O O . GLU B 1 24 ? 2.861 -42.656 -24.375 1 93.06 24 GLU B O 1
ATOM 2742 N N . VAL B 1 25 ? 3.387 -44.75 -24.266 1 92.31 25 VAL B N 1
ATOM 2743 C CA . VAL B 1 25 ? 3.93 -44.656 -22.922 1 92.31 25 VAL B CA 1
ATOM 2744 C C . VAL B 1 25 ? 5.09 -43.656 -22.891 1 92.31 25 VAL B C 1
ATOM 2746 O O . VAL B 1 25 ? 5.156 -42.812 -22.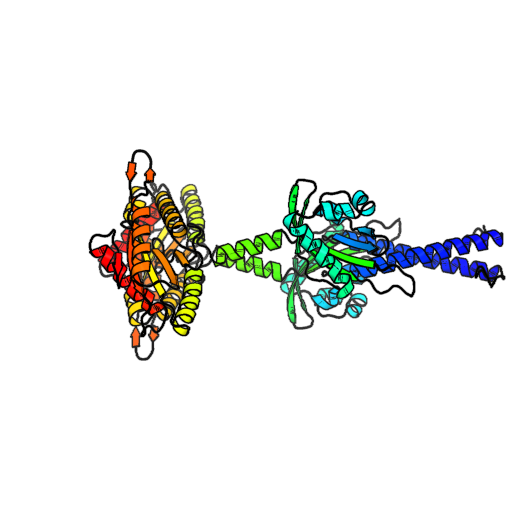016 1 92.31 25 VAL B O 1
ATOM 2749 N N . ALA B 1 26 ? 5.934 -43.781 -23.875 1 91 26 ALA B N 1
ATOM 2750 C CA . ALA B 1 26 ? 7.086 -42.906 -23.953 1 91 26 ALA B CA 1
ATOM 2751 C C . ALA B 1 26 ? 6.637 -41.438 -24.094 1 91 26 ALA B C 1
ATOM 2753 O O . ALA B 1 26 ? 7.152 -40.562 -23.391 1 91 26 ALA B O 1
ATOM 2754 N N . ARG B 1 27 ? 5.723 -41.219 -24.891 1 90.81 27 ARG B N 1
ATOM 2755 C CA . ARG B 1 27 ? 5.195 -39.875 -25.109 1 90.81 27 ARG B CA 1
ATOM 2756 C C . ARG B 1 27 ? 4.562 -39.344 -23.844 1 90.81 27 ARG B C 1
ATOM 2758 O O . ARG B 1 27 ? 4.809 -38.188 -23.469 1 90.81 27 ARG B O 1
ATOM 2765 N N . LEU B 1 28 ? 3.789 -40.125 -23.172 1 92.44 28 LEU B N 1
ATOM 2766 C CA . LEU B 1 28 ? 3.088 -39.688 -21.953 1 92.44 28 LEU B CA 1
ATOM 2767 C C . LEU B 1 28 ? 4.07 -39.438 -20.812 1 92.44 28 LEU B C 1
ATOM 2769 O O . LEU B 1 28 ? 3.857 -38.562 -19.984 1 92.44 28 LEU B O 1
ATOM 2773 N N . LYS B 1 29 ? 5.086 -40.156 -20.797 1 90.62 29 LYS B N 1
ATOM 2774 C CA . LYS B 1 29 ? 6.109 -39.969 -19.781 1 90.62 29 LYS B CA 1
ATOM 2775 C C . LYS B 1 29 ? 6.816 -38.625 -19.969 1 90.62 29 LYS B C 1
ATOM 2777 O O . LYS B 1 29 ? 7.082 -37.906 -18.984 1 90.62 29 LYS B O 1
ATOM 2782 N N . GLU B 1 30 ? 7.094 -38.312 -21.188 1 87.12 30 GLU B N 1
ATOM 2783 C CA . GLU B 1 30 ? 7.707 -37 -21.5 1 87.12 30 GLU B CA 1
ATOM 2784 C C . GLU B 1 30 ? 6.801 -35.844 -21.078 1 87.12 30 GLU B C 1
ATOM 2786 O O . GLU B 1 30 ? 7.27 -34.875 -20.484 1 87.12 30 GLU B O 1
ATOM 2791 N N . ARG B 1 31 ? 5.602 -35.969 -21.391 1 88.81 31 ARG B N 1
ATOM 2792 C CA . ARG B 1 31 ? 4.633 -34.938 -21.016 1 88.81 31 ARG B CA 1
ATOM 2793 C C . ARG B 1 31 ? 4.516 -34.812 -19.5 1 88.81 31 ARG B C 1
ATOM 2795 O O . ARG B 1 31 ? 4.434 -33.688 -18.969 1 88.81 31 ARG B O 1
ATOM 2802 N N . GLU B 1 32 ? 4.473 -35.906 -18.875 1 88.88 32 GLU B N 1
ATOM 2803 C CA . GLU B 1 32 ? 4.406 -35.906 -17.422 1 88.88 32 GLU B CA 1
ATOM 2804 C C . GLU B 1 32 ? 5.617 -35.188 -16.812 1 88.88 32 GLU B C 1
ATOM 2806 O O . GLU B 1 32 ? 5.48 -34.438 -15.852 1 88.88 32 GLU B O 1
ATOM 2811 N N . GLN B 1 33 ? 6.75 -35.438 -17.344 1 88.25 33 GLN B N 1
ATOM 2812 C CA . GLN B 1 33 ? 7.965 -34.812 -16.859 1 88.25 33 GLN B CA 1
ATOM 2813 C C . GLN B 1 33 ? 7.898 -33.281 -17.062 1 88.25 33 GLN B C 1
ATOM 2815 O O . GLN B 1 33 ? 8.281 -32.531 -16.172 1 88.25 33 GLN B O 1
ATOM 2820 N N . LEU B 1 34 ? 7.438 -32.938 -18.203 1 89.06 34 LEU B N 1
ATOM 2821 C CA . LEU B 1 34 ? 7.277 -31.516 -18.484 1 89.06 34 LEU B CA 1
ATOM 2822 C C . LEU B 1 34 ? 6.324 -30.859 -17.484 1 89.06 34 LEU B C 1
ATOM 2824 O O . LEU B 1 34 ? 6.648 -29.828 -16.891 1 89.06 34 LEU B O 1
ATOM 2828 N N . PHE B 1 35 ? 5.168 -31.469 -17.234 1 90.19 35 PHE B N 1
ATOM 2829 C CA . PHE B 1 35 ? 4.168 -30.938 -16.328 1 90.19 35 PHE B CA 1
ATOM 2830 C C . PHE B 1 35 ? 4.715 -30.891 -14.898 1 90.19 35 PHE B C 1
ATOM 2832 O O . PHE B 1 35 ? 4.457 -29.938 -14.164 1 90.19 35 PHE B O 1
ATOM 2839 N N . SER B 1 36 ? 5.438 -31.891 -14.562 1 89.19 36 SER B N 1
ATOM 2840 C CA . SER B 1 36 ? 6.051 -31.922 -13.234 1 89.19 36 SER B CA 1
ATOM 2841 C C . SER B 1 36 ? 7.004 -30.734 -13.047 1 89.19 36 SER B C 1
ATOM 2843 O O . SER B 1 36 ? 7.008 -30.109 -11.992 1 89.19 36 SER B O 1
ATOM 2845 N N . ALA B 1 37 ? 7.777 -30.438 -14.062 1 88.69 37 ALA B N 1
ATOM 2846 C CA . ALA B 1 37 ? 8.695 -29.297 -14.008 1 88.69 37 ALA B CA 1
ATOM 2847 C C . ALA B 1 37 ? 7.934 -27.984 -13.891 1 88.69 37 ALA B C 1
ATOM 2849 O O . ALA B 1 37 ? 8.32 -27.094 -13.125 1 88.69 37 ALA B O 1
ATOM 2850 N N . LEU B 1 38 ? 6.906 -27.828 -14.625 1 91.75 38 LEU B N 1
ATOM 2851 C CA . LEU B 1 38 ? 6.074 -26.641 -14.586 1 91.75 38 LEU B CA 1
ATOM 2852 C C . LEU B 1 38 ? 5.441 -26.453 -13.211 1 91.75 38 LEU B C 1
ATOM 2854 O O . LEU B 1 38 ? 5.5 -25.375 -12.633 1 91.75 38 LEU B O 1
ATOM 2858 N N . LEU B 1 39 ? 4.867 -27.547 -12.68 1 90.81 39 LEU B N 1
ATOM 2859 C CA . LEU B 1 39 ? 4.215 -27.5 -11.375 1 90.81 39 LEU B CA 1
ATOM 2860 C C . LEU B 1 39 ? 5.211 -27.141 -10.281 1 90.81 39 LEU B C 1
ATOM 2862 O O . LEU B 1 39 ? 4.871 -26.438 -9.336 1 90.81 39 LEU B O 1
ATOM 2866 N N . ALA B 1 40 ? 6.414 -27.562 -10.445 1 88.19 40 ALA B N 1
ATOM 2867 C CA . ALA B 1 40 ? 7.461 -27.281 -9.461 1 88.19 40 ALA B CA 1
ATOM 2868 C C . ALA B 1 40 ? 7.848 -25.812 -9.469 1 88.19 40 ALA B C 1
ATOM 2870 O O . ALA B 1 40 ? 8.383 -25.297 -8.484 1 88.19 40 ALA B O 1
ATOM 2871 N N . SER B 1 41 ? 7.578 -25.156 -10.539 1 87.81 41 SER B N 1
ATOM 2872 C CA . SER B 1 41 ? 7.961 -23.75 -10.664 1 87.81 41 SER B CA 1
ATOM 2873 C C . SER B 1 41 ? 6.941 -22.844 -9.992 1 87.81 41 SER B C 1
ATOM 2875 O O . SER B 1 41 ? 7.227 -21.672 -9.727 1 87.81 41 SER B O 1
ATOM 2877 N N . VAL B 1 42 ? 5.762 -23.406 -9.711 1 91.44 42 VAL B N 1
ATOM 2878 C CA . VAL B 1 42 ? 4.676 -22.594 -9.164 1 91.44 42 VAL B CA 1
ATOM 2879 C C . VAL B 1 42 ? 4.934 -22.328 -7.68 1 91.44 42 VAL B C 1
ATOM 2881 O O . VAL B 1 42 ? 5.234 -23.25 -6.918 1 91.44 42 VAL B O 1
ATOM 2884 N N . ASN B 1 43 ? 4.879 -21.047 -7.305 1 89.31 43 ASN B N 1
ATOM 2885 C CA . ASN B 1 43 ? 5.141 -20.672 -5.922 1 89.31 43 ASN B CA 1
ATOM 2886 C C . ASN B 1 43 ? 3.873 -20.719 -5.074 1 89.31 43 ASN B C 1
ATOM 2888 O O . ASN B 1 43 ? 3.812 -20.109 -4 1 89.31 43 ASN B O 1
ATOM 2892 N N . SER B 1 44 ? 2.906 -21.344 -5.492 1 95 44 SER B N 1
ATOM 2893 C CA . SER B 1 44 ? 1.665 -21.594 -4.77 1 95 44 SER B CA 1
ATOM 2894 C C . SER B 1 44 ? 1.431 -23.094 -4.586 1 95 44 SER B C 1
ATOM 2896 O O . SER B 1 44 ? 1.999 -23.906 -5.316 1 95 44 SER B O 1
ATOM 2898 N N . VAL B 1 45 ? 0.668 -23.375 -3.615 1 97.06 45 VAL B N 1
ATOM 2899 C CA . VAL B 1 45 ? 0.415 -24.797 -3.334 1 97.06 45 VAL B CA 1
ATOM 2900 C C . VAL B 1 45 ? -0.714 -25.297 -4.227 1 97.06 45 VAL B C 1
ATOM 2902 O O . VAL B 1 45 ? -1.856 -24.844 -4.109 1 97.06 45 VAL B O 1
ATOM 2905 N N . LEU B 1 46 ? -0.357 -26.188 -5.078 1 96.56 46 LEU B N 1
ATOM 2906 C CA . LEU B 1 46 ? -1.367 -26.891 -5.855 1 96.56 46 LEU B CA 1
ATOM 2907 C C . LEU B 1 46 ? -1.76 -28.203 -5.176 1 96.56 46 LEU B C 1
ATOM 2909 O O . LEU B 1 46 ? -0.901 -28.906 -4.656 1 96.56 46 LEU B O 1
ATOM 2913 N N . TRP B 1 47 ? -3.025 -28.469 -5.168 1 96.12 47 TRP B N 1
ATOM 2914 C CA . TRP B 1 47 ? -3.488 -29.672 -4.48 1 96.12 47 TRP B CA 1
ATOM 2915 C C . TRP B 1 47 ? -4.68 -30.297 -5.199 1 96.12 47 TRP B C 1
ATOM 2917 O O . TRP B 1 47 ? -5.383 -29.609 -5.949 1 96.12 47 TRP B O 1
ATOM 2927 N N . ALA B 1 48 ? -4.812 -31.562 -5.07 1 95.31 48 ALA B N 1
ATOM 2928 C CA . ALA B 1 48 ? -5.949 -32.344 -5.551 1 95.31 48 ALA B CA 1
ATOM 2929 C C . ALA B 1 48 ? -6.477 -33.281 -4.453 1 95.31 48 ALA B C 1
ATOM 2931 O O . ALA B 1 48 ? -5.703 -33.969 -3.781 1 95.31 48 ALA B O 1
ATOM 2932 N N . TYR B 1 49 ? -7.707 -33.219 -4.305 1 94.12 49 TYR B N 1
ATOM 2933 C CA . TYR B 1 49 ? -8.375 -33.938 -3.229 1 94.12 49 TYR B CA 1
ATOM 2934 C C . TYR B 1 49 ? -9.461 -34.875 -3.779 1 94.12 49 TYR B C 1
ATOM 2936 O O . TYR B 1 49 ? -10.328 -34.438 -4.539 1 94.12 49 TYR B O 1
ATOM 2944 N N . ASP B 1 50 ? -9.328 -36.125 -3.4 1 91.38 50 ASP B N 1
ATOM 2945 C CA . ASP B 1 50 ? -10.367 -37.094 -3.699 1 91.38 50 ASP B CA 1
ATOM 2946 C C . ASP B 1 50 ? -11.492 -37.031 -2.67 1 91.38 50 ASP B C 1
ATOM 2948 O O . ASP B 1 50 ? -11.336 -37.531 -1.542 1 91.38 50 ASP B O 1
ATOM 2952 N N . TRP B 1 51 ? -12.625 -36.531 -3.074 1 89.81 51 TRP B N 1
ATOM 2953 C CA . TRP B 1 51 ? -13.719 -36.25 -2.148 1 89.81 51 TRP B CA 1
ATOM 2954 C C . TRP B 1 51 ? -14.32 -37.531 -1.615 1 89.81 51 TRP B C 1
ATOM 2956 O O . TRP B 1 51 ? -14.68 -37.625 -0.436 1 89.81 51 TRP B O 1
ATOM 2966 N N . GLN B 1 52 ? -14.43 -38.469 -2.404 1 86.56 52 GLN B N 1
ATOM 2967 C CA . GLN B 1 52 ? -15.086 -39.719 -2.041 1 86.56 52 GLN B CA 1
ATOM 2968 C C . GLN B 1 52 ? -14.258 -40.5 -1.021 1 86.56 52 GLN B C 1
ATOM 2970 O O . GLN B 1 52 ? -14.789 -40.969 -0.025 1 86.56 52 GLN B O 1
ATOM 2975 N N . ASN B 1 53 ? -12.977 -40.594 -1.285 1 88.81 53 ASN B N 1
ATOM 2976 C CA . ASN B 1 53 ? -12.117 -41.375 -0.402 1 88.81 53 ASN B CA 1
ATOM 2977 C C . ASN B 1 53 ? -11.484 -40.5 0.675 1 88.81 53 ASN B C 1
ATOM 2979 O O . ASN B 1 53 ? -10.711 -40.969 1.504 1 88.81 53 ASN B O 1
ATOM 2983 N N . ARG B 1 54 ? -11.75 -39.219 0.625 1 89.94 54 ARG B N 1
ATOM 2984 C CA . ARG B 1 54 ? -11.297 -38.25 1.605 1 89.94 54 ARG B CA 1
ATOM 2985 C C . ARG B 1 54 ? -9.781 -38.281 1.773 1 89.94 54 ARG B C 1
ATOM 2987 O O . ARG B 1 54 ? -9.281 -38.375 2.896 1 89.94 54 ARG B O 1
ATOM 2994 N N . ARG B 1 55 ? -9.133 -38.25 0.705 1 92.75 55 ARG B N 1
ATOM 2995 C CA . ARG B 1 55 ? -7.672 -38.281 0.745 1 92.75 55 ARG B CA 1
ATOM 2996 C C . ARG B 1 55 ? -7.07 -37.312 -0.257 1 92.75 55 ARG B C 1
ATOM 2998 O O . ARG B 1 55 ? -7.633 -37.094 -1.335 1 92.75 55 ARG B O 1
ATOM 3005 N N . MET B 1 56 ? -5.934 -36.781 0.065 1 94.31 56 MET B N 1
ATOM 3006 C CA . MET B 1 56 ? -5.156 -35.938 -0.85 1 94.31 56 MET B CA 1
ATOM 3007 C C . MET B 1 56 ? -4.461 -36.781 -1.906 1 94.31 56 MET B C 1
ATOM 3009 O O . MET B 1 56 ? -3.77 -37.75 -1.574 1 94.31 56 MET B O 1
ATOM 3013 N N . VAL B 1 57 ? -4.676 -36.438 -3.135 1 92.38 57 VAL B N 1
ATOM 3014 C CA . VAL B 1 57 ? -4.109 -37.219 -4.234 1 92.38 57 VAL B CA 1
ATOM 3015 C C . VAL B 1 57 ? -2.801 -36.562 -4.695 1 92.38 57 VAL B C 1
ATOM 3017 O O . VAL B 1 57 ? -1.902 -37.25 -5.184 1 92.38 57 VAL B O 1
ATOM 3020 N N . TYR B 1 58 ? -2.754 -35.312 -4.52 1 93.69 58 TYR B N 1
ATOM 3021 C CA . TYR B 1 58 ? -1.569 -34.594 -4.957 1 93.69 58 TYR B CA 1
ATOM 3022 C C . TYR B 1 58 ? -1.396 -33.312 -4.16 1 93.69 58 TYR B C 1
ATOM 3024 O O . TYR B 1 58 ? -2.379 -32.656 -3.795 1 93.69 58 TYR B O 1
ATOM 3032 N N . VAL B 1 59 ? -0.187 -32.969 -3.902 1 96.25 59 VAL B N 1
ATOM 3033 C CA . VAL B 1 59 ? 0.197 -31.656 -3.357 1 96.25 59 VAL B CA 1
ATOM 3034 C C . VAL B 1 59 ? 1.544 -31.234 -3.936 1 96.25 59 VAL B C 1
ATOM 3036 O O . VAL B 1 59 ? 2.455 -32.062 -4.074 1 96.25 59 VAL B O 1
ATOM 3039 N N . SER B 1 60 ? 1.654 -30.031 -4.355 1 94.5 60 SER B N 1
ATOM 3040 C CA . SER B 1 60 ? 2.861 -29.562 -5.023 1 94.5 60 SER B CA 1
ATOM 3041 C C . SER B 1 60 ? 3.982 -29.312 -4.02 1 94.5 60 SER B C 1
ATOM 3043 O O . SER B 1 60 ? 3.734 -29.203 -2.816 1 94.5 60 SER B O 1
ATOM 3045 N N . PRO B 1 61 ? 5.168 -29.172 -4.523 1 91.75 61 PRO B N 1
ATOM 3046 C CA . PRO B 1 61 ? 6.336 -28.969 -3.66 1 91.75 61 PRO B CA 1
ATOM 3047 C C . PRO B 1 61 ? 6.25 -27.672 -2.855 1 91.75 61 PRO B C 1
ATOM 3049 O O . PRO B 1 61 ? 6.832 -27.578 -1.771 1 91.75 61 PRO B O 1
ATOM 3052 N N . ALA B 1 62 ? 5.547 -26.75 -3.311 1 95.12 62 ALA B N 1
ATOM 3053 C CA . ALA B 1 62 ? 5.414 -25.469 -2.635 1 95.12 62 ALA B CA 1
ATOM 3054 C C . ALA B 1 62 ? 4.781 -25.625 -1.257 1 95.12 62 ALA B C 1
ATOM 3056 O O . ALA B 1 62 ? 4.922 -24.766 -0.392 1 95.12 62 ALA B O 1
ATOM 3057 N N . TYR B 1 63 ? 4.109 -26.703 -1.008 1 97.12 63 TYR B N 1
ATOM 3058 C CA . TYR B 1 63 ? 3.438 -26.953 0.265 1 97.12 63 TYR B CA 1
ATOM 3059 C C . TYR B 1 63 ? 4.43 -26.906 1.422 1 97.12 63 TYR B C 1
ATOM 3061 O O . TYR B 1 63 ? 4.191 -26.203 2.418 1 97.12 63 TYR B O 1
ATOM 3069 N N . GLU B 1 64 ? 5.504 -27.547 1.255 1 96.75 64 GLU B N 1
ATOM 3070 C CA . GLU B 1 64 ? 6.48 -27.594 2.34 1 96.75 64 GLU B CA 1
ATOM 3071 C C . GLU B 1 64 ? 7.102 -26.219 2.594 1 96.75 64 GLU B C 1
ATOM 3073 O O . GLU B 1 64 ? 7.406 -25.875 3.736 1 96.75 64 GLU B O 1
ATOM 3078 N N . LYS B 1 65 ? 7.242 -25.469 1.581 1 95.12 65 LYS B N 1
ATOM 3079 C CA . LYS B 1 65 ? 7.805 -24.125 1.722 1 95.12 65 LYS B CA 1
ATOM 3080 C C . LYS B 1 65 ? 6.816 -23.188 2.402 1 95.12 65 LYS B C 1
ATOM 3082 O O . LYS B 1 65 ? 7.199 -22.391 3.266 1 95.12 65 LYS B O 1
ATOM 3087 N N . ILE B 1 66 ? 5.578 -23.297 2.098 1 97 66 ILE B N 1
ATOM 3088 C CA . ILE B 1 66 ? 4.578 -22.344 2.551 1 97 66 ILE B CA 1
ATOM 3089 C C . ILE B 1 66 ? 4.02 -22.781 3.902 1 97 66 ILE B C 1
ATOM 3091 O O . ILE B 1 66 ? 3.924 -21.969 4.832 1 97 66 ILE B O 1
ATOM 3095 N N . PHE B 1 67 ? 3.758 -24.047 4.082 1 97.56 67 PHE B N 1
ATOM 3096 C CA . PHE B 1 67 ? 3.16 -24.547 5.316 1 97.56 67 PHE B CA 1
ATOM 3097 C C . PHE B 1 67 ? 4.238 -24.922 6.328 1 97.56 67 PHE B C 1
ATOM 3099 O O . PHE B 1 67 ? 3.973 -25 7.527 1 97.56 67 PHE B O 1
ATOM 3106 N N . GLY B 1 68 ? 5.457 -25.203 5.762 1 97.19 68 GLY B N 1
ATOM 3107 C CA . GLY B 1 68 ? 6.52 -25.641 6.652 1 97.19 68 GLY B CA 1
ATOM 3108 C C . GLY B 1 68 ? 6.242 -27 7.27 1 97.19 68 GLY B C 1
ATOM 3109 O O . GLY B 1 68 ? 6.621 -27.266 8.414 1 97.19 68 GLY B O 1
ATOM 3110 N N . ARG B 1 69 ? 5.469 -27.797 6.656 1 96.69 69 ARG B N 1
ATOM 3111 C CA . ARG B 1 69 ? 5.074 -29.125 7.129 1 96.69 69 ARG B CA 1
ATOM 3112 C C . ARG B 1 69 ? 5.332 -30.172 6.062 1 96.69 69 ARG B C 1
ATOM 3114 O O . ARG B 1 69 ? 5.535 -29.859 4.891 1 96.69 69 ARG B O 1
ATOM 3121 N N . SER B 1 70 ? 5.277 -31.375 6.438 1 95.94 70 SER B N 1
ATOM 3122 C CA . SER B 1 70 ? 5.613 -32.469 5.547 1 95.94 70 SER B CA 1
ATOM 3123 C C . SER B 1 70 ? 4.488 -32.75 4.559 1 95.94 70 SER B C 1
ATOM 3125 O O . SER B 1 70 ? 3.344 -33 4.961 1 95.94 70 SER B O 1
ATOM 3127 N N . ALA B 1 71 ? 4.863 -32.812 3.277 1 96.44 71 ALA B N 1
ATOM 3128 C CA . ALA B 1 71 ? 3.896 -33.188 2.246 1 96.44 71 ALA B CA 1
ATOM 3129 C C . ALA B 1 71 ? 3.457 -34.656 2.396 1 96.44 71 ALA B C 1
ATOM 3131 O O . ALA B 1 71 ? 2.289 -34.969 2.176 1 96.44 71 ALA B O 1
ATOM 3132 N N . ALA B 1 72 ? 4.355 -35.469 2.758 1 96.31 72 ALA B N 1
ATOM 3133 C CA . ALA B 1 72 ? 4.078 -36.875 2.926 1 96.31 72 ALA B CA 1
ATOM 3134 C C . ALA B 1 72 ? 3.008 -37.125 3.988 1 96.31 72 ALA B C 1
ATOM 3136 O O . ALA B 1 72 ? 2.119 -37.969 3.812 1 96.31 72 ALA B O 1
ATOM 3137 N N . LEU B 1 73 ? 3.1 -36.375 5.051 1 95.56 73 LEU B N 1
ATOM 3138 C CA . LEU B 1 73 ? 2.119 -36.5 6.125 1 95.56 73 LEU B CA 1
ATOM 3139 C C . LEU B 1 73 ? 0.736 -36.062 5.652 1 95.56 73 LEU B C 1
ATOM 3141 O O . LEU B 1 73 ? -0.268 -36.688 5.988 1 95.56 73 LEU B O 1
ATOM 3145 N N . LEU B 1 74 ? 0.692 -35.031 4.867 1 96.56 74 LEU B N 1
ATOM 3146 C CA . LEU B 1 74 ? -0.584 -34.531 4.344 1 96.56 74 LEU B CA 1
ATOM 3147 C C . LEU B 1 74 ? -1.207 -35.562 3.406 1 96.56 74 LEU B C 1
ATOM 3149 O O . LEU B 1 74 ? -2.412 -35.812 3.467 1 96.56 74 LEU B O 1
ATOM 3153 N N . LEU B 1 75 ? -0.395 -36.156 2.523 1 95.81 75 LEU B N 1
ATOM 3154 C CA . LEU B 1 75 ? -0.881 -37.156 1.582 1 95.81 75 LEU B CA 1
ATOM 3155 C C . LEU B 1 75 ? -1.405 -38.406 2.318 1 95.81 75 LEU B C 1
ATOM 3157 O O . LEU B 1 75 ? -2.326 -39.062 1.841 1 95.81 75 LEU B O 1
ATOM 3161 N N . ALA B 1 76 ? -0.827 -38.625 3.49 1 95.06 76 ALA B N 1
ATOM 3162 C CA . ALA B 1 76 ? -1.239 -39.75 4.301 1 95.06 76 ALA B CA 1
ATOM 3163 C C . ALA B 1 76 ? -2.521 -39.438 5.07 1 95.06 76 ALA B C 1
ATOM 3165 O O . ALA B 1 76 ? -3.344 -40.344 5.301 1 95.06 76 ALA B O 1
ATOM 3166 N N . ASP B 1 77 ? -2.627 -38.188 5.492 1 95 77 ASP B N 1
ATOM 3167 C CA . ASP B 1 77 ? -3.758 -37.781 6.324 1 95 77 ASP B CA 1
ATOM 3168 C C . ASP B 1 77 ? -4.191 -36.344 6.012 1 95 77 ASP B C 1
ATOM 3170 O O . ASP B 1 77 ? -3.525 -35.406 6.414 1 95 77 ASP B O 1
ATOM 3174 N N . TYR B 1 78 ? -5.383 -36.312 5.469 1 92 78 TYR B N 1
ATOM 3175 C CA . TYR B 1 78 ? -5.953 -35.031 5.078 1 92 78 TYR B CA 1
ATOM 3176 C C . TYR B 1 78 ? -6.109 -34.125 6.285 1 92 78 TYR B C 1
ATOM 3178 O O . TYR B 1 78 ? -6.094 -32.875 6.148 1 92 78 TYR B O 1
ATOM 3186 N N . GLU B 1 79 ? -6.219 -34.625 7.484 1 93 79 GLU B N 1
ATOM 3187 C CA . GLU B 1 79 ? -6.43 -33.844 8.711 1 93 79 GLU B CA 1
ATOM 3188 C C . GLU B 1 79 ? -5.242 -32.938 9 1 93 79 GLU B C 1
ATOM 3190 O O . GLU B 1 79 ? -5.363 -31.984 9.766 1 93 79 GLU B O 1
ATOM 3195 N N . GLU B 1 80 ? -4.152 -33.281 8.352 1 94.38 80 GLU B N 1
ATOM 3196 C CA . GLU B 1 80 ? -2.965 -32.438 8.516 1 94.38 80 GLU B CA 1
ATOM 3197 C C . GLU B 1 80 ? -3.215 -31.016 8.008 1 94.38 80 GLU B C 1
ATOM 3199 O O . GLU B 1 80 ? -2.674 -30.062 8.555 1 94.38 80 GLU B O 1
ATOM 3204 N N . TRP B 1 81 ? -3.994 -30.938 7.004 1 94.75 81 TRP B N 1
ATOM 3205 C CA . TRP B 1 81 ? -4.379 -29.609 6.516 1 94.75 81 TRP B CA 1
ATOM 3206 C C . TRP B 1 81 ? -5.215 -28.859 7.551 1 94.75 81 TRP B C 1
ATOM 3208 O O . TRP B 1 81 ? -4.914 -27.719 7.891 1 94.75 81 TRP B O 1
ATOM 3218 N N . ARG B 1 82 ? -6.227 -29.484 8.102 1 94.12 82 ARG B N 1
ATOM 3219 C CA . ARG B 1 82 ? -7.109 -28.875 9.102 1 94.12 82 ARG B CA 1
ATOM 3220 C C . ARG B 1 82 ? -6.324 -28.422 10.328 1 94.12 82 ARG B C 1
ATOM 3222 O O . ARG B 1 82 ? -6.594 -27.359 10.883 1 94.12 82 ARG B O 1
ATOM 3229 N N . ASN B 1 83 ? -5.375 -29.203 10.633 1 95.06 83 ASN B N 1
ATOM 3230 C CA . ASN B 1 83 ? -4.566 -28.922 11.82 1 95.06 83 ASN B CA 1
ATOM 3231 C C . ASN B 1 83 ? -3.678 -27.688 11.609 1 95.06 83 ASN B C 1
ATOM 3233 O O . ASN B 1 83 ? -3.154 -27.125 12.57 1 95.06 83 ASN B O 1
ATOM 3237 N N . SER B 1 84 ? -3.5 -27.328 10.375 1 97.19 84 SER B N 1
ATOM 3238 C CA . SER B 1 84 ? -2.623 -26.203 10.086 1 97.19 84 SER B CA 1
ATOM 3239 C C . SER B 1 84 ? -3.402 -24.891 10.047 1 97.19 84 SER B C 1
ATOM 3241 O O . SER B 1 84 ? -2.811 -23.812 10.023 1 97.19 84 SER B O 1
ATOM 3243 N N . ILE B 1 85 ? -4.668 -24.953 10.062 1 97.75 85 ILE B N 1
ATOM 3244 C CA . ILE B 1 85 ? -5.508 -23.766 9.953 1 97.75 85 ILE B CA 1
ATOM 3245 C C . ILE B 1 85 ? -5.535 -23.031 11.289 1 97.75 85 ILE B C 1
ATOM 3247 O O . ILE B 1 85 ? -5.637 -23.656 12.352 1 97.75 85 ILE B O 1
ATOM 3251 N N . TYR B 1 86 ? -5.379 -21.734 11.219 1 97.69 86 TYR B N 1
ATOM 3252 C CA . TYR B 1 86 ? -5.535 -20.922 12.422 1 97.69 86 TYR B CA 1
ATOM 3253 C C . TYR B 1 86 ? -6.883 -21.188 13.078 1 97.69 86 TYR B C 1
ATOM 3255 O O . TYR B 1 86 ? -7.922 -21.188 12.414 1 97.69 86 TYR B O 1
ATOM 3263 N N . PRO B 1 87 ? -6.941 -21.328 14.359 1 96.38 87 PRO B N 1
ATOM 3264 C CA . PRO B 1 87 ? -8.133 -21.812 15.055 1 96.38 87 PRO B CA 1
ATOM 3265 C C . PRO B 1 87 ? -9.375 -20.969 14.766 1 96.38 87 PRO B C 1
ATOM 3267 O O . PRO B 1 87 ? -10.445 -21.516 14.508 1 96.38 87 PRO B O 1
ATOM 3270 N N . ASP B 1 88 ? -9.242 -19.625 14.672 1 96.88 88 ASP B N 1
ATOM 3271 C CA . ASP B 1 88 ? -10.383 -18.734 14.477 1 96.88 88 ASP B CA 1
ATOM 3272 C C . ASP B 1 88 ? -10.93 -18.844 13.055 1 96.88 88 ASP B C 1
ATOM 3274 O O . ASP B 1 88 ? -12.031 -18.391 12.766 1 96.88 88 ASP B O 1
ATOM 3278 N N . ASP B 1 89 ? -10.141 -19.5 12.164 1 97.44 89 ASP B N 1
ATOM 3279 C CA . ASP B 1 89 ? -10.531 -19.531 10.758 1 97.44 89 ASP B CA 1
ATOM 3280 C C . ASP B 1 89 ? -10.969 -20.938 10.344 1 97.44 89 ASP B C 1
ATOM 3282 O O . ASP B 1 89 ? -11.367 -21.156 9.195 1 97.44 89 ASP B O 1
ATOM 3286 N N . LEU B 1 90 ? -10.945 -21.938 11.266 1 96.38 90 LEU B N 1
ATOM 3287 C CA . LEU B 1 90 ? -11.188 -23.344 10.945 1 96.38 90 LEU B CA 1
ATOM 3288 C C . LEU B 1 90 ? -12.594 -23.547 10.391 1 96.38 90 LEU B C 1
ATOM 3290 O O . LEU B 1 90 ? -12.766 -24.172 9.344 1 96.38 90 LEU B O 1
ATOM 3294 N N . ASP B 1 91 ? -13.523 -23.016 11.055 1 96 91 ASP B N 1
ATOM 3295 C CA . ASP B 1 91 ? -14.906 -23.172 10.617 1 96 91 ASP B CA 1
ATOM 3296 C C . ASP B 1 91 ? -15.109 -22.578 9.227 1 96 91 ASP B C 1
ATOM 3298 O O . ASP B 1 91 ? -15.75 -23.188 8.367 1 96 91 ASP B O 1
ATOM 3302 N N . TYR B 1 92 ? -14.586 -21.469 9.07 1 96.25 92 TYR B N 1
ATOM 3303 C CA . TYR B 1 92 ? -14.719 -20.812 7.773 1 96.25 92 TYR B CA 1
ATOM 3304 C C . TYR B 1 92 ? -14.039 -21.625 6.676 1 96.25 92 TYR B C 1
ATOM 3306 O O . TYR B 1 92 ? -14.617 -21.812 5.602 1 96.25 92 TYR B O 1
ATOM 3314 N N . ALA B 1 93 ? -12.828 -22.062 6.895 1 95.81 93 ALA B N 1
ATOM 3315 C CA . ALA B 1 93 ? -12.078 -22.844 5.902 1 95.81 93 ALA B CA 1
ATOM 3316 C C . ALA B 1 93 ? -12.828 -24.109 5.52 1 95.81 93 ALA B C 1
ATOM 3318 O O . ALA B 1 93 ? -12.945 -24.438 4.34 1 95.81 93 ALA B O 1
ATOM 3319 N N . ASP B 1 94 ? -13.375 -24.797 6.465 1 93.38 94 ASP B N 1
ATOM 3320 C CA . ASP B 1 94 ? -14.125 -26.031 6.238 1 93.38 94 ASP B CA 1
ATOM 3321 C C . ASP B 1 94 ? -15.406 -25.75 5.449 1 93.38 94 ASP B C 1
ATOM 3323 O O . ASP B 1 94 ? -15.672 -26.422 4.445 1 93.38 94 ASP B O 1
ATOM 3327 N N . SER B 1 95 ? -16.125 -24.781 5.949 1 94.31 95 SER B N 1
ATOM 3328 C CA . SER B 1 95 ? -17.406 -24.484 5.328 1 94.31 95 SER B CA 1
ATOM 3329 C C . SER B 1 95 ? -17.234 -23.984 3.9 1 94.31 95 SER B C 1
ATOM 3331 O O . SER B 1 95 ? -18.031 -24.328 3.018 1 94.31 95 SER B O 1
ATOM 3333 N N . SER B 1 96 ? -16.203 -23.234 3.699 1 94.06 96 SER B N 1
ATOM 3334 C CA . SER B 1 96 ? -15.977 -22.703 2.361 1 94.06 96 SER B CA 1
ATOM 3335 C C . SER B 1 96 ? -15.547 -23.797 1.395 1 94.06 96 SER B C 1
ATOM 3337 O O . SER B 1 96 ? -15.875 -23.75 0.208 1 94.06 96 SER B O 1
ATOM 3339 N N . LEU B 1 97 ? -14.852 -24.812 1.853 1 93.19 97 LEU B N 1
ATOM 3340 C CA . LEU B 1 97 ? -14.469 -25.938 1.007 1 93.19 97 LEU B CA 1
ATOM 3341 C C . LEU B 1 97 ? -15.703 -26.719 0.569 1 93.19 97 LEU B C 1
ATOM 3343 O O . LEU B 1 97 ? -15.805 -27.125 -0.593 1 93.19 97 LEU B O 1
ATOM 3347 N N . LEU B 1 98 ? -16.594 -26.844 1.459 1 92.44 98 LEU B N 1
ATOM 3348 C CA . LEU B 1 98 ? -17.812 -27.594 1.176 1 92.44 98 LEU B CA 1
ATOM 3349 C C . LEU B 1 98 ? -18.641 -26.891 0.105 1 92.44 98 LEU B C 1
ATOM 3351 O O . LEU B 1 98 ? -19.359 -27.547 -0.655 1 92.44 98 LEU B O 1
ATOM 3355 N N . GLN B 1 99 ? -18.484 -25.625 0.023 1 94.69 99 GLN B N 1
ATOM 3356 C CA . GLN B 1 99 ? -19.266 -24.828 -0.923 1 94.69 99 GLN B CA 1
ATOM 3357 C C . GLN B 1 99 ? -18.891 -25.172 -2.363 1 94.69 99 GLN B C 1
ATOM 3359 O O . GLN B 1 99 ? -19.672 -24.922 -3.285 1 94.69 99 GLN B O 1
ATOM 3364 N N . VAL B 1 100 ? -17.672 -25.75 -2.535 1 92.81 100 VAL B N 1
ATOM 3365 C CA . VAL B 1 100 ? -17.219 -26.047 -3.887 1 92.81 100 VAL B CA 1
ATOM 3366 C C . VAL B 1 100 ? -18.094 -27.109 -4.516 1 92.81 100 VAL B C 1
ATOM 3368 O O . VAL B 1 100 ? -18.297 -27.141 -5.734 1 92.81 100 VAL B O 1
ATOM 3371 N N . LEU B 1 101 ? -18.672 -28 -3.73 1 89.56 101 LEU B N 1
ATOM 3372 C CA . LEU B 1 101 ? -19.516 -29.078 -4.223 1 89.56 101 LEU B CA 1
ATOM 3373 C C . LEU B 1 101 ? -20.828 -28.531 -4.777 1 89.56 101 LEU B C 1
ATOM 3375 O O . LEU B 1 101 ? -21.391 -29.094 -5.73 1 89.56 101 LEU B O 1
ATOM 3379 N N . GLU B 1 102 ? -21.219 -27.438 -4.164 1 91.69 102 GLU B N 1
ATOM 3380 C CA . GLU B 1 102 ? -22.469 -26.828 -4.598 1 91.69 102 GLU B CA 1
ATOM 3381 C C . GLU B 1 102 ? -22.25 -25.875 -5.758 1 91.69 102 GLU B C 1
ATOM 3383 O O . GLU B 1 102 ? -23 -25.875 -6.734 1 91.69 102 GLU B O 1
ATOM 3388 N N . ARG B 1 103 ? -21.266 -25.141 -5.703 1 92.69 103 ARG B N 1
ATOM 3389 C CA . ARG B 1 103 ? -21.062 -24.031 -6.637 1 92.69 103 ARG B CA 1
ATOM 3390 C C . ARG B 1 103 ? -20.172 -24.469 -7.797 1 92.69 103 ARG B C 1
ATOM 3392 O O . ARG B 1 103 ? -20.109 -23.781 -8.82 1 92.69 103 ARG B O 1
ATOM 3399 N N . GLY B 1 104 ? -19.438 -25.562 -7.602 1 91.06 104 GLY B N 1
ATOM 3400 C CA . GLY B 1 104 ? -18.516 -26.016 -8.625 1 91.06 104 GLY B CA 1
ATOM 3401 C C . GLY B 1 104 ? -17.141 -25.375 -8.516 1 91.06 104 GLY B C 1
ATOM 3402 O O . GLY B 1 104 ? -16.141 -25.938 -8.961 1 91.06 104 GLY B O 1
ATOM 3403 N N . ALA B 1 105 ? -17.234 -24.125 -7.988 1 93.06 105 ALA B N 1
ATOM 3404 C CA . ALA B 1 105 ? -15.969 -23.422 -7.801 1 93.06 105 ALA B CA 1
ATOM 3405 C C . ALA B 1 105 ? -16.078 -22.375 -6.695 1 93.06 105 ALA B C 1
ATOM 3407 O O . ALA B 1 105 ? -17.156 -21.812 -6.465 1 93.06 105 ALA B O 1
ATOM 3408 N N . VAL B 1 106 ? -15.016 -22.203 -6.004 1 93.19 106 VAL B N 1
ATOM 3409 C CA . VAL B 1 106 ? -14.883 -21.141 -5.016 1 93.19 106 VAL B CA 1
ATOM 3410 C C . VAL B 1 106 ? -13.547 -20.422 -5.211 1 93.19 106 VAL B C 1
ATOM 3412 O O . VAL B 1 106 ? -12.484 -21.016 -5 1 93.19 106 VAL B O 1
ATOM 3415 N N . GLU B 1 107 ? -13.664 -19.125 -5.52 1 89.19 107 GLU B N 1
ATOM 3416 C CA . GLU B 1 107 ? -12.453 -18.406 -5.934 1 89.19 107 GLU B CA 1
ATOM 3417 C C . GLU B 1 107 ? -11.883 -17.578 -4.789 1 89.19 107 GLU B C 1
ATOM 3419 O O . GLU B 1 107 ? -10.703 -17.219 -4.801 1 89.19 107 GLU B O 1
ATOM 3424 N N . GLN B 1 108 ? -12.719 -17.266 -3.967 1 90 108 GLN B N 1
ATOM 3425 C CA . GLN B 1 108 ? -12.266 -16.422 -2.861 1 90 108 GLN B CA 1
ATOM 3426 C C . GLN B 1 108 ? -12.43 -17.141 -1.523 1 90 108 GLN B C 1
ATOM 3428 O O . GLN B 1 108 ? -13.539 -17.203 -0.98 1 90 108 GLN B O 1
ATOM 3433 N N . ARG B 1 109 ? -11.32 -17.797 -1.048 1 95.44 109 ARG B N 1
ATOM 3434 C CA . ARG B 1 109 ? -11.219 -18.438 0.258 1 95.44 109 ARG B CA 1
ATOM 3435 C C . ARG B 1 109 ? -9.945 -18.016 0.985 1 95.44 109 ARG B C 1
ATOM 3437 O O . ARG B 1 109 ? -8.914 -18.672 0.873 1 95.44 109 ARG B O 1
ATOM 3444 N N . GLU B 1 110 ? -10.164 -16.906 1.685 1 97.06 110 GLU B N 1
ATOM 3445 C CA . GLU B 1 110 ? -9 -16.406 2.412 1 97.06 110 GLU B CA 1
ATOM 3446 C C . GLU B 1 110 ? -9.055 -16.812 3.883 1 97.06 110 GLU B C 1
ATOM 3448 O O . GLU B 1 110 ? -10.062 -16.609 4.551 1 97.06 110 GLU B O 1
ATOM 3453 N N . TYR B 1 111 ? -8.055 -17.438 4.406 1 98 111 TYR B N 1
ATOM 3454 C CA . TYR B 1 111 ? -7.957 -17.828 5.805 1 98 111 TYR B CA 1
ATOM 3455 C C . TYR B 1 111 ? -6.5 -17.938 6.242 1 98 111 TYR B C 1
ATOM 3457 O O . TYR B 1 111 ? -5.598 -17.953 5.402 1 98 111 TYR B O 1
ATOM 3465 N N . ARG B 1 112 ? -6.246 -17.969 7.512 1 98 112 ARG B N 1
ATOM 3466 C CA . ARG B 1 112 ? -4.898 -18.031 8.07 1 98 112 ARG B CA 1
ATOM 3467 C C . ARG B 1 112 ? -4.492 -19.469 8.375 1 98 112 ARG B C 1
ATOM 3469 O O . ARG B 1 112 ? -5.34 -20.297 8.719 1 98 112 ARG B O 1
ATOM 3476 N N . ILE B 1 113 ? -3.182 -19.672 8.273 1 98.5 113 ILE B N 1
ATOM 3477 C CA . ILE B 1 113 ? -2.604 -20.938 8.695 1 98.5 113 ILE B CA 1
ATOM 3478 C C . ILE B 1 113 ? -1.468 -20.688 9.68 1 98.5 113 ILE B C 1
ATOM 3480 O O . ILE B 1 113 ? -0.948 -19.578 9.766 1 98.5 113 ILE B O 1
ATOM 3484 N N . VAL B 1 114 ? -1.134 -21.75 10.398 1 98.06 114 VAL B N 1
ATOM 3485 C CA . VAL B 1 114 ? 0.037 -21.75 11.273 1 98.06 114 VAL B CA 1
ATOM 3486 C C . VAL B 1 114 ? 1.102 -22.688 10.703 1 98.06 114 VAL B C 1
ATOM 3488 O O . VAL B 1 114 ? 0.878 -23.891 10.594 1 98.06 114 VAL B O 1
ATOM 3491 N N . ARG B 1 115 ? 2.18 -22.094 10.383 1 97.75 115 ARG B N 1
ATOM 3492 C CA . ARG B 1 115 ? 3.283 -22.875 9.844 1 97.75 115 ARG B CA 1
ATOM 3493 C C . ARG B 1 115 ? 3.84 -23.828 10.891 1 97.75 115 ARG B C 1
ATOM 3495 O O . ARG B 1 115 ? 3.537 -23.703 12.078 1 97.75 115 ARG B O 1
ATOM 3502 N N . GLY B 1 116 ? 4.668 -24.797 10.375 1 95.56 116 GLY B N 1
ATOM 3503 C CA . GLY B 1 116 ? 5.312 -25.734 11.281 1 95.56 116 GLY B CA 1
ATOM 3504 C C . GLY B 1 116 ? 6.145 -25.047 12.352 1 95.56 116 GLY B C 1
ATOM 3505 O O . GLY B 1 116 ? 6.281 -25.562 13.461 1 95.56 116 GLY B O 1
ATOM 3506 N N . ASP B 1 117 ? 6.629 -23.859 12.055 1 96.06 117 ASP B N 1
ATOM 3507 C CA . ASP B 1 117 ? 7.48 -23.125 12.992 1 96.06 117 ASP B CA 1
ATOM 3508 C C . ASP B 1 117 ? 6.664 -22.156 13.836 1 96.06 117 ASP B C 1
ATOM 3510 O O . ASP B 1 117 ? 7.219 -21.391 14.625 1 96.06 117 ASP B O 1
ATOM 3514 N N . GLY B 1 118 ? 5.422 -22.062 13.641 1 96.25 118 GLY B N 1
ATOM 3515 C CA . GLY B 1 118 ? 4.547 -21.234 14.469 1 96.25 118 GLY B CA 1
ATOM 3516 C C . GLY B 1 118 ? 4.164 -19.922 13.805 1 96.25 118 GLY B C 1
ATOM 3517 O O . GLY B 1 118 ? 3.295 -19.203 14.297 1 96.25 118 GLY B O 1
ATOM 3518 N N . GLU B 1 119 ? 4.738 -19.641 12.734 1 96.94 119 GLU B N 1
ATOM 3519 C CA . GLU B 1 119 ? 4.43 -18.406 12.039 1 96.94 119 GLU B CA 1
ATOM 3520 C C . GLU B 1 119 ? 3.031 -18.453 11.43 1 96.94 119 GLU B C 1
ATOM 3522 O O . GLU B 1 119 ? 2.617 -19.469 10.883 1 96.94 119 GLU B O 1
ATOM 3527 N N . VAL B 1 120 ? 2.352 -17.312 11.539 1 97.69 120 VAL B N 1
ATOM 3528 C CA . VAL B 1 120 ? 1.02 -17.219 10.953 1 97.69 120 VAL B CA 1
ATOM 3529 C C . VAL B 1 120 ? 1.115 -16.641 9.547 1 97.69 120 VAL B C 1
ATOM 3531 O O . VAL B 1 120 ? 1.845 -15.68 9.305 1 97.69 120 VAL B O 1
ATOM 3534 N N . ARG B 1 121 ? 0.39 -17.219 8.578 1 98 121 ARG B N 1
ATOM 3535 C CA . ARG B 1 121 ? 0.353 -16.75 7.195 1 98 121 ARG B CA 1
ATOM 3536 C C . ARG B 1 121 ? -1.08 -16.703 6.676 1 98 121 ARG B C 1
ATOM 3538 O O . ARG B 1 121 ? -1.943 -17.453 7.137 1 98 121 ARG B O 1
ATOM 3545 N N . TRP B 1 122 ? -1.315 -15.789 5.797 1 98.19 122 TRP B N 1
ATOM 3546 C CA . TRP B 1 122 ? -2.594 -15.68 5.102 1 98.19 122 TRP B CA 1
ATOM 3547 C C . TRP B 1 122 ? -2.559 -16.422 3.77 1 98.19 122 TRP B C 1
ATOM 3549 O O . TRP B 1 122 ? -1.582 -16.312 3.023 1 98.19 122 TRP B O 1
ATOM 3559 N N . LEU B 1 123 ? -3.639 -17.141 3.428 1 98.06 123 LEU B N 1
ATOM 3560 C CA . LEU B 1 123 ? -3.766 -17.844 2.152 1 98.06 123 LEU B CA 1
ATOM 3561 C C . LEU B 1 123 ? -5.023 -17.391 1.412 1 98.06 123 LEU B C 1
ATOM 3563 O O . LEU B 1 123 ? -6.031 -17.062 2.037 1 98.06 123 LEU B O 1
ATOM 3567 N N . ASN B 1 124 ? -4.906 -17.281 0.18 1 97.44 124 ASN B N 1
ATOM 3568 C CA . ASN B 1 124 ? -6.059 -17.344 -0.709 1 97.44 124 ASN B CA 1
ATOM 3569 C C . ASN B 1 124 ? -6.137 -18.703 -1.415 1 97.44 124 ASN B C 1
ATOM 3571 O O . ASN B 1 124 ? -5.324 -19 -2.295 1 97.44 124 ASN B O 1
ATOM 3575 N N . ASP B 1 125 ? -7.055 -19.531 -1.045 1 96.88 125 ASP B N 1
ATOM 3576 C CA . ASP B 1 125 ? -7.156 -20.938 -1.443 1 96.88 125 ASP B CA 1
ATOM 3577 C C . ASP B 1 125 ? -8.344 -21.156 -2.381 1 96.88 125 ASP B C 1
ATOM 3579 O O . ASP B 1 125 ? -9.414 -21.578 -1.945 1 96.88 125 ASP B O 1
ATOM 3583 N N . LYS B 1 126 ? -8.062 -21.016 -3.674 1 96.12 126 LYS B N 1
ATOM 3584 C CA . LYS B 1 126 ? -9.094 -21.219 -4.688 1 96.12 126 LYS B CA 1
ATOM 3585 C C . LYS B 1 126 ? -9.211 -22.703 -5.066 1 96.12 126 LYS B C 1
ATOM 3587 O O . LYS B 1 126 ? -8.211 -23.422 -5.098 1 96.12 126 LYS B O 1
ATOM 3592 N N . CYS B 1 127 ? -10.484 -23.141 -5.336 1 95.19 127 CYS B N 1
ATOM 3593 C CA . CYS B 1 127 ? -10.641 -24.547 -5.715 1 95.19 127 CYS B CA 1
ATOM 3594 C C . CYS B 1 127 ? -11.836 -24.734 -6.637 1 95.19 127 CYS B C 1
ATOM 3596 O O . CYS B 1 127 ? -12.695 -23.859 -6.727 1 95.19 127 CYS B O 1
ATOM 3598 N N . PHE B 1 128 ? -11.852 -25.812 -7.359 1 92.5 128 PHE B N 1
ATOM 3599 C CA . PHE B 1 128 ? -12.93 -26.156 -8.281 1 92.5 128 PHE B CA 1
ATOM 3600 C C . PHE B 1 128 ? -13.07 -27.656 -8.43 1 92.5 128 PHE B C 1
ATOM 3602 O O . PHE B 1 128 ? -12.117 -28.406 -8.172 1 92.5 128 PHE B O 1
ATOM 3609 N N . VAL B 1 129 ? -14.258 -28.062 -8.836 1 91.12 129 VAL B N 1
ATOM 3610 C CA . VAL B 1 129 ? -14.531 -29.469 -9.086 1 91.12 129 VAL B CA 1
ATOM 3611 C C . VAL B 1 129 ? -13.992 -29.859 -10.461 1 91.12 129 VAL B C 1
ATOM 3613 O O . VAL B 1 129 ? -14.266 -29.203 -11.461 1 91.12 129 VAL B O 1
ATOM 3616 N N . SER B 1 130 ? -13.039 -30.75 -10.438 1 82.56 130 SER B N 1
ATOM 3617 C CA . SER B 1 130 ? -12.5 -31.234 -11.711 1 82.56 130 SER B CA 1
ATOM 3618 C C . SER B 1 130 ? -13.422 -32.25 -12.344 1 82.56 130 SER B C 1
ATOM 3620 O O . SER B 1 130 ? -13.727 -33.281 -11.734 1 82.56 130 SER B O 1
ATOM 3622 N N . ARG B 1 131 ? -14.508 -31.875 -13.211 1 64.38 131 ARG B N 1
ATOM 3623 C CA . ARG B 1 131 ? -15.539 -32.719 -13.812 1 64.38 131 ARG B CA 1
ATOM 3624 C C . ARG B 1 131 ? -14.938 -33.719 -14.781 1 64.38 131 ARG B C 1
ATOM 3626 O O . ARG B 1 131 ? -15.664 -34.5 -15.406 1 64.38 131 ARG B O 1
ATOM 3633 N N . GLN B 1 132 ? -13.75 -33.625 -15.383 1 54.53 132 GLN B N 1
ATOM 3634 C CA . GLN B 1 132 ? -13.539 -34.344 -16.625 1 54.53 132 GLN B CA 1
ATOM 3635 C C . GLN B 1 132 ? -13.812 -35.844 -16.438 1 54.53 132 GLN B C 1
ATOM 3637 O O . GLN B 1 132 ? -13.555 -36.656 -17.328 1 54.53 132 GLN B O 1
ATOM 3642 N N . GLY B 1 133 ? -14.055 -36.281 -15.258 1 48.44 133 GLY B N 1
ATOM 3643 C CA . GLY B 1 133 ? -14.086 -37.719 -15.297 1 48.44 133 GLY B CA 1
ATOM 3644 C C . GLY B 1 133 ? -15.375 -38.281 -15.875 1 48.44 133 GLY B C 1
ATOM 3645 O O . GLY B 1 133 ? -16.406 -37.625 -15.852 1 48.44 133 GLY B O 1
ATOM 3646 N N . GLU B 1 134 ? -15.25 -39.094 -16.984 1 48.25 134 GLU B N 1
ATOM 3647 C CA . GLU B 1 134 ? -16.234 -40.062 -17.453 1 48.25 134 GLU B CA 1
ATOM 3648 C C . GLU B 1 134 ? -17.016 -40.656 -16.281 1 48.25 134 GLU B C 1
ATOM 3650 O O . GLU B 1 134 ? -16.547 -40.656 -15.148 1 48.25 134 GLU B O 1
ATOM 3655 N N . ALA B 1 135 ? -18.141 -41.281 -16.594 1 49.69 135 ALA B N 1
ATOM 3656 C CA . ALA B 1 135 ? -18.969 -42.156 -15.766 1 49.69 135 ALA B CA 1
ATOM 3657 C C . ALA B 1 135 ? -18.125 -43.094 -14.945 1 49.69 135 ALA B C 1
ATOM 3659 O O . ALA B 1 135 ? -17.328 -43.875 -15.5 1 49.69 135 ALA B O 1
ATOM 3660 N N . GLY B 1 136 ? -17.812 -42.719 -13.586 1 57.5 136 GLY B N 1
ATOM 3661 C CA . GLY B 1 136 ? -17.188 -43.656 -12.648 1 57.5 136 GLY B CA 1
ATOM 3662 C C . GLY B 1 136 ? -15.992 -43.062 -11.93 1 57.5 136 GLY B C 1
ATOM 3663 O O . GLY B 1 136 ? -15.445 -43.688 -11.016 1 57.5 136 GLY B O 1
ATOM 3664 N N . LEU B 1 137 ? -15.461 -41.938 -12.453 1 60.97 137 LEU B N 1
ATOM 3665 C CA . LEU B 1 137 ? -14.258 -41.438 -11.781 1 60.97 137 LEU B CA 1
ATOM 3666 C C . LEU B 1 137 ? -14.625 -40.656 -10.523 1 60.97 137 LEU B C 1
ATOM 3668 O O . LEU B 1 137 ? -15.688 -40.031 -10.469 1 60.97 137 LEU B O 1
ATOM 3672 N N . PRO B 1 138 ? -13.844 -40.812 -9.461 1 72.31 138 PRO B N 1
ATOM 3673 C CA . PRO B 1 138 ? -14.102 -40.156 -8.18 1 72.31 138 PRO B CA 1
ATOM 3674 C C . PRO B 1 138 ? -14.156 -38.625 -8.312 1 72.31 138 PRO B C 1
ATOM 3676 O O . PRO B 1 138 ? -13.562 -38.062 -9.234 1 72.31 138 PRO B O 1
ATOM 3679 N N . LEU B 1 139 ? -15.102 -38.094 -7.594 1 86 139 LEU B N 1
ATOM 3680 C CA . LEU B 1 139 ? -15.219 -36.625 -7.5 1 86 139 LEU B CA 1
ATOM 3681 C C . LEU B 1 139 ? -13.922 -36 -7.008 1 86 139 LEU B C 1
ATOM 3683 O O . LEU B 1 139 ? -13.492 -36.25 -5.875 1 86 139 LEU B O 1
ATOM 3687 N N . MET B 1 140 ? -13.227 -35.312 -7.895 1 89.62 140 MET B N 1
ATOM 3688 C CA . MET B 1 140 ? -11.945 -34.688 -7.582 1 89.62 140 MET B CA 1
ATOM 3689 C C . MET B 1 140 ? -12.102 -33.188 -7.449 1 89.62 140 MET B C 1
ATOM 3691 O O . MET B 1 140 ? -12.75 -32.562 -8.281 1 89.62 140 MET B O 1
ATOM 3695 N N . VAL B 1 141 ? -11.586 -32.656 -6.344 1 93.25 141 VAL B N 1
ATOM 3696 C CA . VAL B 1 141 ? -11.5 -31.219 -6.168 1 93.25 141 VAL B CA 1
ATOM 3697 C C . VAL B 1 141 ? -10.047 -30.781 -6.297 1 93.25 141 VAL B C 1
ATOM 3699 O O . VAL B 1 141 ? -9.148 -31.359 -5.672 1 93.25 141 VAL B O 1
ATOM 3702 N N . VAL B 1 142 ? -9.828 -29.812 -7.145 1 94.25 142 VAL B N 1
ATOM 3703 C CA . VAL B 1 142 ? -8.492 -29.281 -7.375 1 94.25 142 VAL B CA 1
ATOM 3704 C C . VAL B 1 142 ? -8.438 -27.828 -6.945 1 94.25 142 VAL B C 1
ATOM 3706 O O . VAL B 1 142 ? -9.43 -27.094 -7.074 1 94.25 142 VAL B O 1
ATOM 3709 N N . GLY B 1 143 ? -7.242 -27.438 -6.418 1 95.5 143 GLY B N 1
ATOM 3710 C CA . GLY B 1 143 ? -7.148 -26.062 -5.953 1 95.5 143 GLY B CA 1
ATOM 3711 C C . GLY B 1 143 ? -5.73 -25.516 -5.973 1 95.5 143 GLY B C 1
ATOM 3712 O O . GLY B 1 143 ? -4.793 -26.234 -6.332 1 95.5 143 GLY B O 1
ATOM 3713 N N . ILE B 1 144 ? -5.672 -24.234 -5.723 1 96.5 144 ILE B N 1
ATOM 3714 C CA . ILE B 1 144 ? -4.418 -23.5 -5.617 1 96.5 144 ILE B CA 1
ATOM 3715 C C . ILE B 1 144 ? -4.469 -22.562 -4.418 1 96.5 144 ILE B C 1
ATOM 3717 O O . ILE B 1 144 ? -5.363 -21.719 -4.324 1 96.5 144 ILE B O 1
ATOM 3721 N N . ALA B 1 145 ? -3.59 -22.766 -3.492 1 97.31 145 ALA B N 1
ATOM 3722 C CA . ALA B 1 145 ? -3.484 -21.906 -2.311 1 97.31 145 ALA B CA 1
ATOM 3723 C C . ALA B 1 145 ? -2.295 -20.953 -2.424 1 97.31 145 ALA B C 1
ATOM 3725 O O . ALA B 1 145 ? -1.141 -21.391 -2.377 1 97.31 145 ALA B O 1
ATOM 3726 N N . GLU B 1 146 ? -2.584 -19.703 -2.502 1 96.06 146 GLU B N 1
ATOM 3727 C CA . GLU B 1 146 ? -1.557 -18.672 -2.645 1 96.06 146 GLU B CA 1
ATOM 3728 C C . GLU B 1 146 ? -1.264 -18 -1.309 1 96.06 146 GLU B C 1
ATOM 3730 O O . GLU B 1 146 ? -2.186 -17.641 -0.571 1 96.06 146 GLU B O 1
ATOM 3735 N N . ASP B 1 147 ? 0.078 -17.859 -1.015 1 96.94 147 ASP B N 1
ATOM 3736 C CA . ASP B 1 147 ? 0.473 -17.078 0.148 1 96.94 147 ASP B CA 1
ATOM 3737 C C . ASP B 1 147 ? 0.277 -15.578 -0.108 1 96.94 147 ASP B C 1
ATOM 3739 O O . ASP B 1 147 ? 1.025 -14.977 -0.877 1 96.94 147 ASP B O 1
ATOM 3743 N N . ILE B 1 148 ? -0.712 -15.023 0.585 1 96 148 ILE B N 1
ATOM 3744 C CA . ILE B 1 148 ? -1.021 -13.617 0.335 1 96 148 ILE B CA 1
ATOM 3745 C C . ILE B 1 148 ? -0.64 -12.781 1.553 1 96 148 ILE B C 1
ATOM 3747 O O . ILE B 1 148 ? -1.209 -11.711 1.782 1 96 148 ILE B O 1
ATOM 3751 N N . THR B 1 149 ? 0.285 -13.25 2.363 1 96.94 149 THR B N 1
ATOM 3752 C CA . THR B 1 149 ? 0.694 -12.57 3.588 1 96.94 149 THR B CA 1
ATOM 3753 C C . THR B 1 149 ? 1.26 -11.188 3.275 1 96.94 149 THR B C 1
ATOM 3755 O O . THR B 1 149 ? 0.868 -10.195 3.895 1 96.94 149 THR B O 1
ATOM 3758 N N . ASP B 1 150 ? 2.143 -11.102 2.377 1 94.12 150 ASP B N 1
ATOM 3759 C CA . ASP B 1 150 ? 2.736 -9.82 1.99 1 94.12 150 ASP B CA 1
ATOM 3760 C C . ASP B 1 150 ? 1.671 -8.859 1.479 1 94.12 150 ASP B C 1
ATOM 3762 O O . ASP B 1 150 ? 1.71 -7.664 1.785 1 94.12 150 ASP B O 1
ATOM 3766 N N . LYS B 1 151 ? 0.798 -9.422 0.624 1 93.5 151 LYS B N 1
ATOM 3767 C CA . LYS B 1 151 ? -0.299 -8.602 0.119 1 93.5 151 LYS B CA 1
ATOM 3768 C C . LYS B 1 151 ? -1.132 -8.031 1.264 1 93.5 151 LYS B C 1
ATOM 3770 O O . LYS B 1 151 ? -1.46 -6.844 1.268 1 93.5 151 LYS B O 1
ATOM 3775 N N . LYS B 1 152 ? -1.476 -8.852 2.248 1 95.62 152 LYS B N 1
ATOM 3776 C CA . LYS B 1 152 ? -2.254 -8.422 3.404 1 95.62 152 LYS B CA 1
ATOM 3777 C C . LYS B 1 152 ? -1.511 -7.359 4.203 1 95.62 152 LYS B C 1
ATOM 3779 O O . LYS B 1 152 ? -2.111 -6.375 4.648 1 95.62 152 LYS B O 1
ATOM 3784 N N . HIS B 1 153 ? -0.25 -7.535 4.363 1 94.56 153 HIS B N 1
ATOM 3785 C CA . HIS B 1 153 ? 0.571 -6.543 5.051 1 94.56 153 HIS B CA 1
ATOM 3786 C C . HIS B 1 153 ? 0.57 -5.215 4.301 1 94.56 153 HIS B C 1
ATOM 3788 O O . HIS B 1 153 ? 0.44 -4.152 4.914 1 94.56 153 HIS B O 1
ATOM 3794 N N . MET B 1 154 ? 0.718 -5.242 3.029 1 93.81 154 MET B N 1
ATOM 3795 C CA . MET B 1 154 ? 0.716 -4.031 2.213 1 93.81 154 MET B CA 1
ATOM 3796 C C . MET B 1 154 ? -0.634 -3.324 2.289 1 93.81 154 MET B C 1
ATOM 3798 O O . MET B 1 154 ? -0.694 -2.098 2.385 1 93.81 154 MET B O 1
ATOM 3802 N N . GLU B 1 155 ? -1.658 -4.133 2.203 1 94 155 GLU B N 1
ATOM 3803 C CA . GLU B 1 155 ? -3.002 -3.572 2.32 1 94 155 GLU B CA 1
ATOM 3804 C C . GLU B 1 155 ? -3.193 -2.873 3.664 1 94 155 GLU B C 1
ATOM 3806 O O . GLU B 1 155 ? -3.752 -1.776 3.725 1 94 155 GLU B O 1
ATOM 3811 N N . SER B 1 156 ? -2.732 -3.473 4.66 1 94.12 156 SER B N 1
ATOM 3812 C CA . SER B 1 156 ? -2.822 -2.893 5.996 1 94.12 156 SER B CA 1
ATOM 3813 C C . SER B 1 156 ? -2.012 -1.604 6.098 1 94.12 156 SER B C 1
ATOM 3815 O O . SER B 1 156 ? -2.48 -0.613 6.66 1 94.12 156 SER B O 1
ATOM 3817 N N . GLU B 1 157 ? -0.856 -1.615 5.602 1 93.25 157 GLU B N 1
ATOM 3818 C CA . GLU B 1 157 ? -0.001 -0.432 5.609 1 93.25 157 GLU B CA 1
ATOM 3819 C C . GLU B 1 157 ? -0.621 0.701 4.797 1 93.25 157 GLU B C 1
ATOM 3821 O O . GLU B 1 157 ? -0.565 1.864 5.199 1 93.25 157 GLU B O 1
ATOM 3826 N N . LEU B 1 158 ? -1.161 0.416 3.693 1 92.69 158 LEU B N 1
ATOM 3827 C CA . LEU B 1 158 ? -1.85 1.401 2.869 1 92.69 158 LEU B CA 1
ATOM 3828 C C . LEU B 1 158 ? -2.988 2.059 3.643 1 92.69 158 LEU B C 1
ATOM 3830 O O . LEU B 1 158 ? -3.127 3.283 3.629 1 92.69 158 LEU B O 1
ATOM 3834 N N . GLN B 1 159 ? -3.734 1.231 4.266 1 93.25 159 GLN B N 1
ATOM 3835 C CA . GLN B 1 159 ? -4.844 1.75 5.062 1 93.25 159 GLN B CA 1
ATOM 3836 C C . GLN B 1 159 ? -4.34 2.666 6.172 1 93.25 159 GLN B C 1
ATOM 3838 O O . GLN B 1 159 ? -4.891 3.748 6.391 1 93.25 159 GLN B O 1
ATOM 3843 N N . ARG B 1 160 ? -3.34 2.238 6.82 1 92.56 160 ARG B N 1
ATOM 3844 C CA . ARG B 1 160 ? -2.754 3.023 7.902 1 92.56 160 ARG B CA 1
ATOM 3845 C C . ARG B 1 160 ? -2.252 4.371 7.391 1 92.56 160 ARG B C 1
ATOM 3847 O O . ARG B 1 160 ? -2.596 5.418 7.945 1 92.56 160 ARG B O 1
ATOM 3854 N N . LEU B 1 161 ? -1.528 4.383 6.324 1 90.31 161 LEU B N 1
ATOM 3855 C CA . LEU B 1 161 ? -0.953 5.602 5.77 1 90.31 161 LEU B CA 1
ATOM 3856 C C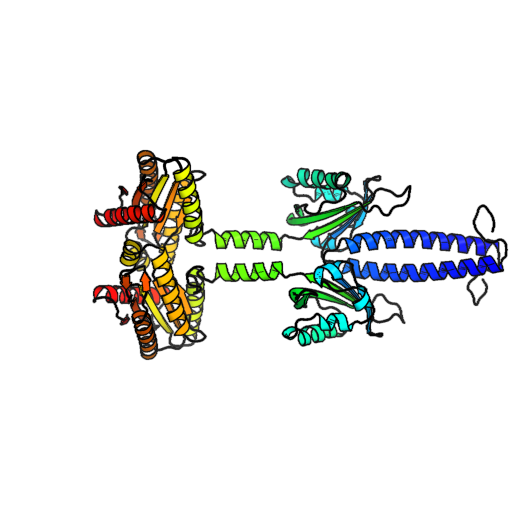 . LEU B 1 161 ? -2.043 6.52 5.227 1 90.31 161 LEU B C 1
ATOM 3858 O O . LEU B 1 161 ? -1.9 7.746 5.254 1 90.31 161 LEU B O 1
ATOM 3862 N N . ALA B 1 162 ? -3.1 5.938 4.805 1 90.38 162 ALA B N 1
ATOM 3863 C CA . ALA B 1 162 ? -4.172 6.707 4.184 1 90.38 162 ALA B CA 1
ATOM 3864 C C . ALA B 1 162 ? -5.078 7.332 5.238 1 90.38 162 ALA B C 1
ATOM 3866 O O . ALA B 1 162 ? -5.738 8.344 4.98 1 90.38 162 ALA B O 1
ATOM 3867 N N . THR B 1 163 ? -5.043 6.77 6.441 1 93.69 163 THR B N 1
ATOM 3868 C CA . THR B 1 163 ? -6.121 7.176 7.336 1 93.69 163 THR B CA 1
ATOM 3869 C C . THR B 1 163 ? -5.562 7.668 8.672 1 93.69 163 THR B C 1
ATOM 3871 O O . THR B 1 163 ? -6.258 8.344 9.43 1 93.69 163 THR B O 1
ATOM 3874 N N . THR B 1 164 ? -4.332 7.328 8.969 1 93.56 164 THR B N 1
ATOM 3875 C CA . THR B 1 164 ? -3.832 7.516 10.328 1 93.56 164 THR B CA 1
ATOM 3876 C C . THR B 1 164 ? -2.656 8.484 10.344 1 93.56 164 THR B C 1
ATOM 3878 O O . THR B 1 164 ? -1.801 8.445 9.461 1 93.56 164 THR B O 1
ATOM 3881 N N . ASP B 1 165 ? -2.693 9.336 11.359 1 91.5 165 ASP B N 1
ATOM 3882 C CA . ASP B 1 165 ? -1.52 10.148 11.664 1 91.5 165 ASP B CA 1
ATOM 3883 C C . ASP B 1 165 ? -0.431 9.32 12.336 1 91.5 165 ASP B C 1
ATOM 3885 O O . ASP B 1 165 ? -0.631 8.797 13.438 1 91.5 165 ASP B O 1
ATOM 3889 N N . VAL B 1 166 ? 0.693 9.266 11.664 1 85.81 166 VAL B N 1
ATOM 3890 C CA . VAL B 1 166 ? 1.742 8.328 12.055 1 85.81 166 VAL B CA 1
ATOM 3891 C C . VAL B 1 166 ? 2.244 8.672 13.461 1 85.81 166 VAL B C 1
ATOM 3893 O O . VAL B 1 166 ? 2.566 7.777 14.242 1 85.81 166 VAL B O 1
ATOM 3896 N N . LEU B 1 167 ? 2.244 9.898 13.82 1 89.19 167 LEU B N 1
ATOM 3897 C CA . LEU B 1 167 ? 2.801 10.32 15.102 1 89.19 167 LEU B CA 1
ATOM 3898 C C . LEU B 1 167 ? 1.862 9.961 16.25 1 89.19 167 LEU B C 1
ATOM 3900 O O . LEU B 1 167 ? 2.293 9.398 17.25 1 89.19 167 LEU B O 1
ATOM 3904 N N . THR B 1 168 ? 0.623 10.227 16.062 1 95.38 168 THR B N 1
ATOM 3905 C CA . THR B 1 168 ? -0.291 10.172 17.203 1 95.38 168 THR B CA 1
ATOM 3906 C C . THR B 1 168 ? -1.198 8.945 17.109 1 95.38 168 THR B C 1
ATOM 3908 O O . THR B 1 168 ? -1.881 8.602 18.062 1 95.38 168 THR B O 1
ATOM 3911 N N . GLN B 1 169 ? -1.312 8.328 15.961 1 93.88 169 GLN B N 1
ATOM 3912 C CA . GLN B 1 169 ? -2.135 7.156 15.695 1 93.88 169 GLN B CA 1
ATOM 3913 C C . GLN B 1 169 ? -3.613 7.527 15.625 1 93.88 169 GLN B C 1
ATOM 3915 O O . GLN B 1 169 ? -4.477 6.648 15.586 1 93.88 169 GLN B O 1
ATOM 3920 N N . SER B 1 170 ? -3.871 8.789 15.641 1 94.88 170 SER B N 1
ATOM 3921 C CA . SER B 1 170 ? -5.227 9.266 15.383 1 94.88 170 SER B CA 1
ATOM 3922 C C . SER B 1 170 ? -5.484 9.414 13.891 1 94.88 170 SER B C 1
ATOM 3924 O O . SER B 1 170 ? -4.598 9.156 13.07 1 94.88 170 SER B O 1
ATOM 3926 N N . SER B 1 171 ? -6.727 9.734 13.57 1 94.81 171 SER B N 1
ATOM 3927 C CA . SER B 1 171 ? -7.016 9.984 12.156 1 94.81 171 SER B CA 1
ATOM 3928 C C . SER B 1 171 ? -6.18 11.133 11.617 1 94.81 171 SER B C 1
ATOM 3930 O O . SER B 1 171 ? -5.969 12.141 12.305 1 94.81 171 SER B O 1
ATOM 3932 N N . ASN B 1 172 ? -5.695 10.906 10.398 1 91.19 172 ASN B N 1
ATOM 3933 C CA . ASN B 1 172 ? -5.02 12.031 9.766 1 91.19 172 ASN B CA 1
ATOM 3934 C C . ASN B 1 172 ? -6.016 13.047 9.219 1 91.19 172 ASN B C 1
ATOM 3936 O O . ASN B 1 172 ? -7.223 12.805 9.211 1 91.19 172 ASN B O 1
ATOM 3940 N N . ARG B 1 173 ? -5.516 14.133 8.82 1 88.12 173 ARG B N 1
ATOM 3941 C CA . ARG B 1 173 ? -6.352 15.258 8.422 1 88.12 173 ARG B CA 1
ATOM 3942 C C . ARG B 1 173 ? -7.309 14.859 7.301 1 88.12 173 ARG B C 1
ATOM 3944 O O . ARG B 1 173 ? -8.516 15.086 7.398 1 88.12 173 ARG B O 1
ATOM 3951 N N . ARG B 1 174 ? -6.762 14.312 6.301 1 84.75 174 ARG B N 1
ATOM 3952 C CA . ARG B 1 174 ? -7.566 13.961 5.133 1 84.75 174 ARG B CA 1
ATOM 3953 C C . ARG B 1 174 ? -8.703 13.016 5.516 1 84.75 174 ARG B C 1
ATOM 3955 O O . ARG B 1 174 ? -9.859 13.266 5.176 1 84.75 174 ARG B O 1
ATOM 3962 N N . TYR B 1 175 ? -8.312 11.969 6.188 1 92.19 175 TYR B N 1
ATOM 3963 C CA . TYR B 1 175 ? -9.312 10.969 6.559 1 92.19 175 TYR B CA 1
ATOM 3964 C C . TYR B 1 175 ? -10.344 11.562 7.516 1 92.19 175 TYR B C 1
ATOM 3966 O O . TYR B 1 175 ? -11.539 11.266 7.41 1 92.19 175 TYR B O 1
ATOM 3974 N N . PHE B 1 176 ? -9.93 12.328 8.484 1 94.81 176 PHE B N 1
ATOM 3975 C CA . PHE B 1 176 ? -10.852 12.969 9.422 1 94.81 176 PHE B CA 1
ATOM 3976 C C . PHE B 1 176 ? -11.906 13.773 8.672 1 94.81 176 PHE B C 1
ATOM 3978 O O . PHE B 1 176 ? -13.102 13.602 8.906 1 94.81 176 PHE B O 1
ATOM 3985 N N . PHE B 1 177 ? -11.461 14.586 7.754 1 91.44 177 PHE B N 1
ATOM 3986 C CA . PHE B 1 177 ? -12.383 15.508 7.109 1 91.44 177 PHE B CA 1
ATOM 3987 C C . PHE B 1 177 ? -13.281 14.766 6.125 1 91.44 177 PHE B C 1
ATOM 3989 O O . PHE B 1 177 ? -14.453 15.133 5.949 1 91.44 177 PHE B O 1
ATOM 3996 N N . ASP B 1 178 ? -12.766 13.828 5.453 1 93.19 178 ASP B N 1
ATOM 3997 C CA . ASP B 1 178 ? -13.609 13 4.594 1 93.19 178 ASP B CA 1
ATOM 3998 C C . ASP B 1 178 ? -14.727 12.336 5.395 1 93.19 178 ASP B C 1
ATOM 4000 O O . ASP B 1 178 ? -15.898 12.375 4.992 1 93.19 178 ASP B O 1
ATOM 4004 N N . SER B 1 179 ? -14.305 11.75 6.477 1 95.88 179 SER B N 1
ATOM 4005 C CA . SER B 1 179 ? -15.273 11.078 7.34 1 95.88 179 SER B CA 1
ATOM 4006 C C . SER B 1 179 ? -16.25 12.078 7.965 1 95.88 179 SER B C 1
ATOM 4008 O O . SER B 1 179 ? -17.438 11.797 8.086 1 95.88 179 SER B O 1
ATOM 4010 N N . ALA B 1 180 ? -15.703 13.172 8.359 1 96.44 180 ALA B N 1
ATOM 4011 C CA . ALA B 1 180 ? -16.531 14.219 8.969 1 96.44 180 ALA B CA 1
ATOM 4012 C C . ALA B 1 180 ? -17.562 14.75 7.984 1 96.44 180 ALA B C 1
ATOM 4014 O O . ALA B 1 180 ? -18.703 15.016 8.367 1 96.44 180 ALA B O 1
ATOM 4015 N N . GLU B 1 181 ? -17.141 14.945 6.766 1 95.12 181 GLU B N 1
ATOM 4016 C CA . GLU B 1 181 ? -18.062 15.406 5.734 1 95.12 181 GLU B CA 1
ATOM 4017 C C . GLU B 1 181 ? -19.219 14.414 5.535 1 95.12 181 GLU B C 1
ATOM 4019 O O . GLU B 1 181 ? -20.375 14.82 5.426 1 95.12 181 GLU B O 1
ATOM 4024 N N . ALA B 1 182 ? -18.891 13.172 5.465 1 96.12 182 ALA B N 1
ATOM 4025 C CA . ALA B 1 182 ? -19.906 12.133 5.332 1 96.12 182 ALA B CA 1
ATOM 4026 C C . ALA B 1 182 ? -20.875 12.156 6.512 1 96.12 182 ALA B C 1
ATOM 4028 O O . ALA B 1 182 ? -22.094 12.07 6.328 1 96.12 182 ALA B O 1
ATOM 4029 N N . ALA B 1 183 ? -20.328 12.258 7.719 1 96.25 183 ALA B N 1
ATOM 4030 C CA . ALA B 1 183 ? -21.141 12.312 8.93 1 96.25 183 ALA B CA 1
ATOM 4031 C C . ALA B 1 183 ? -22.031 13.555 8.938 1 96.25 183 ALA B C 1
ATOM 4033 O O . ALA B 1 183 ? -23.188 13.5 9.344 1 96.25 183 ALA B O 1
ATOM 4034 N N . PHE B 1 184 ? -21.531 14.68 8.492 1 96.5 184 PHE B N 1
ATOM 4035 C CA . PHE B 1 184 ? -22.266 15.938 8.414 1 96.5 184 PHE B CA 1
ATOM 4036 C C . PHE B 1 184 ? -23.484 15.781 7.512 1 96.5 184 PHE B C 1
ATOM 4038 O O . PHE B 1 184 ? -24.594 16.156 7.898 1 96.5 184 PHE B O 1
ATOM 4045 N N . LYS B 1 185 ? -23.234 15.203 6.355 1 96.19 185 LYS B N 1
ATOM 4046 C CA . LYS B 1 185 ? -24.312 15.023 5.395 1 96.19 185 LYS B CA 1
ATOM 4047 C C . LYS B 1 185 ? -25.406 14.102 5.953 1 96.19 185 LYS B C 1
ATOM 4049 O O . LYS B 1 185 ? -26.594 14.391 5.816 1 96.19 185 LYS B O 1
ATOM 4054 N N . GLU B 1 186 ? -24.984 13.102 6.562 1 96.06 186 GLU B N 1
ATOM 4055 C CA . GLU B 1 186 ? -25.906 12.148 7.145 1 96.06 186 GLU B CA 1
ATOM 4056 C C . GLU B 1 186 ? -26.719 12.781 8.266 1 96.06 186 GLU B C 1
ATOM 4058 O O . GLU B 1 186 ? -27.953 12.648 8.305 1 96.06 186 GLU B O 1
ATOM 4063 N N . CYS B 1 187 ? -26.094 13.438 9.156 1 96.12 187 CYS B N 1
ATOM 4064 C CA . CYS B 1 187 ? -26.766 14.07 10.289 1 96.12 187 CYS B CA 1
ATOM 4065 C C . CYS B 1 187 ? -27.734 15.156 9.82 1 96.12 187 CYS B C 1
ATOM 4067 O O . CYS B 1 187 ? -28.828 15.297 10.359 1 96.12 187 CYS B O 1
ATOM 4069 N N . ARG B 1 188 ? -27.266 15.883 8.852 1 95 188 ARG B N 1
ATOM 4070 C CA . ARG B 1 188 ? -28.125 16.938 8.305 1 95 188 ARG B CA 1
ATOM 4071 C C . ARG B 1 188 ? -29.375 16.344 7.668 1 95 188 ARG B C 1
ATOM 4073 O O . ARG B 1 188 ? -30.484 16.844 7.887 1 95 188 ARG B O 1
ATOM 4080 N N . ARG B 1 189 ? -29.188 15.328 6.906 1 94.56 189 ARG B N 1
ATOM 4081 C CA . ARG B 1 189 ? -30.281 14.664 6.211 1 94.56 189 ARG B CA 1
ATOM 4082 C C . ARG B 1 189 ? -31.266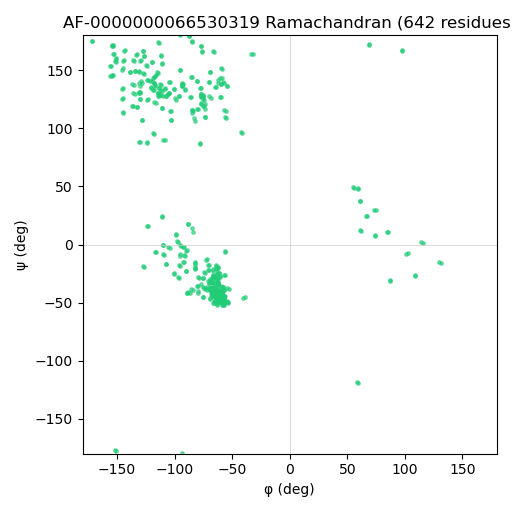 14.047 7.203 1 94.56 189 ARG B C 1
ATOM 4084 O O . ARG B 1 189 ? -32.469 14.148 7.023 1 94.56 189 ARG B O 1
ATOM 4091 N N . GLU B 1 190 ? -30.797 13.492 8.281 1 95.56 190 GLU B N 1
ATOM 4092 C CA . GLU B 1 190 ? -31.625 12.742 9.219 1 95.56 190 GLU B CA 1
ATOM 4093 C C . GLU B 1 190 ? -32.094 13.617 10.375 1 95.56 190 GLU B C 1
ATOM 4095 O O . GLU B 1 190 ? -32.875 13.18 11.219 1 95.56 190 GLU B O 1
ATOM 4100 N N . GLY B 1 191 ? -31.594 14.781 10.531 1 94.38 191 GLY B N 1
ATOM 4101 C CA . GLY B 1 191 ? -31.953 15.688 11.625 1 94.38 191 GLY B CA 1
ATOM 4102 C C . GLY B 1 191 ? -31.328 15.273 12.953 1 94.38 191 GLY B C 1
ATOM 4103 O O . GLY B 1 191 ? -31.969 15.414 14 1 94.38 191 GLY B O 1
ATOM 4104 N N . ILE B 1 192 ? -30.188 14.648 12.844 1 95.75 192 ILE B N 1
ATOM 4105 C CA . ILE B 1 192 ? -29.453 14.203 14.023 1 95.75 192 ILE B CA 1
ATOM 4106 C C . ILE B 1 192 ? -28.484 15.297 14.477 1 95.75 192 ILE B C 1
ATOM 4108 O O . ILE B 1 192 ? -27.844 15.938 13.648 1 95.75 192 ILE B O 1
ATOM 4112 N N . PRO B 1 193 ? -28.484 15.586 15.789 1 96.88 193 PRO B N 1
ATOM 4113 C CA . PRO B 1 193 ? -27.516 16.594 16.266 1 96.88 193 PRO B CA 1
ATOM 4114 C C . PRO B 1 193 ? -26.062 16.203 15.969 1 96.88 193 PRO B C 1
ATOM 4116 O O . PRO B 1 193 ? -25.75 15.016 15.844 1 96.88 193 PRO B O 1
ATOM 4119 N N . LEU B 1 194 ? -25.266 17.219 15.812 1 97.81 194 LEU B N 1
ATOM 4120 C CA . LEU B 1 194 ? -23.844 17.047 15.5 1 97.81 194 LEU B CA 1
ATOM 4121 C C . LEU B 1 194 ? -23 18.125 16.172 1 97.81 194 LEU B C 1
ATOM 4123 O O . LEU B 1 194 ? -23.297 19.312 16.047 1 97.81 194 LEU B O 1
ATOM 4127 N N . ALA B 1 195 ? -22.031 17.703 16.906 1 98 195 ALA B N 1
ATOM 4128 C CA . ALA B 1 195 ? -21.141 18.656 17.547 1 98 195 ALA B CA 1
ATOM 4129 C C . ALA B 1 195 ? -19.719 18.531 17 1 98 195 ALA B C 1
ATOM 4131 O O . ALA B 1 195 ? -19.312 17.453 16.578 1 98 195 ALA B O 1
ATOM 4132 N N . PHE B 1 196 ? -19.016 19.594 16.953 1 98 196 PHE B N 1
ATOM 4133 C CA . PHE B 1 196 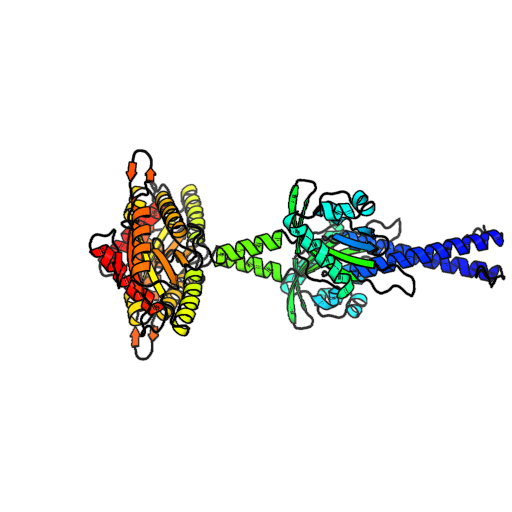? -17.656 19.703 16.453 1 98 196 PHE B CA 1
ATOM 4134 C C . PHE B 1 196 ? -16.766 20.438 17.469 1 98 196 PHE B C 1
ATOM 4136 O O . PHE B 1 196 ? -17.109 21.531 17.906 1 98 196 PHE B O 1
ATOM 4143 N N . LEU B 1 197 ? -15.672 19.781 17.844 1 97.62 197 LEU B N 1
ATOM 4144 C CA . LEU B 1 197 ? -14.711 20.359 18.781 1 97.62 197 LEU B CA 1
ATOM 4145 C C . LEU B 1 197 ? -13.344 20.516 18.125 1 97.62 197 LEU B C 1
ATOM 4147 O O . LEU B 1 197 ? -12.867 19.594 17.438 1 97.62 197 LEU B O 1
ATOM 4151 N N . LEU B 1 198 ? -12.773 21.656 18.297 1 97.12 198 LEU B N 1
ATOM 4152 C CA . LEU B 1 198 ? -11.398 21.906 17.875 1 97.12 198 LEU B CA 1
ATOM 4153 C C . LEU B 1 198 ? -10.508 22.172 19.094 1 97.12 198 LEU B C 1
ATOM 4155 O O . LEU B 1 198 ? -10.867 22.953 19.984 1 97.12 198 LEU B O 1
ATOM 4159 N N . LEU B 1 199 ? -9.414 21.453 19.109 1 96.69 199 LEU B N 1
ATOM 4160 C CA . LEU B 1 199 ? -8.469 21.578 20.219 1 96.69 199 LEU B CA 1
ATOM 4161 C C . LEU B 1 199 ? -7.113 22.078 19.719 1 96.69 199 LEU B C 1
ATOM 4163 O O . LEU B 1 199 ? -6.641 21.641 18.656 1 96.69 199 LEU B O 1
ATOM 4167 N N . ASP B 1 200 ? -6.504 22.828 20.469 1 96.06 200 ASP B N 1
ATOM 4168 C CA . ASP B 1 200 ? -5.145 23.297 20.219 1 96.06 200 ASP B CA 1
ATOM 4169 C C . ASP B 1 200 ? -4.297 23.25 21.484 1 96.06 200 ASP B C 1
ATOM 4171 O O . ASP B 1 200 ? -4.758 23.641 22.562 1 96.06 200 ASP B O 1
ATOM 4175 N N . VAL B 1 201 ? -3.113 22.828 21.359 1 96.31 201 VAL B N 1
ATOM 4176 C CA . VAL B 1 201 ? -2.213 22.734 22.5 1 96.31 201 VAL B CA 1
ATOM 4177 C C . VAL B 1 201 ? -1.693 24.125 22.859 1 96.31 201 VAL B C 1
ATOM 4179 O O . VAL B 1 201 ? -1.124 24.828 22.016 1 96.31 201 VAL B O 1
ATOM 4182 N N . ASP B 1 202 ? -1.867 24.469 24.141 1 96 202 ASP B N 1
ATOM 4183 C CA . ASP B 1 202 ? -1.441 25.781 24.594 1 96 202 ASP B CA 1
ATOM 4184 C C . ASP B 1 202 ? 0.079 25.859 24.734 1 96 202 ASP B C 1
ATOM 4186 O O . ASP B 1 202 ? 0.695 25 25.359 1 96 202 ASP B O 1
ATOM 4190 N N . ASP B 1 203 ? 0.661 26.891 24.109 1 93 203 ASP B N 1
ATOM 4191 C CA . ASP B 1 203 ? 2.078 27.219 24.219 1 93 203 ASP B CA 1
ATOM 4192 C C . ASP B 1 203 ? 2.951 26.078 23.719 1 93 203 ASP B C 1
ATOM 4194 O O . ASP B 1 203 ? 3.99 25.781 24.312 1 93 203 ASP B O 1
ATOM 4198 N N . PHE B 1 204 ? 2.516 25.438 22.688 1 91.94 204 PHE B N 1
ATOM 4199 C CA . PHE B 1 204 ? 3.223 24.281 22.172 1 91.94 204 PHE B CA 1
ATOM 4200 C C . PHE B 1 204 ? 4.594 24.672 21.625 1 91.94 204 PHE B C 1
ATOM 4202 O O . PHE B 1 204 ? 5.57 23.938 21.797 1 91.94 204 PHE B O 1
ATOM 4209 N N . LYS B 1 205 ? 4.613 25.75 20.922 1 84 205 LYS B N 1
ATOM 4210 C CA . LYS B 1 205 ? 5.891 26.234 20.406 1 84 205 LYS B CA 1
ATOM 4211 C C . LYS B 1 205 ? 6.895 26.438 21.531 1 84 205 LYS B C 1
ATOM 4213 O O . LYS B 1 205 ? 8.078 26.125 21.391 1 84 205 LYS B O 1
ATOM 4218 N N . LYS B 1 206 ? 6.465 27.031 22.625 1 88.81 206 LYS B N 1
ATOM 4219 C CA . LYS B 1 206 ? 7.34 27.234 23.766 1 88.81 206 LYS B CA 1
ATOM 4220 C C . LYS B 1 206 ? 7.891 25.922 24.297 1 88.81 206 LYS B C 1
ATOM 4222 O O . LYS B 1 206 ? 9.039 25.844 24.734 1 88.81 206 LYS B O 1
ATOM 4227 N N . ILE B 1 207 ? 7.062 24.969 24.312 1 91.38 207 ILE B N 1
ATOM 4228 C CA . ILE B 1 207 ? 7.473 23.641 24.75 1 91.38 207 ILE B CA 1
ATOM 4229 C C . ILE B 1 207 ? 8.562 23.094 23.828 1 91.38 207 ILE B C 1
ATOM 4231 O O . ILE B 1 207 ? 9.586 22.609 24.297 1 91.38 207 ILE B O 1
ATOM 4235 N N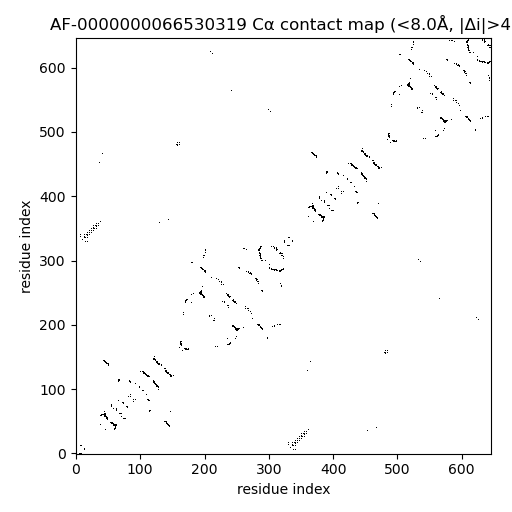 . ASN B 1 208 ? 8.375 23.172 22.547 1 85.56 208 ASN B N 1
ATOM 4236 C CA . ASN B 1 208 ? 9.359 22.719 21.578 1 85.56 208 ASN B CA 1
ATOM 4237 C C . ASN B 1 208 ? 10.672 23.469 21.703 1 85.56 208 ASN B C 1
ATOM 4239 O O . ASN B 1 208 ? 11.75 22.891 21.609 1 85.56 208 ASN B O 1
ATOM 4243 N N . ASP B 1 209 ? 10.523 24.75 21.906 1 81.5 209 ASP B N 1
ATOM 4244 C CA . ASP B 1 209 ? 11.703 25.609 22.016 1 81.5 209 ASP B CA 1
ATOM 4245 C C . ASP B 1 209 ? 12.531 25.25 23.25 1 81.5 209 ASP B C 1
ATOM 4247 O O . ASP B 1 209 ? 13.766 25.266 23.203 1 81.5 209 ASP B O 1
ATOM 4251 N N . ARG B 1 210 ? 11.805 25.031 24.266 1 86.06 210 ARG B N 1
ATOM 4252 C CA . ARG B 1 210 ? 12.469 24.812 25.562 1 86.06 210 ARG B CA 1
ATOM 4253 C C . ARG B 1 210 ? 13 23.391 25.672 1 86.06 210 ARG B C 1
ATOM 4255 O O . ARG B 1 210 ? 14.102 23.172 26.188 1 86.06 210 ARG B O 1
ATOM 4262 N N . PHE B 1 211 ? 12.219 22.438 25.188 1 88.19 211 PHE B N 1
ATOM 4263 C CA . PHE B 1 211 ? 12.562 21.047 25.5 1 88.19 211 PHE B CA 1
ATOM 4264 C C . PHE B 1 211 ? 12.883 20.281 24.234 1 88.19 211 PHE B C 1
ATOM 4266 O O . PHE B 1 211 ? 13.312 19.125 24.297 1 88.19 211 PHE B O 1
ATOM 4273 N N . GLY B 1 212 ? 12.703 20.844 23.141 1 82.31 212 GLY B N 1
ATOM 4274 C CA . GLY B 1 212 ? 12.984 20.188 21.875 1 82.31 212 GLY B CA 1
ATOM 4275 C C . GLY B 1 212 ? 11.75 19.578 21.234 1 82.31 212 GLY B C 1
ATOM 4276 O O . GLY B 1 212 ? 10.766 19.297 21.906 1 82.31 212 GLY B O 1
ATOM 4277 N N . HIS B 1 213 ? 11.844 19.188 19.953 1 79.88 213 HIS B N 1
ATOM 4278 C CA . HIS B 1 213 ? 10.711 18.688 19.172 1 79.88 213 HIS B CA 1
ATOM 4279 C C . HIS B 1 213 ? 10.352 17.266 19.562 1 79.88 213 HIS B C 1
ATOM 4281 O O . HIS B 1 213 ? 9.188 16.859 19.453 1 79.88 213 HIS B O 1
ATOM 4287 N N . GLN B 1 214 ? 11.273 16.562 19.984 1 84.25 214 GLN B N 1
ATOM 4288 C CA . GLN B 1 214 ? 10.984 15.203 20.422 1 84.25 214 GLN B CA 1
ATOM 4289 C C . GLN B 1 214 ? 10.016 15.195 21.609 1 84.25 214 GLN B C 1
ATOM 4291 O O . GLN B 1 214 ? 9.117 14.359 21.672 1 84.25 214 GLN B O 1
ATOM 4296 N N . VAL B 1 215 ? 10.297 16.141 22.453 1 90.56 215 VAL B N 1
ATOM 4297 C CA . VAL B 1 215 ? 9.414 16.281 23.609 1 90.56 215 VAL B CA 1
ATOM 4298 C C . VAL B 1 215 ? 8.031 16.75 23.141 1 90.56 215 VAL B C 1
ATOM 4300 O O . VAL B 1 215 ? 7.008 16.297 23.656 1 90.56 215 VAL B O 1
ATOM 4303 N N . GLY B 1 216 ? 8.039 17.594 22.203 1 92.44 216 GLY B N 1
ATOM 4304 C CA . GLY B 1 216 ? 6.781 18.016 21.609 1 92.44 216 GLY B CA 1
ATOM 4305 C C . GLY B 1 216 ? 5.992 16.859 21.016 1 92.44 216 GLY B C 1
ATOM 4306 O O . GLY B 1 216 ? 4.773 16.781 21.188 1 92.44 216 GLY B O 1
ATOM 4307 N N . ASP B 1 217 ? 6.684 16 20.391 1 90.5 217 ASP B N 1
ATOM 4308 C CA . ASP B 1 217 ? 6.055 14.812 19.828 1 90.5 217 ASP B CA 1
ATOM 4309 C C . ASP B 1 217 ? 5.402 13.961 20.906 1 90.5 217 ASP B C 1
ATOM 4311 O O . ASP B 1 217 ? 4.297 13.445 20.719 1 90.5 217 ASP B O 1
ATOM 4315 N N . GLN B 1 218 ? 6.078 13.844 21.922 1 95.06 218 GLN B N 1
ATOM 4316 C CA . GLN B 1 218 ? 5.543 13.062 23.047 1 95.06 218 GLN B CA 1
ATOM 4317 C C . GLN B 1 218 ? 4.27 13.703 23.594 1 95.06 218 GLN B C 1
ATOM 4319 O O . GLN B 1 218 ? 3.33 13 23.969 1 95.06 218 GLN B O 1
ATOM 4324 N N . VAL B 1 219 ? 4.328 14.969 23.672 1 96.38 219 VAL B N 1
ATOM 4325 C CA . VAL B 1 219 ? 3.166 15.711 24.141 1 96.38 219 VAL B CA 1
ATOM 4326 C C . VAL B 1 219 ? 1.967 15.422 23.234 1 96.38 219 VAL B C 1
ATOM 4328 O O . VAL B 1 219 ? 0.885 15.086 23.719 1 96.38 219 VAL B O 1
ATOM 4331 N N . LEU B 1 220 ? 2.176 15.523 21.969 1 96.38 220 LEU B N 1
ATOM 4332 C CA . LEU B 1 220 ? 1.109 15.281 21.016 1 96.38 220 LEU B CA 1
ATOM 4333 C C . LEU B 1 220 ? 0.583 13.852 21.125 1 96.38 220 LEU B C 1
ATOM 4335 O O . LEU B 1 220 ? -0.627 13.625 21.062 1 96.38 220 LEU B O 1
ATOM 4339 N N . GLN B 1 221 ? 1.447 12.898 21.328 1 97 221 GLN B N 1
ATOM 4340 C CA . GLN B 1 221 ? 1.068 11.492 21.453 1 97 221 GLN B CA 1
ATOM 4341 C C . GLN B 1 221 ? 0.182 11.281 22.672 1 97 221 GLN B C 1
ATOM 4343 O O . GLN B 1 221 ? -0.831 10.578 22.609 1 97 221 GLN B O 1
ATOM 4348 N N . ARG B 1 222 ? 0.553 11.906 23.734 1 96.81 222 ARG B N 1
ATOM 4349 C CA . ARG B 1 222 ? -0.192 11.734 24.984 1 96.81 222 ARG B CA 1
ATOM 4350 C C . ARG B 1 222 ? -1.56 12.398 24.906 1 96.81 222 ARG B C 1
ATOM 4352 O O . ARG B 1 222 ? -2.539 11.898 25.453 1 96.81 222 ARG B O 1
ATOM 4359 N N . ILE B 1 223 ? -1.582 13.484 24.266 1 96.56 223 ILE B N 1
ATOM 4360 C CA . ILE B 1 223 ? -2.861 14.156 24.062 1 96.56 223 ILE B CA 1
ATOM 4361 C C . ILE B 1 223 ? -3.779 13.281 23.219 1 96.56 223 ILE B C 1
ATOM 4363 O O . ILE B 1 223 ? -4.961 13.125 23.531 1 96.56 223 ILE B O 1
ATOM 4367 N N . ALA B 1 224 ? -3.23 12.758 22.203 1 96.62 224 ALA B N 1
ATOM 4368 C CA . ALA B 1 224 ? -4.016 11.898 21.312 1 96.62 224 ALA B CA 1
ATOM 4369 C C . ALA B 1 224 ? -4.543 10.672 22.062 1 96.62 224 ALA B C 1
ATOM 4371 O O . ALA B 1 224 ? -5.68 10.25 21.844 1 96.62 224 ALA B O 1
ATOM 4372 N N . GLN B 1 225 ? -3.754 10.133 22.875 1 95.75 225 GLN B N 1
ATOM 4373 C CA . GLN B 1 225 ? -4.176 8.992 23.688 1 95.75 225 GLN B CA 1
ATOM 4374 C C . GLN B 1 225 ? -5.348 9.367 24.594 1 95.75 225 GLN B C 1
ATOM 4376 O O . GLN B 1 225 ? -6.312 8.609 24.719 1 95.75 225 GLN B O 1
ATOM 4381 N N . SER B 1 226 ? -5.25 10.539 25.188 1 94.31 226 SER B N 1
ATOM 4382 C CA . SER B 1 226 ? -6.328 11.031 26.047 1 94.31 226 SER B CA 1
ATOM 4383 C C . SER B 1 226 ? -7.609 11.258 25.25 1 94.31 226 SER B C 1
ATOM 4385 O O . SER B 1 226 ? -8.703 10.93 25.719 1 94.31 226 SER B O 1
ATOM 4387 N N . GLY B 1 227 ? -7.453 11.805 24.125 1 92.12 227 GLY B N 1
ATOM 4388 C CA . GLY B 1 227 ? -8.594 12.047 23.25 1 92.12 227 GLY B CA 1
ATOM 4389 C C . GLY B 1 227 ? -9.297 10.773 22.812 1 92.12 227 GLY B C 1
ATOM 4390 O O . GLY B 1 227 ? -10.523 10.672 22.906 1 92.12 227 GLY B O 1
ATOM 4391 N N . SER B 1 228 ? -8.516 9.836 22.391 1 91.44 228 SER B N 1
ATOM 4392 C CA . SER B 1 228 ? -9.078 8.578 21.922 1 91.44 228 SER B CA 1
ATOM 4393 C C . SER B 1 228 ? -9.781 7.828 23.047 1 91.44 228 SER B C 1
ATOM 4395 O O . SER B 1 228 ? -10.812 7.184 22.828 1 91.44 228 SER B O 1
ATOM 4397 N N . ALA B 1 229 ? -9.266 7.977 24.203 1 90.12 229 ALA B N 1
ATOM 4398 C CA . ALA B 1 229 ? -9.812 7.27 25.359 1 90.12 229 ALA B CA 1
ATOM 4399 C C . ALA B 1 229 ? -11.125 7.898 25.812 1 90.12 229 ALA B C 1
ATOM 4401 O O . ALA B 1 229 ? -11.969 7.223 26.406 1 90.12 229 ALA B O 1
ATOM 4402 N N . ALA B 1 230 ? -11.312 9.125 25.5 1 87.38 230 ALA B N 1
ATOM 4403 C CA . ALA B 1 230 ? -12.477 9.867 26 1 87.38 230 ALA B CA 1
ATOM 4404 C C . ALA B 1 230 ? -13.656 9.734 25.031 1 87.38 230 ALA B C 1
ATOM 4406 O O . ALA B 1 230 ? -14.766 10.18 25.344 1 87.38 230 ALA B O 1
ATOM 4407 N N . LEU B 1 231 ? -13.469 9.125 23.906 1 89.19 231 LEU B N 1
ATOM 4408 C CA . LEU B 1 231 ? -14.492 9.133 22.859 1 89.19 231 LEU B CA 1
ATOM 4409 C C . LEU B 1 231 ? -15.102 7.75 22.688 1 89.19 231 LEU B C 1
ATOM 4411 O O . LEU B 1 231 ? -14.516 6.75 23.109 1 89.19 231 LEU B O 1
ATOM 4415 N N . ARG B 1 232 ? -16.312 7.734 22.188 1 85.94 232 ARG B N 1
ATOM 4416 C CA . ARG B 1 232 ? -17.047 6.5 21.938 1 85.94 232 ARG B CA 1
ATOM 4417 C C . ARG B 1 232 ? -16.844 6.031 20.5 1 85.94 232 ARG B C 1
ATOM 4419 O O . ARG B 1 232 ? -16.203 6.715 19.703 1 85.94 232 ARG B O 1
ATOM 4426 N N . ARG B 1 233 ? -17.609 4.844 20.359 1 85.19 233 ARG B N 1
ATOM 4427 C CA . ARG B 1 233 ? -17.625 4.309 19 1 85.19 233 ARG B CA 1
ATOM 4428 C C . ARG B 1 233 ? -18.438 5.211 18.078 1 85.19 233 ARG B C 1
ATOM 4430 O O . ARG B 1 233 ? -19.5 5.707 18.453 1 85.19 233 ARG B O 1
ATOM 4437 N N . GLY B 1 234 ? -18.031 5.66 17.016 1 89.25 234 GLY B N 1
ATOM 4438 C CA . GLY B 1 234 ? -18.719 6.523 16.062 1 89.25 234 GLY B CA 1
ATOM 4439 C C . GLY B 1 234 ? -18.172 7.941 16.047 1 89.25 234 GLY B C 1
ATOM 4440 O O . GLY B 1 234 ? -18.422 8.688 15.094 1 89.25 234 GLY B O 1
ATOM 4441 N N . ASP B 1 235 ? -17.609 8.328 17.234 1 94.81 235 ASP B N 1
ATOM 4442 C CA . ASP B 1 235 ? -16.969 9.633 17.266 1 94.81 235 ASP B CA 1
ATOM 4443 C C . ASP B 1 235 ? -15.695 9.648 16.422 1 94.81 235 ASP B C 1
ATOM 4445 O O . ASP B 1 235 ? -15.07 8.602 16.219 1 94.81 235 ASP B O 1
ATOM 4449 N N . LEU B 1 236 ? -15.492 10.789 15.906 1 96.62 236 LEU B N 1
ATOM 4450 C CA . LEU B 1 236 ? -14.281 10.945 15.109 1 96.62 236 LEU B CA 1
ATOM 4451 C C . LEU B 1 236 ? -13.258 11.812 15.836 1 96.62 236 LEU B C 1
ATOM 4453 O O . LEU B 1 236 ? -13.617 12.797 16.469 1 96.62 236 LEU B O 1
ATOM 4457 N N . PHE B 1 237 ? -12.086 11.406 15.836 1 97.19 237 PHE B N 1
ATOM 4458 C CA . PHE B 1 237 ? -10.961 12.125 16.422 1 97.19 237 PHE B CA 1
ATOM 4459 C C . PHE B 1 237 ? -9.758 12.102 15.5 1 97.19 237 PHE B C 1
ATOM 4461 O O . PHE B 1 237 ? -9.375 11.047 14.984 1 97.19 237 PHE B O 1
ATOM 4468 N N . GLY B 1 238 ? -9.148 13.227 15.227 1 96.38 238 GLY B N 1
ATOM 4469 C CA . GLY B 1 238 ? -8.016 13.266 14.32 1 96.38 238 GLY B CA 1
ATOM 4470 C C . GLY B 1 238 ? -7.102 14.453 14.555 1 96.38 238 GLY B C 1
ATOM 4471 O O . GLY B 1 238 ? -7.527 15.469 15.125 1 96.38 238 GLY B O 1
ATOM 4472 N N . ARG B 1 239 ? -5.848 14.336 14.211 1 94.5 239 ARG B N 1
ATOM 4473 C CA . ARG B 1 239 ? -4.906 15.453 14.172 1 94.5 239 ARG B CA 1
ATOM 4474 C C . ARG B 1 239 ? -4.988 16.188 12.844 1 94.5 239 ARG B C 1
ATOM 4476 O O . ARG B 1 239 ? -4.676 15.633 11.797 1 94.5 239 ARG B O 1
ATOM 4483 N N . ILE B 1 240 ? -5.379 17.406 12.867 1 90.12 240 ILE B N 1
ATOM 4484 C CA . ILE B 1 240 ? -5.703 18.094 11.625 1 90.12 240 ILE B CA 1
ATOM 4485 C C . ILE B 1 240 ? -4.645 19.156 11.336 1 90.12 240 ILE B C 1
ATOM 4487 O O . ILE B 1 240 ? -4.648 19.781 10.273 1 90.12 240 ILE B O 1
ATOM 4491 N N . GLY B 1 241 ? -3.775 19.391 12.25 1 84.69 241 GLY B N 1
ATOM 4492 C CA . GLY B 1 241 ? -2.652 20.312 12.148 1 84.69 241 GLY B CA 1
ATOM 4493 C C . GLY B 1 241 ? -1.473 19.922 13.016 1 84.69 241 GLY B C 1
ATOM 4494 O O . GLY B 1 241 ? -1.452 18.812 13.57 1 84.69 241 GLY B O 1
ATOM 4495 N N . GLY B 1 242 ? -0.445 20.734 13.023 1 83.38 242 GLY B N 1
ATOM 4496 C CA . GLY B 1 242 ? 0.724 20.422 13.836 1 83.38 242 GLY B CA 1
ATOM 4497 C C . GLY B 1 242 ? 0.39 20.172 15.289 1 83.38 242 GLY B C 1
ATOM 4498 O O . GLY B 1 242 ? 0.797 19.156 15.859 1 83.38 242 GLY B O 1
ATOM 4499 N N . GLU B 1 243 ? -0.356 21.094 15.836 1 91.25 243 GLU B N 1
ATOM 4500 C CA . GLU B 1 243 ? -0.722 21 17.25 1 91.25 243 GLU B CA 1
ATOM 4501 C C . GLU B 1 243 ? -2.238 21.016 17.422 1 91.25 243 GLU B C 1
ATOM 4503 O O . GLU B 1 243 ? -2.734 21.25 18.531 1 91.25 243 GLU B O 1
ATOM 4508 N N . GLU B 1 244 ? -2.9 20.781 16.359 1 93.12 244 GLU B N 1
ATOM 4509 C CA . GLU B 1 244 ? -4.355 20.891 16.375 1 93.12 244 GLU B CA 1
ATOM 4510 C C . GLU B 1 244 ? -5.012 19.531 16.203 1 93.12 244 GLU B C 1
ATOM 4512 O O . GLU B 1 244 ? -4.547 18.703 15.398 1 93.12 244 GLU B O 1
ATOM 4517 N N . PHE B 1 245 ? -6.051 19.312 17 1 96.56 245 PHE B N 1
ATOM 4518 C CA . PHE B 1 245 ? -6.879 18.109 16.906 1 96.56 245 PHE B CA 1
ATOM 4519 C C . PHE B 1 245 ? -8.344 18.484 16.719 1 96.56 245 PHE B C 1
ATOM 4521 O O . PHE B 1 245 ? -8.766 19.578 17.094 1 96.56 245 PHE B O 1
ATOM 4528 N N . ALA B 1 246 ? -9.07 17.609 16.141 1 96.94 246 ALA B N 1
ATOM 4529 C CA . ALA B 1 246 ? -10.5 17.828 15.945 1 96.94 246 ALA B CA 1
ATOM 4530 C C . ALA B 1 246 ? -11.297 16.609 16.406 1 96.94 246 ALA B C 1
ATOM 4532 O O . ALA B 1 246 ? -10.812 15.477 16.328 1 96.94 246 ALA B O 1
ATOM 4533 N N . VAL B 1 247 ? -12.5 16.859 16.891 1 97.69 247 VAL B N 1
ATOM 4534 C CA . VAL B 1 247 ? -13.438 15.828 17.312 1 97.69 247 VAL B CA 1
ATOM 4535 C C . VAL B 1 247 ? -14.805 16.078 16.688 1 97.69 247 VAL B C 1
ATOM 4537 O O . VAL B 1 247 ? -15.289 17.219 16.672 1 97.69 247 VAL B O 1
ATOM 4540 N N . LEU B 1 248 ? -15.344 15.102 16.109 1 97.88 248 LEU B N 1
ATOM 4541 C CA . LEU B 1 248 ? -16.719 15.141 15.625 1 97.88 248 LEU B CA 1
ATOM 4542 C C . LEU B 1 248 ? -17.594 14.156 16.391 1 97.88 248 LEU B C 1
ATOM 4544 O O . LEU B 1 248 ? -17.266 12.977 16.5 1 97.88 248 LEU B O 1
ATOM 4548 N N . LEU B 1 249 ? -18.719 14.641 16.859 1 97.69 249 LEU B N 1
ATOM 4549 C CA . LEU B 1 249 ? -19.578 13.852 17.734 1 97.69 249 LEU B CA 1
ATOM 4550 C C . LEU B 1 249 ? -20.984 13.758 17.141 1 97.69 249 LEU B C 1
ATOM 4552 O O . LEU B 1 249 ? -21.875 14.516 17.547 1 97.69 249 LEU B O 1
ATOM 4556 N N . PRO B 1 250 ? -21.203 12.781 16.312 1 97 250 PRO B N 1
ATOM 4557 C CA . PRO B 1 250 ? -22.578 12.57 15.836 1 97 250 PRO B CA 1
ATOM 4558 C C . PRO B 1 250 ? -23.547 12.18 16.953 1 97 250 PRO B C 1
ATOM 4560 O O . PRO B 1 250 ? -23.188 11.383 17.828 1 97 250 PRO B O 1
ATOM 4563 N N . GLY B 1 251 ? -24.656 12.766 16.953 1 95.56 251 GLY B N 1
ATOM 4564 C CA . GLY B 1 251 ? -25.703 12.43 17.906 1 95.56 251 GLY B CA 1
ATOM 4565 C C . GLY B 1 251 ? -25.547 13.156 19.234 1 95.56 251 GLY B C 1
ATOM 4566 O O . GLY B 1 251 ? -26.25 12.852 20.203 1 95.56 251 GLY B O 1
ATOM 4567 N N . CYS B 1 252 ? -24.672 14.109 19.266 1 95.25 252 CYS B N 1
ATOM 4568 C CA . CYS B 1 252 ? -24.422 14.828 20.5 1 95.25 252 CYS B CA 1
ATOM 4569 C C . CYS B 1 252 ? -24.922 16.266 20.422 1 95.25 252 CYS B C 1
ATOM 4571 O O . CYS B 1 252 ? -24.656 16.969 19.453 1 95.25 252 CYS B O 1
ATOM 4573 N N . ASP B 1 253 ? -25.641 16.656 21.469 1 95.12 253 ASP B N 1
ATOM 4574 C CA . ASP B 1 253 ? -26.047 18.047 21.562 1 95.12 253 ASP B CA 1
ATOM 4575 C C . ASP B 1 253 ? -24.984 18.891 22.25 1 95.12 253 ASP B C 1
ATOM 4577 O O . ASP B 1 253 ? -23.906 18.391 22.578 1 95.12 253 ASP B O 1
ATOM 4581 N N . GLU B 1 254 ? -25.281 20.109 22.344 1 96.5 254 GLU B N 1
ATOM 4582 C CA . GLU B 1 254 ? -24.297 21.047 22.859 1 96.5 254 GLU B CA 1
ATOM 4583 C C . GLU B 1 254 ? -23.891 20.688 24.281 1 96.5 254 GLU B C 1
ATOM 4585 O O . GLU B 1 254 ? -22.703 20.734 24.625 1 96.5 254 GLU B O 1
ATOM 4590 N N . GLN B 1 255 ? -24.828 20.359 25.078 1 96.56 255 GLN B N 1
ATOM 4591 C CA . GLN B 1 255 ? -24.562 20.062 26.484 1 96.56 255 GLN B CA 1
ATOM 4592 C C . GLN B 1 255 ? -23.656 18.844 26.625 1 96.56 255 GLN B C 1
ATOM 4594 O O . GLN B 1 255 ? -22.672 18.875 27.359 1 96.56 255 GLN B O 1
ATOM 4599 N N . THR B 1 256 ? -24.062 17.797 25.969 1 95.62 256 THR B N 1
ATOM 4600 C CA . THR B 1 256 ? -23.266 16.578 26 1 95.62 256 THR B CA 1
ATOM 4601 C C . THR B 1 256 ? -21.875 16.812 25.438 1 95.62 256 THR B C 1
ATOM 4603 O O . THR B 1 256 ? -20.891 16.312 25.984 1 95.62 256 THR B O 1
ATOM 4606 N N . ALA B 1 257 ? -21.781 17.531 24.391 1 96.94 257 ALA B N 1
ATOM 4607 C CA . ALA B 1 257 ? -20.5 17.844 23.766 1 96.94 257 ALA B CA 1
ATOM 4608 C C . ALA B 1 257 ? -19.594 18.641 24.719 1 96.94 257 ALA B C 1
ATOM 4610 O O . ALA B 1 257 ? -18.391 18.422 24.766 1 96.94 257 ALA B O 1
ATOM 4611 N N . ARG B 1 258 ? -20.219 19.547 25.406 1 96.69 258 ARG B N 1
ATOM 4612 C CA . ARG B 1 258 ? -19.469 20.344 26.375 1 96.69 258 ARG B CA 1
ATOM 4613 C C . ARG B 1 258 ? -18.906 19.469 27.484 1 96.69 258 ARG B C 1
ATOM 4615 O O . ARG B 1 258 ? -17.766 19.672 27.922 1 96.69 258 ARG B O 1
ATOM 4622 N N . GLN B 1 259 ? -19.641 18.547 27.906 1 95.94 259 GLN B N 1
ATOM 4623 C CA . GLN B 1 259 ? -19.188 17.625 28.938 1 95.94 259 GLN B CA 1
ATOM 4624 C C . GLN B 1 259 ? -17.984 16.812 28.469 1 95.94 259 GLN B C 1
ATOM 4626 O O . GLN B 1 259 ? -17.031 16.594 29.219 1 95.94 259 GLN B O 1
ATOM 4631 N N . ILE B 1 260 ? -18.109 16.359 27.281 1 95.62 260 ILE B N 1
ATOM 4632 C CA . ILE B 1 260 ? -17.016 15.586 26.703 1 95.62 260 ILE B CA 1
ATOM 4633 C C . ILE B 1 260 ? -15.773 16.469 26.578 1 95.62 260 ILE B C 1
ATOM 4635 O O . ILE B 1 260 ? -14.672 16.047 26.938 1 95.62 260 ILE B O 1
ATOM 4639 N N . GLY B 1 261 ? -15.914 17.688 26.109 1 96.31 261 GLY B N 1
ATOM 4640 C CA . GLY B 1 261 ? -14.812 18.625 26.016 1 96.31 261 GLY B CA 1
ATOM 4641 C C . GLY B 1 261 ? -14.156 18.922 27.344 1 96.31 261 GLY B C 1
ATOM 4642 O O . GLY B 1 261 ? -12.93 18.984 27.438 1 96.31 261 GLY B O 1
ATOM 4643 N N . GLU B 1 262 ? -14.977 19.078 28.312 1 96.12 262 GLU B N 1
ATOM 4644 C CA . GLU B 1 262 ? -14.477 19.359 29.656 1 96.12 262 GLU B CA 1
ATOM 4645 C C . GLU B 1 262 ? -13.703 18.156 30.203 1 96.12 262 GLU B C 1
ATOM 4647 O O . GLU B 1 262 ? -12.688 18.328 30.891 1 96.12 262 GLU B O 1
ATOM 4652 N N . ARG B 1 263 ? -14.258 17.047 29.984 1 94.94 263 ARG B N 1
ATOM 4653 C CA . ARG B 1 263 ? -13.539 15.844 30.391 1 94.94 263 ARG B CA 1
ATOM 4654 C C . ARG B 1 263 ? -12.172 15.773 29.734 1 94.94 263 ARG B C 1
ATOM 4656 O O . ARG B 1 263 ? -11.172 15.469 30.391 1 94.94 263 ARG B O 1
ATOM 4663 N N . LEU B 1 264 ? -12.125 16.016 28.5 1 95.06 264 LEU B N 1
ATOM 4664 C CA . LEU B 1 264 ? -10.867 16.016 27.766 1 95.06 264 LEU B CA 1
ATOM 4665 C C . LEU B 1 264 ? -9.906 17.062 28.328 1 95.06 264 LEU B C 1
ATOM 4667 O O . LEU B 1 264 ? -8.711 16.797 28.469 1 95.06 264 LEU B O 1
ATOM 4671 N N . GLN B 1 265 ? -10.438 18.156 28.609 1 95.5 265 GLN B N 1
ATOM 4672 C CA . GLN B 1 265 ? -9.648 19.234 29.188 1 95.5 265 GLN B CA 1
ATOM 4673 C C . GLN B 1 265 ? -8.992 18.781 30.5 1 95.5 265 GLN B C 1
ATOM 4675 O O . GLN B 1 265 ? -7.797 19.016 30.703 1 95.5 265 GLN B O 1
ATOM 4680 N N . ARG B 1 266 ? -9.742 18.188 31.312 1 95.44 266 ARG B N 1
ATOM 4681 C CA . ARG B 1 266 ? -9.25 17.734 32.594 1 95.44 266 ARG B CA 1
ATOM 4682 C C . ARG B 1 266 ? -8.188 16.656 32.438 1 95.44 266 ARG B C 1
ATOM 4684 O O . ARG B 1 266 ? -7.176 16.656 33.125 1 95.44 266 ARG B O 1
ATOM 4691 N N . GLU B 1 267 ? -8.43 15.75 31.594 1 95.38 267 GLU B N 1
ATOM 4692 C CA . GLU B 1 267 ? -7.477 14.672 31.344 1 95.38 267 GLU B CA 1
ATOM 4693 C C . GLU B 1 267 ? -6.141 15.227 30.859 1 95.38 267 GLU B C 1
ATOM 4695 O O . GLU B 1 267 ? -5.082 14.75 31.281 1 95.38 267 GLU B O 1
ATOM 4700 N N . VAL B 1 268 ? -6.176 16.188 30.016 1 96.19 268 VAL B N 1
ATOM 4701 C CA . VAL B 1 268 ? -4.957 16.781 29.484 1 96.19 268 VAL B CA 1
ATOM 4702 C C . VAL B 1 268 ? -4.238 17.562 30.578 1 96.19 268 VAL B C 1
ATOM 4704 O O . VAL B 1 268 ? -3.012 17.516 30.688 1 96.19 268 VAL B O 1
ATOM 4707 N N . GLN B 1 269 ? -5.004 18.234 31.375 1 95.38 269 GLN B N 1
ATOM 4708 C CA . GLN B 1 269 ? -4.445 19.016 32.469 1 95.38 269 GLN B CA 1
ATOM 4709 C C . GLN B 1 269 ? -3.684 18.109 33.438 1 95.38 269 GLN B C 1
ATOM 4711 O O . GLN B 1 269 ? -2.738 18.562 34.094 1 95.38 269 GLN B O 1
ATOM 4716 N N . ARG B 1 270 ? -4.059 16.938 33.5 1 95.31 270 ARG B N 1
ATOM 4717 C CA . ARG B 1 270 ? -3.473 16 34.469 1 95.31 270 ARG B CA 1
ATOM 4718 C C . ARG B 1 270 ? -2.166 15.422 33.938 1 95.31 270 ARG B C 1
ATOM 4720 O O . ARG B 1 270 ? -1.376 14.859 34.688 1 95.31 270 ARG B O 1
ATOM 4727 N N . LEU B 1 271 ? -1.951 15.516 32.688 1 95.94 271 LEU B N 1
ATOM 4728 C CA . LEU B 1 271 ? -0.728 14.977 32.125 1 95.94 271 LEU B CA 1
ATOM 4729 C C . LEU B 1 271 ? 0.5 15.688 32.688 1 95.94 271 LEU B C 1
ATOM 4731 O O . LEU B 1 271 ? 0.479 16.906 32.875 1 95.94 271 LEU B O 1
ATOM 4735 N N . ARG B 1 272 ? 1.549 14.93 32.938 1 95.5 272 ARG B N 1
ATOM 4736 C CA . ARG B 1 272 ? 2.846 15.445 33.375 1 95.5 272 ARG B CA 1
ATOM 4737 C C . ARG B 1 272 ? 3.975 14.852 32.531 1 95.5 272 ARG B C 1
ATOM 4739 O O . ARG B 1 272 ? 3.957 13.664 32.219 1 95.5 272 ARG B O 1
ATOM 4746 N N . PHE B 1 273 ? 4.867 15.703 32.219 1 96 273 PHE B N 1
ATOM 4747 C CA . PHE B 1 273 ? 6.02 15.297 31.406 1 96 273 PHE B CA 1
ATOM 4748 C C . PHE B 1 273 ? 7.316 15.578 32.156 1 96 273 PHE B C 1
ATOM 4750 O O . PHE B 1 273 ? 7.438 16.594 32.844 1 96 273 PHE B O 1
ATOM 4757 N N . GLN B 1 274 ? 8.242 14.656 32.031 1 93.31 274 GLN B N 1
ATOM 4758 C CA . GLN B 1 274 ? 9.531 14.789 32.688 1 93.31 274 GLN B CA 1
ATOM 4759 C C . GLN B 1 274 ? 10.672 14.859 31.688 1 93.31 274 GLN B C 1
ATOM 4761 O O . GLN B 1 274 ? 10.797 13.992 30.828 1 93.31 274 GLN B O 1
ATOM 4766 N N . GLU B 1 275 ? 11.383 15.844 31.734 1 90.38 275 GLU B N 1
ATOM 4767 C CA . GLU B 1 275 ? 12.602 15.992 30.938 1 90.38 275 GLU B CA 1
ATOM 4768 C C . GLU B 1 275 ? 13.789 16.375 31.828 1 90.38 275 GLU B C 1
ATOM 4770 O O . GLU B 1 275 ? 13.961 17.547 32.156 1 90.38 275 GLU B O 1
ATOM 4775 N N . GLY B 1 276 ? 14.664 15.422 32.031 1 88.31 276 GLY B N 1
ATOM 4776 C CA . GLY B 1 276 ? 15.727 15.656 33 1 88.31 276 GLY B CA 1
ATOM 4777 C C . GLY B 1 276 ? 15.203 15.961 34.406 1 88.31 276 GLY B C 1
ATOM 4778 O O . GLY B 1 276 ? 14.445 15.172 34.969 1 88.31 276 GLY B O 1
ATOM 4779 N N . GLU B 1 277 ? 15.57 17.188 34.875 1 90.12 277 GLU B N 1
ATOM 4780 C CA . GLU B 1 277 ? 15.156 17.594 36.188 1 90.12 277 GLU B CA 1
ATOM 4781 C C . GLU B 1 277 ? 13.906 18.453 36.156 1 90.12 277 GLU B C 1
ATOM 4783 O O . GLU B 1 277 ? 13.414 18.891 37.188 1 90.12 277 GLU B O 1
ATOM 4788 N N . HIS B 1 278 ? 13.422 18.625 34.969 1 91.75 278 HIS B N 1
ATOM 4789 C CA . HIS B 1 278 ? 12.281 19.531 34.812 1 91.75 278 HIS B CA 1
ATOM 4790 C C . HIS B 1 278 ? 10.992 18.75 34.594 1 91.75 278 HIS B C 1
ATOM 4792 O O . HIS B 1 278 ? 10.969 17.766 33.844 1 91.75 278 HIS B O 1
ATOM 4798 N N . SER B 1 279 ? 9.977 19.125 35.375 1 94.69 279 SER B N 1
ATOM 4799 C CA . SER B 1 279 ? 8.625 18.609 35.188 1 94.69 279 SER B CA 1
ATOM 4800 C C . SER B 1 279 ? 7.668 19.719 34.75 1 94.69 279 SER B C 1
ATOM 4802 O O . SER B 1 279 ? 7.75 20.844 35.25 1 94.69 279 SER B O 1
ATOM 4804 N N . PHE B 1 280 ? 6.836 19.438 33.75 1 95.5 280 PHE B N 1
ATOM 4805 C CA . PHE B 1 280 ? 5.906 20.453 33.281 1 95.5 280 PHE B CA 1
ATOM 4806 C C . PHE B 1 280 ? 4.586 19.828 32.844 1 95.5 280 PHE B C 1
ATOM 4808 O O . PHE B 1 280 ? 4.512 18.625 32.625 1 95.5 280 PHE B O 1
ATOM 4815 N N . GLY B 1 281 ? 3.562 20.656 32.844 1 96.38 281 GLY B N 1
ATOM 4816 C CA . GLY B 1 281 ? 2.252 20.266 32.344 1 96.38 281 GLY B CA 1
ATOM 4817 C C . GLY B 1 281 ? 1.842 21.031 31.109 1 96.38 281 GLY B C 1
ATOM 4818 O O . GLY B 1 281 ? 2.58 21.891 30.625 1 96.38 281 GLY B O 1
ATOM 4819 N N . ILE B 1 282 ? 0.701 20.547 30.625 1 96.31 282 ILE B N 1
ATOM 4820 C CA . ILE B 1 282 ? 0.21 21.203 29.406 1 96.31 282 ILE B CA 1
ATOM 4821 C C . ILE B 1 282 ? -1.293 21.438 29.531 1 96.31 282 ILE B C 1
ATOM 4823 O O . ILE B 1 282 ? -1.954 20.875 30.391 1 96.31 282 ILE B O 1
ATOM 4827 N N . THR B 1 283 ? -1.777 22.344 28.766 1 96.88 283 THR B N 1
ATOM 4828 C CA . THR B 1 283 ? -3.209 22.594 28.656 1 96.88 283 THR B CA 1
ATOM 4829 C C . THR B 1 283 ? -3.625 22.719 27.188 1 96.88 283 THR B C 1
ATOM 4831 O O . THR B 1 283 ? -2.773 22.781 26.297 1 96.88 283 THR B O 1
ATOM 4834 N N . VAL B 1 284 ? -4.906 22.594 27 1 97.19 284 VAL B N 1
ATOM 4835 C CA . VAL B 1 284 ? -5.445 22.766 25.656 1 97.19 284 VAL B CA 1
ATOM 4836 C C . VAL B 1 284 ? -6.574 23.797 25.672 1 97.19 284 VAL B C 1
ATOM 4838 O O . VAL B 1 284 ? -7.25 23.953 26.688 1 97.19 284 VAL B O 1
ATOM 4841 N N . SER B 1 285 ? -6.711 24.516 24.641 1 98.19 285 SER B N 1
ATOM 4842 C CA . SER B 1 285 ? -7.848 25.391 24.391 1 98.19 285 SER B CA 1
ATOM 4843 C C . SER B 1 285 ? -8.789 24.797 23.359 1 98.19 285 SER B C 1
ATOM 4845 O O . SER B 1 285 ? -8.344 24.203 22.375 1 98.19 285 SER B O 1
ATOM 4847 N N . GLN B 1 286 ? -10.094 24.953 23.625 1 97.88 286 GLN B N 1
ATOM 4848 C CA . GLN B 1 286 ? -11.062 24.25 22.781 1 97.88 286 GLN B CA 1
ATOM 4849 C C . GLN B 1 286 ? -12.125 25.203 22.25 1 97.88 286 GLN B C 1
ATOM 4851 O O . GLN B 1 286 ? -12.539 26.141 22.953 1 97.88 286 GLN B O 1
ATOM 4856 N N . GLY B 1 287 ? -12.469 25.016 21 1 98.19 287 GLY B N 1
ATOM 4857 C CA . GLY B 1 287 ? -13.656 25.594 20.406 1 98.19 287 GLY B CA 1
ATOM 4858 C C . GLY B 1 287 ? -14.727 24.562 20.094 1 98.19 287 GLY B C 1
ATOM 4859 O O . GLY B 1 287 ? -14.445 23.547 19.438 1 98.19 287 GLY B O 1
ATOM 4860 N N . LEU B 1 288 ? -15.93 24.812 20.562 1 98.19 288 LEU B N 1
ATOM 4861 C CA . LEU B 1 288 ? -17.031 23.875 20.406 1 98.19 288 LEU B CA 1
ATOM 4862 C C . LEU B 1 288 ? -18.188 24.5 19.641 1 98.19 288 LEU B C 1
ATOM 4864 O O . LEU B 1 288 ? -18.516 25.672 19.859 1 98.19 288 LEU B O 1
ATOM 4868 N N . THR B 1 289 ? -18.719 23.766 18.703 1 97.88 289 THR B N 1
ATOM 4869 C CA . THR B 1 289 ? -19.938 24.219 18.016 1 97.88 289 THR B CA 1
ATOM 4870 C C . THR B 1 289 ? -20.844 23.031 17.719 1 97.88 289 THR B C 1
ATOM 4872 O O . THR B 1 289 ? -20.453 21.875 17.906 1 97.88 289 THR B O 1
ATOM 4875 N N . VAL B 1 290 ? -22.047 23.375 17.344 1 97.62 290 VAL B N 1
ATOM 4876 C CA . VAL B 1 290 ? -23.016 22.328 16.984 1 97.62 290 VAL B CA 1
ATOM 4877 C C . VAL B 1 290 ? -23.656 22.656 15.641 1 97.62 290 VAL B C 1
ATOM 4879 O O . VAL B 1 290 ? -23.625 23.812 15.188 1 97.62 290 VAL B O 1
ATOM 4882 N N . LEU B 1 291 ? -24.141 21.656 15.07 1 96.88 291 LEU B N 1
ATOM 4883 C CA . LEU B 1 291 ? -24.828 21.781 13.789 1 96.88 291 LEU B CA 1
ATOM 4884 C C . LEU B 1 291 ? -26.016 22.719 13.906 1 96.88 291 LEU B C 1
ATOM 4886 O O . LEU B 1 291 ? -26.812 22.609 14.836 1 96.88 291 LEU B O 1
ATOM 4890 N N . GLN B 1 292 ? -26 23.672 13.016 1 95.19 292 GLN B N 1
ATOM 4891 C CA . GLN B 1 292 ? -27.125 24.594 12.93 1 95.19 292 GLN B CA 1
ATOM 4892 C C . GLN B 1 292 ? -27.906 24.406 11.633 1 95.19 292 GLN B C 1
ATOM 4894 O O . GLN B 1 292 ? -27.359 23.875 10.656 1 95.19 292 GLN B O 1
ATOM 4899 N N . ALA B 1 293 ? -29.047 24.891 11.57 1 91.5 293 ALA B N 1
ATOM 4900 C CA . ALA B 1 293 ? -29.953 24.688 10.438 1 91.5 293 ALA B CA 1
ATOM 4901 C C . ALA B 1 293 ? -29.406 25.375 9.18 1 91.5 293 ALA B C 1
ATOM 4903 O O . ALA B 1 293 ? -29.609 24.875 8.07 1 91.5 293 ALA B O 1
ATOM 4904 N N . ASP B 1 294 ? -28.641 26.406 9.391 1 91.12 294 ASP B N 1
ATOM 4905 C CA . ASP B 1 294 ? -28.234 27.203 8.242 1 91.12 294 ASP B CA 1
ATOM 4906 C C . ASP B 1 294 ? -26.828 26.812 7.785 1 91.12 294 ASP B C 1
ATOM 4908 O O . ASP B 1 294 ? -26.281 27.406 6.855 1 91.12 294 ASP B O 1
ATOM 4912 N N . ASP B 1 295 ? -26.406 25.766 8.398 1 92.38 295 ASP B N 1
ATOM 4913 C CA . ASP B 1 295 ? -25.062 25.344 7.992 1 92.38 295 ASP B CA 1
ATOM 4914 C C . ASP B 1 295 ? -25.094 24.672 6.621 1 92.38 295 ASP B C 1
ATOM 4916 O O . ASP B 1 295 ? -25.797 23.688 6.426 1 92.38 295 ASP B O 1
ATOM 4920 N N . GLU B 1 296 ? -24.281 25.203 5.723 1 86.5 296 GLU B N 1
ATOM 4921 C CA . GLU B 1 296 ? -24.312 24.703 4.352 1 86.5 296 GLU B CA 1
ATOM 4922 C C . GLU B 1 296 ? -23.281 23.594 4.152 1 86.5 296 GLU B C 1
ATOM 4924 O O . GLU B 1 296 ? -23.328 22.859 3.16 1 86.5 296 GLU B O 1
ATOM 4929 N N . GLY B 1 297 ? -22.422 23.469 5 1 90 297 GLY B N 1
ATOM 4930 C CA . GLY B 1 297 ? -21.375 22.453 4.902 1 90 297 GLY B CA 1
ATOM 4931 C C . GLY B 1 297 ? -20.531 22.344 6.16 1 90 297 GLY B C 1
ATOM 4932 O O . GLY B 1 297 ? -20.688 23.141 7.09 1 90 297 GLY B O 1
ATOM 4933 N N . LEU B 1 298 ? -19.656 21.359 6.105 1 92 298 LEU B N 1
ATOM 4934 C CA . LEU B 1 298 ? -18.781 21.125 7.246 1 92 298 LEU B CA 1
ATOM 4935 C C . LEU B 1 298 ? -17.875 22.328 7.492 1 92 298 LEU B C 1
ATOM 4937 O O . LEU B 1 298 ? -17.5 22.594 8.633 1 92 298 LEU B O 1
ATOM 4941 N N . GLY B 1 299 ? -17.578 23 6.453 1 88.94 299 GLY B N 1
ATOM 4942 C CA . GLY B 1 299 ? -16.719 24.156 6.547 1 88.94 299 GLY B CA 1
ATOM 4943 C C . GLY B 1 299 ? -17.266 25.219 7.492 1 88.94 299 GLY B C 1
ATOM 4944 O O . GLY B 1 299 ? -16.484 25.891 8.188 1 88.94 299 GLY B O 1
ATOM 4945 N N . ALA B 1 300 ? -18.531 25.375 7.508 1 89.31 300 ALA B N 1
ATOM 4946 C CA . ALA B 1 300 ? -19.156 26.344 8.406 1 89.31 300 ALA B CA 1
ATOM 4947 C C . ALA B 1 300 ? -18.938 25.953 9.867 1 89.31 300 ALA B C 1
ATOM 4949 O O . ALA B 1 300 ? -18.641 26.812 10.703 1 89.31 300 ALA B O 1
ATOM 4950 N N . LEU B 1 301 ? -19.094 24.688 10.164 1 92.88 301 LEU B N 1
ATOM 4951 C CA . LEU B 1 301 ? -18.844 24.188 11.516 1 92.88 301 LEU B CA 1
ATOM 4952 C C . LEU B 1 301 ? -17.391 24.406 11.914 1 92.88 301 LEU B C 1
ATOM 4954 O O . LEU B 1 301 ? -17.109 24.875 13.023 1 92.88 301 LEU B O 1
ATOM 4958 N N . TYR B 1 302 ? -16.578 24.078 11.008 1 91.75 302 TYR B N 1
ATOM 4959 C CA . TYR B 1 302 ? -15.141 24.203 11.266 1 91.75 302 TYR B CA 1
ATOM 4960 C C . TYR B 1 302 ? -14.773 25.656 11.547 1 91.75 302 TYR B C 1
ATOM 4962 O O . TYR B 1 302 ? -14.039 25.938 12.5 1 91.75 302 TYR B O 1
ATOM 4970 N N . SER B 1 303 ? -15.281 26.531 10.758 1 88.88 303 SER B N 1
ATOM 4971 C CA . SER B 1 303 ? -14.977 27.953 10.898 1 88.88 303 SER B CA 1
ATOM 4972 C C . SER B 1 303 ? -15.453 28.484 12.25 1 88.88 303 SER B C 1
ATOM 4974 O O . SER B 1 303 ? -14.742 29.25 12.898 1 88.88 303 SER B O 1
ATOM 4976 N N . ARG B 1 304 ? -16.578 28.094 12.609 1 93.56 304 ARG B N 1
ATOM 4977 C CA . ARG B 1 304 ? -17.125 28.531 13.883 1 93.56 304 ARG B CA 1
ATOM 4978 C C . ARG B 1 304 ? -16.328 27.953 15.047 1 93.56 304 ARG B C 1
ATOM 4980 O O . ARG B 1 304 ? -16.047 28.656 16.016 1 93.56 304 ARG B O 1
ATOM 4987 N N . ALA B 1 305 ? -16.016 26.703 14.953 1 95.69 305 ALA B N 1
ATOM 4988 C CA . ALA B 1 305 ? -15.227 26.078 16 1 95.69 305 ALA B CA 1
ATOM 4989 C C . ALA B 1 305 ? -13.844 26.719 16.109 1 95.69 305 ALA B C 1
ATOM 4991 O O . ALA B 1 305 ? -13.312 26.891 17.203 1 95.69 305 ALA B O 1
ATOM 4992 N N . ASP B 1 306 ? -13.305 27 15.008 1 91.5 306 ASP B N 1
ATOM 4993 C CA . ASP B 1 306 ? -11.992 27.641 14.945 1 91.5 306 ASP B CA 1
ATOM 4994 C C . ASP B 1 306 ? -12.016 29.016 15.609 1 91.5 306 ASP B C 1
ATOM 4996 O O . ASP B 1 306 ? -11.117 29.359 16.375 1 91.5 306 ASP B O 1
ATOM 5000 N N . ALA B 1 307 ? -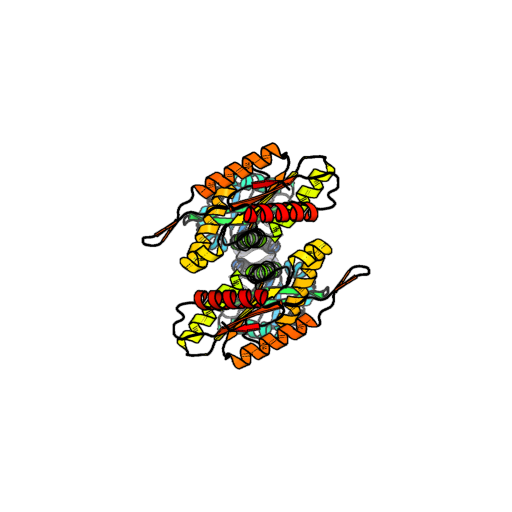13.023 29.766 15.273 1 92.19 307 ALA B N 1
ATOM 5001 C CA . ALA B 1 307 ? -13.18 31.078 15.883 1 92.19 307 ALA B CA 1
ATOM 5002 C C . ALA B 1 307 ? -13.328 30.969 17.391 1 92.19 307 ALA B C 1
ATOM 5004 O O . ALA B 1 307 ? -12.766 31.766 18.141 1 92.19 307 ALA B O 1
ATOM 5005 N N . ALA B 1 308 ? -14.078 30.047 17.797 1 96.62 308 ALA B N 1
ATOM 5006 C CA . ALA B 1 308 ? -14.289 29.812 19.219 1 96.62 308 ALA B CA 1
ATOM 5007 C C . ALA B 1 308 ? -12.984 29.406 19.906 1 96.62 308 ALA B C 1
ATOM 5009 O O . ALA B 1 308 ? -12.688 29.844 21.016 1 96.62 308 ALA B O 1
ATOM 5010 N N . MET B 1 309 ? -12.289 28.547 19.297 1 95.19 309 MET B N 1
ATOM 5011 C CA . MET B 1 309 ? -11 28.109 19.828 1 95.19 309 MET B CA 1
ATOM 5012 C C . MET B 1 309 ? -10.039 29.281 19.953 1 95.19 309 MET B C 1
ATOM 5014 O O . MET B 1 309 ? -9.32 29.391 20.953 1 95.19 309 MET B O 1
ATOM 5018 N N . TYR B 1 310 ? -10.016 30.125 18.922 1 91.06 310 TYR B N 1
ATOM 5019 C CA . TYR B 1 310 ? -9.188 31.328 18.969 1 91.06 310 TYR B CA 1
ATOM 5020 C C . TYR B 1 310 ? -9.562 32.219 20.141 1 91.06 310 TYR B C 1
ATOM 5022 O O . TYR B 1 310 ? -8.695 32.781 20.812 1 91.06 310 TYR B O 1
ATOM 5030 N N . SER B 1 311 ? -10.82 32.344 20.344 1 95.5 311 SER B N 1
ATOM 5031 C CA . SER B 1 311 ? -11.312 33.125 21.5 1 95.5 311 SER B CA 1
ATOM 5032 C C . SER B 1 311 ? -10.852 32.5 22.812 1 95.5 311 SER B C 1
ATOM 5034 O O . SER B 1 311 ? -10.516 33.219 23.75 1 95.5 311 SER B O 1
ATOM 5036 N N . ALA B 1 312 ? -10.859 31.203 22.875 1 96.31 312 ALA B N 1
ATOM 5037 C CA . ALA B 1 312 ? -10.398 30.516 24.062 1 96.31 312 ALA B CA 1
ATOM 5038 C C . ALA B 1 312 ? -8.938 30.828 24.359 1 96.31 312 ALA B C 1
ATOM 5040 O O . ALA B 1 312 ? -8.562 31.047 25.516 1 96.31 312 ALA B O 1
ATOM 5041 N N . LYS B 1 313 ? -8.125 30.828 23.328 1 92.94 313 LYS B N 1
ATOM 5042 C CA . LYS B 1 313 ? -6.711 31.156 23.484 1 92.94 313 LYS B CA 1
ATOM 5043 C C . LYS B 1 313 ? -6.535 32.594 24 1 92.94 313 LYS B C 1
ATOM 5045 O O . LYS B 1 313 ? -5.645 32.875 24.812 1 92.94 313 LYS B O 1
ATOM 5050 N N . ARG B 1 314 ? -7.395 33.5 23.578 1 91.19 314 ARG B N 1
ATOM 5051 C CA . ARG B 1 314 ? -7.289 34.906 23.922 1 91.19 314 ARG B CA 1
ATOM 5052 C C . ARG B 1 314 ? -7.809 35.156 25.344 1 91.19 314 ARG B C 1
ATOM 5054 O O . ARG B 1 314 ? -7.379 36.125 26 1 91.19 314 ARG B O 1
ATOM 5061 N N . GLN B 1 315 ? -8.695 34.375 25.734 1 92.94 315 GLN B N 1
ATOM 5062 C CA . GLN B 1 315 ? -9.32 34.562 27.047 1 92.94 315 GLN B CA 1
ATOM 5063 C C . GLN B 1 315 ? -8.484 33.906 28.156 1 92.94 315 GLN B C 1
ATOM 5065 O O . GLN B 1 315 ? -8.953 33.75 29.281 1 92.94 315 GLN B O 1
ATOM 5070 N N . GLY B 1 316 ? -7.242 33.531 27.891 1 90.81 316 GLY B N 1
ATOM 5071 C CA . GLY B 1 316 ? -6.375 33.031 28.938 1 90.81 316 GLY B CA 1
ATOM 5072 C C . GLY B 1 316 ? -6.004 31.562 28.75 1 90.81 316 GLY B C 1
ATOM 5073 O O . GLY B 1 316 ? -5.34 30.969 29.609 1 90.81 316 GLY B O 1
ATOM 5074 N N . LYS B 1 317 ? -6.434 30.984 27.734 1 93.38 317 LYS B N 1
ATOM 5075 C CA . LYS B 1 317 ? -6.102 29.609 27.375 1 93.38 317 LYS B CA 1
ATOM 5076 C C . LYS B 1 317 ? -6.73 28.625 28.359 1 93.38 317 LYS B C 1
ATOM 5078 O O . LYS B 1 317 ? -7.539 29 29.203 1 93.38 317 LYS B O 1
ATOM 5083 N N . ASP B 1 318 ? -6.676 27.391 28.141 1 95.75 318 ASP B N 1
ATOM 5084 C CA . ASP B 1 318 ? -7.121 26.312 29.016 1 95.75 318 ASP B CA 1
ATOM 5085 C C . ASP B 1 318 ? -8.609 26.438 29.328 1 95.75 318 ASP B C 1
ATOM 5087 O O . ASP B 1 318 ? -9.016 26.422 30.484 1 95.75 318 ASP B O 1
ATOM 5091 N N . CYS B 1 319 ? -9.352 26.641 28.297 1 95.25 319 CYS B N 1
ATOM 5092 C CA . CYS B 1 319 ? -10.797 26.719 28.469 1 95.25 319 CYS B CA 1
ATOM 5093 C C . CYS B 1 319 ? -11.523 26.328 27.203 1 95.25 319 CYS B C 1
ATOM 5095 O O . CYS B 1 319 ? -10.891 26.078 26.172 1 95.25 319 CYS B O 1
ATOM 5097 N N . ILE B 1 320 ? -12.805 26.188 27.312 1 96.81 320 ILE B N 1
ATOM 5098 C CA . ILE B 1 320 ? -13.672 25.844 26.203 1 96.81 320 ILE B CA 1
ATOM 5099 C C . ILE B 1 320 ? -14.609 27.016 25.891 1 96.81 320 ILE B C 1
ATOM 5101 O O . ILE B 1 320 ? -15.234 27.562 26.797 1 96.81 320 ILE B O 1
ATOM 5105 N N . VAL B 1 321 ? -14.625 27.391 24.672 1 97.44 321 VAL B N 1
ATOM 5106 C CA . VAL B 1 321 ? -15.547 28.422 24.234 1 97.44 321 VAL B CA 1
ATOM 5107 C C . VAL B 1 321 ? -16.516 27.844 23.203 1 97.44 321 VAL B C 1
ATOM 5109 O O . VAL B 1 321 ? -16.109 27.094 22.312 1 97.44 321 VAL B O 1
ATOM 5112 N N . VAL B 1 322 ? -17.781 28.172 23.312 1 95.75 322 VAL B N 1
ATOM 5113 C CA . VAL B 1 322 ? -18.797 27.703 22.391 1 95.75 322 VAL B CA 1
ATOM 5114 C C . VAL B 1 322 ? -19.047 28.766 21.312 1 95.75 322 VAL B C 1
ATOM 5116 O O . VAL B 1 322 ? -19.203 29.938 21.609 1 95.75 322 VAL B O 1
ATOM 5119 N N . GLY B 1 323 ? -18.953 28.219 20.094 1 88.19 323 GLY B N 1
ATOM 5120 C CA . GLY B 1 323 ? -19.203 29.109 18.984 1 88.19 323 GLY B CA 1
ATOM 5121 C C . GLY B 1 323 ? -20.609 29 18.438 1 88.19 323 GLY B C 1
ATOM 5122 O O . GLY B 1 323 ? -21.312 28.031 18.703 1 88.19 323 GLY B O 1
#